Protein 8AYD (pdb70)

Sequence (414 aa):
VLFEEIRSLLPQKYPFIFIDRAIEFEESKRIVCVKNISGNEPVFVGHFPDFAIMPGVLIIEAMAQASIILFRKSLVFLLASVNNARFTKPVVPGDQLTIEVIVEKIVSRGAIVQSVVKVQEKVVAKAALTFGIVEKSSVLFEEIRSLLPQKYPFIFIDRAIEFEESKRIVCVKNISGNEPVFVGHFPDFAIMPGVLIIEAMAQASIILFRKSLAVFLLASVNNARFTKPVVPGDQLTIEVIVEKIVSRGAIVQSVVKVQEKVVAKAALTFGIVEKSLLLLPPPPQQQQKKKKYYYYPPPPFFFFIIIIFFFFIIIIDDDDRRRRAAAAIIIIEEEEFFFFEEEEEEEESSSSKKKKRRRRIIIIVVVVCCCCVVVVKKKKNNNNIIIISSSSGGGGNNNNEEEEPPPPVVVVFFFFVVVVGGGGHHHHFFFFPPPPDDDDFFFFAAAAIIIIMMMMPPPPGGGGVVVVLLLLIIIIIIIIEEEEAAAAMMMMAAAAQQQQAAAASSSSIIIIIIIILLLLFFFFRRRRKKKKSSSSLLLLAAAAVVVVFFFFLLLLLLLLAAAASSSSVVVVNNNNNNNNAAAARRRRFFFFTTTTKKKKPPPPVVVVVVVVPPPPGGGGDDDDQQQQLLLLTTTTIIIIEEEEVVVVIIIIVVVVEEEEKKKKIIIIVVVVSSSSRRRRGGGGAAAAIIIIVVVVQQQQSSSSVVVVVVVVKKKKVVVVQQQQEEEEKKKKVVVVVVVVAAAAKKKKAAAAAAAALLLLTTTTFFFFGGGGIIIIVVVVEEEEKKKKSSSSSSSSLLLLVVVVLLLLEEEEHHHHHHHHHHHHHHHH

Solvent-accessible surface area: 18454 Å² total; per-residue (Å²): 52,24,7,56,84,0,40,95,34,1,64,36,103,66,84,87,8,7,0,1,29,2,109,81,51,92,123,56,128,72,0,22,1,15,2,0,0,0,2,2,0,37,41,5,86,54,47,96,95,132,92,0,36,10,15,26,108,22,7,22,30,2,0,3,0,0,0,2,0,0,18,94,70,30,220,80,36,105,68,80,36,66,79,101,34,128,98,102,91,73,2,21,0,8,12,57,2,51,0,47,0,51,14,114,94,66,121,70,161,4,3,52,0,55,0,31,0,69,2,132,146,153,70,2,0,45,0,21,0,34,7,20,63,68,134,174,93,125,44,106,1,48,84,0,40,80,32,0,14,2,74,51,23,6,6,4,0,1,42,6,108,90,48,90,123,43,145,68,0,12,0,12,0,0,0,0,4,3,0,17,10,5,72,0,9,8,62,96,11,2,6,4,0,13,0,4,6,0,10,0,0,4,0,0,0,4,0,0,13,122,68,25,220,81,8,28,40,22,35,15,0,45,82,0,94,16,75,55,23,2,5,0,6,3,60,0,39,0,42,0,81,28,118,116,78,84,63,185,13,3,58,0,78,2,45,0,49,15,154,124,135,63,4,0,77,4,15,0,34,10,21,54,50,132,158,140,47,30,11,117,155,28,7,58,9,17,82,176,53,112,88,75,87,118,62,114,63,0,14,0,27,12,67,10,59,50,153,28,44,12,15,104,0,6,4,78,129,86,26,11,3,2,13,0,4,6,0,10,1,0,9,1,0,0,6,33,2,16,99,144,9,203,38,18,25,40,22,17,21,0,51,74,0,92,21,89,96,82,1,64,41,64,44,107,0,47,0,30,0,58,3,100,107,97,84,68,176,4,2,49,0,52,0,34,0,78,22,175,140,121,60,6,1,86,0,16,0,31,8,21,55,48,80,94,66,4,67,79,85,13,98,136,71,79

Radius of gyration: 22.43 Å; Cα contacts (8 Å, |Δi|>4): 1013; chains: 3; bounding box: 51×66×50 Å

Foldseek 3Di:
DAQVVLPVLFPDDPPQDFFGAWDDADQAFKTKTKGAAACPRDVQVVCPVVFGFDDPVSVVVNLVSRNSSSVSSRVPKAWDDKPPKDFADTDHRPWMWTKMKGWDDPDPQWTWIKIFIDTPHHTGIIITIIIHDDDPPD/DAQVVLQVQFPDDPPQDFFGAWDDADAQFKTKTKGAAACPRPCQVVCPVVAGFDDLVSVVVNLVSRVSSRLRVHPADKAWDDKPPKDFADTDGHPWMKTKMKGWDADPPLKTKIWIWIDTPHHTGITIITIIHHDDPD/DVDDPPQDFFDDWDDADQAWKTKTKGAFADPRPVQVVCPVVFGWDDLVSVVVNQVVRVQCRVVSHPHDWAWDDKPPKDFADTDHHVWMKIKMKGWDDPDPQKTWIKIWIDTPHHTGIIIITMTGHDDPVVVVVVVVVD

Nearest PDB structures (foldseek):
  8ayd-assembly1_AA-2  TM=1.007E+00  e=3.684E-26  Candidatus Kuenenia stuttgartensis
  8ayb-assembly1_A  TM=9.816E-01  e=1.733E-18  Candidatus Scalindua brodae
  4h4g-assembly1_A  TM=9.829E-01  e=1.256E-14  Burkholderia thailandensis E264
  5buy-assembly1_C  TM=9.581E-01  e=1.531E-13  Francisella tularensis subsp. tularensis SCHU S4
  1z6b-assembly4_D  TM=9.653E-01  e=2.462E-12  Plasmodium falciparum

Secondary structure (P-SEA, 3-state):
ccaaaaaaaccccccccccccccccccccbbbbbbbbccccccccccccccccccaaaaaaaaaaaaaaaaaaccccccccccccccccccccccccbbbbbbccccccbbbbbbbbbccccccbbbbbbbccccccc/ccaaaaaaaccccccccccccccccccccbbbbbbbbccccccccccccccccccaaaaaaaaaaaaaaaaaccccccccccccccccccccccccccbbbbbbcccccccccbbbbbbccccccccbbbbbbbbccc/ccccccccccccccccccccbbbbbbbbccccccccccccccccccaaaaaaaaaaaaaaaaaacccccccccccccccccccccccccbbbbbbcccccccccbbbbbbccccccccccccccccccaaaaaaaaac

Structure (mmCIF, N/CA/C/O backbone):
data_8AYD
#
_entry.id   8AYD
#
_cell.length_a   75.350
_cell.length_b   75.350
_cell.length_c   179.780
_cell.angle_alpha   90.000
_cell.angle_beta   90.000
_cell.angle_gamma   90.000
#
_symmetry.space_group_name_H-M   'P 43 2 2'
#
loop_
_entity.id
_entity.type
_entity.pdbx_description
1 polymer '3-hydroxyacyl-[acyl-carrier-protein] dehydratase FabZ'
2 water water
#
loop_
_atom_site.group_PDB
_atom_site.id
_atom_site.type_symbol
_atom_site.label_atom_id
_atom_site.label_alt_id
_atom_site.label_comp_id
_atom_site.label_asym_id
_atom_site.label_entity_id
_atom_site.label_seq_id
_atom_site.pdbx_PDB_ins_code
_atom_site.Cartn_x
_atom_site.Cartn_y
_atom_site.Cartn_z
_atom_site.occupancy
_atom_site.B_iso_or_equiv
_atom_site.auth_seq_id
_atom_site.auth_comp_id
_atom_site.auth_asym_id
_atom_site.auth_atom_id
_atom_site.pdbx_PDB_model_num
ATOM 1 N N . VAL A 1 1 ? 19.49574 29.13032 15.60373 1.000 78.37229 1 VAL AA N 1
ATOM 2 C CA . VAL A 1 1 ? 18.25415 28.46003 15.96530 1.000 75.44785 1 VAL AA CA 1
ATOM 3 C C . VAL A 1 1 ? 17.91983 27.40356 14.91932 1.000 85.55024 1 VAL AA C 1
ATOM 4 O O . VAL A 1 1 ? 17.53160 27.72685 13.79670 1.000 96.83267 1 VAL AA O 1
ATOM 8 N N . LEU A 1 2 ? 18.07046 26.13770 15.29694 1.000 79.35706 2 LEU AA N 1
ATOM 9 C CA . LEU A 1 2 ? 17.90018 25.04159 14.35901 1.000 75.27502 2 LEU AA CA 1
ATOM 10 C C . LEU A 1 2 ? 16.41622 24.77975 14.10157 1.000 68.73259 2 LEU AA C 1
ATOM 11 O O . LEU A 1 2 ? 15.53344 25.36327 14.73639 1.000 72.63310 2 LEU AA O 1
ATOM 16 N N . PHE A 1 3 ? 16.15000 23.87736 13.15045 1.000 68.78286 3 PHE AA N 1
ATOM 17 C CA . PHE A 1 3 ? 14.79586 23.72036 12.62323 1.000 69.60623 3 PHE AA CA 1
ATOM 18 C C . PHE A 1 3 ? 13.78883 23.30411 13.68346 1.000 73.49255 3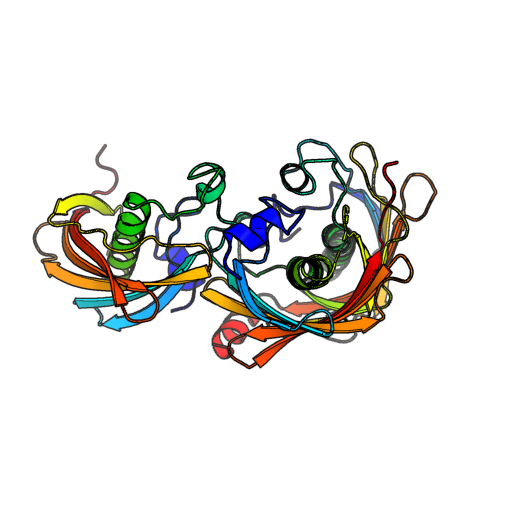 PHE AA C 1
ATOM 19 O O . PHE A 1 3 ? 12.60146 23.62638 13.56594 1.000 87.29281 3 PHE AA O 1
ATOM 27 N N . GLU A 1 4 ? 14.21559 22.58262 14.70847 1.000 68.33232 4 GLU AA N 1
ATOM 28 C CA . GLU A 1 4 ? 13.24532 21.99716 15.61553 1.000 83.91895 4 GLU AA CA 1
ATOM 29 C C . GLU A 1 4 ? 13.07588 22.80320 16.89568 1.000 90.59457 4 GLU AA C 1
ATOM 30 O O . GLU A 1 4 ? 12.21724 22.47145 17.71917 1.000 86.27286 4 GLU AA O 1
ATOM 36 N N . GLU A 1 5 ? 13.85458 23.87028 17.07049 1.000 68.62901 5 GLU AA N 1
ATOM 37 C CA . GLU A 1 5 ? 13.39025 24.95445 17.92274 1.000 65.74160 5 GLU AA CA 1
ATOM 38 C C . GLU A 1 5 ? 12.28074 25.72231 17.22153 1.000 70.96344 5 GLU AA C 1
ATOM 39 O O . GLU A 1 5 ? 11.35580 26.21986 17.87211 1.000 80.79386 5 GLU AA O 1
ATOM 45 N N . ILE A 1 6 ? 12.35728 25.79873 15.88945 1.000 66.82126 6 ILE AA N 1
ATOM 46 C CA . ILE A 1 6 ? 11.37638 26.51287 15.07979 1.000 73.70898 6 ILE AA CA 1
ATOM 47 C C . ILE A 1 6 ? 10.01986 25.81852 15.11270 1.000 79.06673 6 ILE AA C 1
ATOM 48 O O . ILE A 1 6 ? 8.97564 26.48080 15.05914 1.000 94.33849 6 ILE AA O 1
ATOM 53 N N . ARG A 1 7 ? 10.00672 24.48560 15.20741 1.000 64.06876 7 ARG AA N 1
ATOM 54 C CA . ARG A 1 7 ? 8.76448 23.73411 15.04007 1.000 64.67287 7 ARG AA CA 1
ATOM 55 C C . ARG A 1 7 ? 7.73792 24.10553 16.10460 1.000 72.06544 7 ARG AA C 1
ATOM 56 O O . ARG A 1 7 ? 6.60032 24.46641 15.78402 1.000 95.57376 7 ARG AA O 1
ATOM 64 N N . SER A 1 8 ? 8.11904 24.02344 17.38078 1.000 68.68332 8 SER AA N 1
ATOM 65 C CA . SER A 1 8 ? 7.19488 24.40394 18.44302 1.000 73.39781 8 SER AA CA 1
ATOM 66 C C . SER A 1 8 ? 6.98203 25.91147 18.51562 1.000 76.01280 8 SER AA C 1
ATOM 67 O O . SER A 1 8 ? 5.95526 26.35276 19.04312 1.000 83.06386 8 SER AA O 1
ATOM 70 N N . LEU A 1 9 ? 7.92302 26.71078 18.00426 1.000 63.86056 9 LEU AA N 1
ATOM 71 C CA . LEU A 1 9 ? 7.70130 28.15248 17.93895 1.000 69.95232 9 LEU AA CA 1
ATOM 72 C C . LEU A 1 9 ? 6.63246 28.50089 16.91109 1.000 62.89366 9 LEU AA C 1
ATOM 73 O O . LEU A 1 9 ? 5.83520 29.42117 17.12513 1.000 71.22326 9 LEU AA O 1
ATOM 78 N N . LEU A 1 10 ? 6.59820 27.78037 15.79145 1.000 59.01605 10 LEU AA N 1
ATOM 79 C CA . LEU A 1 10 ? 5.57647 28.04697 14.78475 1.000 62.65262 10 LEU AA CA 1
ATOM 80 C C . LEU A 1 10 ? 4.31899 27.24359 15.08439 1.000 64.33613 10 LEU AA C 1
ATOM 81 O O . LEU A 1 10 ? 4.40415 26.02948 15.30230 1.000 61.72181 10 LEU AA O 1
ATOM 86 N N . PRO A 1 11 ? 3.14477 27.87654 15.10604 1.000 73.98242 11 PRO AA N 1
ATOM 87 C CA . PRO A 1 11 ? 1.90291 27.09649 15.18113 1.000 71.58352 11 PRO AA CA 1
ATOM 88 C C . PRO A 1 11 ? 1.62957 26.30416 13.91740 1.000 66.65749 11 PRO AA C 1
ATOM 89 O O . PRO A 1 11 ? 0.85182 25.34231 13.96314 1.000 81.67136 11 PRO AA O 1
ATOM 93 N N . GLN A 1 12 ? 2.24887 26.67164 12.79730 1.000 54.06360 12 GLN AA N 1
ATOM 94 C CA . GLN A 1 12 ? 2.03848 25.96517 11.54352 1.000 64.14438 12 GLN AA CA 1
ATOM 95 C C . GLN A 1 12 ? 2.86302 24.68658 11.49895 1.000 59.55521 12 GLN AA C 1
ATOM 96 O O . GLN A 1 12 ? 4.01861 24.65515 11.93268 1.000 66.59857 12 GLN AA O 1
ATOM 102 N N . LYS A 1 13 ? 2.25838 23.63288 10.96708 1.000 61.63760 13 LYS AA N 1
ATOM 103 C CA . LYS A 1 13 ? 2.92970 22.37960 10.66983 1.000 65.52669 13 LYS AA CA 1
ATOM 104 C C . LYS A 1 13 ? 2.74547 22.09494 9.18427 1.000 78.28518 13 LYS AA C 1
ATOM 105 O O . LYS A 1 13 ? 1.95553 22.75665 8.50620 1.000 82.38239 13 LYS AA O 1
ATOM 111 N N . TYR A 1 14 ? 3.50423 21.13523 8.65503 1.000 81.89064 14 TYR AA N 1
ATOM 112 C CA . TYR A 1 14 ? 3.38465 20.84118 7.23217 1.000 72.87138 14 TYR AA CA 1
ATOM 113 C C . TYR A 1 14 ? 1.95527 20.41818 6.89017 1.000 67.14306 14 TYR AA C 1
ATOM 114 O O . TYR A 1 14 ? 1.28263 19.75744 7.68819 1.000 59.77743 14 TYR AA O 1
ATOM 123 N N . PRO A 1 15 ? 1.45999 20.79789 5.68813 1.000 65.71234 15 PRO AA N 1
ATOM 124 C CA . PRO A 1 15 ? 2.24685 21.35400 4.56545 1.000 54.19868 15 PRO AA CA 1
ATOM 125 C C . PRO A 1 15 ? 2.46705 22.84681 4.49329 1.000 62.79890 15 PRO AA C 1
ATOM 126 O O . PRO A 1 15 ? 2.61055 23.35765 3.38382 1.000 70.24778 15 PRO AA O 1
ATOM 130 N N . PHE A 1 16 ? 2.53495 23.54084 5.61930 1.000 72.55836 16 PHE AA N 1
ATOM 131 C CA . PHE A 1 16 ? 2.52454 24.98983 5.54289 1.000 62.19126 16 PHE AA CA 1
ATOM 132 C C . PHE A 1 16 ? 3.62638 25.58268 6.41250 1.000 59.57900 16 PHE AA C 1
ATOM 133 O O . PHE A 1 16 ? 3.45542 26.62931 7.04252 1.000 83.24862 16 PHE AA O 1
ATOM 141 N N . ILE A 1 17 ? 4.77949 24.91413 6.45383 1.000 47.50151 17 ILE AA N 1
ATOM 142 C CA . ILE A 1 17 ? 5.97114 25.41457 7.13313 1.000 54.39117 17 ILE AA CA 1
ATOM 143 C C . ILE A 1 17 ? 6.89128 26.02016 6.08587 1.000 44.40589 17 ILE AA C 1
ATOM 144 O O . ILE A 1 17 ? 7.17882 25.38694 5.06271 1.000 46.87232 17 ILE AA O 1
ATOM 149 N N . PHE A 1 18 ? 7.36136 27.24325 6.33581 1.000 56.38304 18 PHE AA N 1
ATOM 150 C CA . PHE A 1 18 ? 8.24287 27.91400 5.38821 1.000 55.07365 18 PHE AA CA 1
ATOM 151 C C . PHE A 1 18 ? 9.46031 28.51918 6.07717 1.000 75.05166 18 PHE AA C 1
ATOM 152 O O . PHE A 1 18 ? 10.06831 29.45384 5.54497 1.000 60.69921 18 PHE AA O 1
ATOM 160 N N . ILE A 1 19 ? 9.82406 28.00406 7.24940 1.000 65.91872 19 ILE AA N 1
ATOM 161 C CA . ILE A 1 19 ? 11.03246 28.40212 7.95889 1.000 66.95302 19 ILE AA CA 1
ATOM 162 C C . ILE A 1 19 ? 11.82174 27.14225 8.27982 1.000 49.87312 19 ILE AA 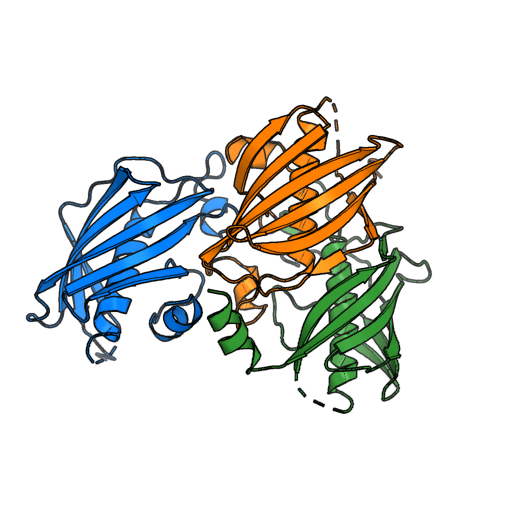C 1
ATOM 163 O O . ILE A 1 19 ? 11.25505 26.15841 8.76867 1.000 63.51314 19 ILE AA O 1
ATOM 168 N N . ASP A 1 20 ? 13.12589 27.16985 8.00285 1.000 49.71164 20 ASP AA N 1
ATOM 169 C CA . ASP A 1 20 ? 13.99344 26.03527 8.27571 1.000 57.52530 20 ASP AA CA 1
ATOM 170 C C . ASP A 1 20 ? 15.07074 26.31275 9.31042 1.000 66.33804 20 ASP AA C 1
ATOM 171 O O . ASP A 1 20 ? 15.54979 25.36196 9.93687 1.000 70.02657 20 ASP AA O 1
ATOM 176 N N . ARG A 1 21 ? 15.45714 27.56953 9.51523 1.000 68.59414 21 ARG AA N 1
ATOM 177 C CA . ARG A 1 21 ? 16.53789 27.89789 10.43412 1.000 58.34783 21 ARG AA CA 1
ATOM 178 C C . ARG A 1 21 ? 16.58772 29.40833 10.60485 1.000 59.73176 21 ARG AA C 1
ATOM 179 O O . ARG A 1 21 ? 16.26583 30.15771 9.67838 1.000 76.02322 21 ARG AA O 1
ATOM 187 N N . ALA A 1 22 ? 16.98764 29.84375 11.79660 1.000 65.17588 22 ALA AA N 1
ATOM 188 C CA . ALA A 1 22 ? 17.14474 31.25879 12.11152 1.000 62.24320 22 ALA AA CA 1
ATOM 189 C C . ALA A 1 22 ? 18.61747 31.54014 12.37909 1.000 66.45913 22 ALA AA C 1
ATOM 190 O O . ALA A 1 22 ? 19.21140 30.94494 13.28497 1.000 82.91686 22 ALA AA O 1
ATOM 192 N N . ILE A 1 23 ? 19.19832 32.44328 11.59408 1.000 68.29024 23 ILE AA N 1
ATOM 193 C CA . ILE A 1 23 ? 20.61957 32.76005 11.70266 1.000 74.19257 23 ILE AA CA 1
ATOM 194 C C . ILE A 1 23 ? 20.88030 33.79065 12.79036 1.000 89.25385 23 ILE AA C 1
ATOM 195 O O . ILE A 1 23 ? 21.72410 33.58655 13.66699 1.000 111.25502 23 ILE AA O 1
ATOM 200 N N . GLU A 1 24 ? 20.16464 34.90954 12.75283 1.000 76.99465 24 GLU AA N 1
ATOM 201 C CA . GLU A 1 24 ? 20.37524 36.00832 13.67943 1.000 85.53927 24 GLU AA CA 1
ATOM 202 C C . GLU A 1 24 ? 19.07940 36.29288 14.42328 1.000 81.50666 24 GLU AA C 1
ATOM 203 O O . GLU A 1 24 ? 17.99244 35.90029 13.99057 1.000 72.30917 24 GLU AA O 1
ATOM 209 N N . PHE A 1 25 ? 19.20224 36.98598 15.55151 1.000 91.10147 25 PHE AA N 1
ATOM 210 C CA . PHE A 1 25 ? 18.02738 37.31478 16.35302 1.000 89.39884 25 PHE AA CA 1
ATOM 211 C C . PHE A 1 25 ? 18.36462 38.44991 17.30205 1.000 86.09374 25 PHE AA C 1
ATOM 212 O O . PHE A 1 25 ? 19.29975 38.33536 18.10102 1.000 100.69601 25 PHE AA O 1
ATOM 220 N N . GLU A 1 26 ? 17.61054 39.53884 17.20928 1.000 88.61211 26 GLU AA N 1
ATOM 221 C CA . GLU A 1 26 ? 17.63699 40.60639 18.19556 1.000 89.41530 26 GLU AA CA 1
ATOM 222 C C . GLU A 1 26 ? 16.29172 40.58893 18.90626 1.000 91.65370 26 GLU AA C 1
ATOM 223 O O . GLU A 1 26 ? 15.24437 40.63896 18.25228 1.000 96.80878 26 GLU AA O 1
ATOM 229 N N . GLU A 1 27 ? 16.33384 40.53814 20.24162 1.000 99.72118 27 GLU AA N 1
ATOM 230 C CA . GLU A 1 27 ? 15.25045 39.94634 21.02752 1.000 101.49576 27 GLU AA CA 1
ATOM 231 C C . GLU A 1 27 ? 13.86448 40.43309 20.61775 1.000 112.02998 27 GLU AA C 1
ATOM 232 O O . GLU A 1 27 ? 12.91643 39.64142 20.57757 1.000 124.06762 27 GLU AA O 1
ATOM 238 N N . SER A 1 28 ? 13.71319 41.72301 20.30616 1.000 96.10731 28 SER AA N 1
ATOM 239 C CA . SER A 1 28 ? 12.37553 42.17951 19.94592 1.000 96.09693 28 SER AA CA 1
ATOM 240 C C . SER A 1 28 ? 12.35211 43.18176 18.79466 1.000 97.54308 28 SER AA C 1
ATOM 241 O O . SER A 1 28 ? 11.36060 43.90587 18.64632 1.000 90.53197 28 SER AA O 1
ATOM 244 N N . LYS A 1 29 ? 13.39816 43.25608 17.97200 1.000 107.00785 29 LYS AA N 1
ATOM 245 C CA . LYS A 1 29 ? 13.33901 44.19820 16.86063 1.000 109.05214 29 LYS AA CA 1
ATOM 246 C C . LYS A 1 29 ? 13.72994 43.57818 15.52355 1.000 98.57441 29 LYS AA C 1
ATOM 247 O O . LYS A 1 29 ? 13.19321 43.96903 14.48215 1.000 99.21515 29 LYS AA O 1
ATOM 253 N N . ARG A 1 30 ? 14.64592 42.61201 15.52684 1.000 93.34321 30 ARG AA N 1
ATOM 254 C CA . ARG A 1 30 ? 15.19056 42.10812 14.27421 1.000 87.99552 30 ARG AA CA 1
ATOM 255 C C . ARG A 1 30 ? 15.41413 40.60483 14.34242 1.000 99.09932 30 ARG AA C 1
ATOM 256 O O . ARG A 1 30 ? 15.80116 40.06838 15.38469 1.000 92.91942 30 ARG AA O 1
ATOM 264 N N . ILE A 1 31 ? 15.16249 39.93548 13.21695 1.000 90.52011 31 ILE AA N 1
ATOM 265 C CA . ILE A 1 31 ? 15.46178 38.51933 13.04856 1.000 77.84345 31 ILE AA CA 1
ATOM 266 C C . ILE A 1 31 ? 15.73393 38.27878 11.57151 1.000 81.99055 31 ILE AA C 1
ATOM 267 O O . ILE A 1 31 ? 15.19927 38.97506 10.70415 1.000 88.12213 31 ILE AA O 1
ATOM 272 N N . VAL A 1 32 ? 16.59320 37.30434 11.28412 1.000 70.18991 32 VAL AA N 1
ATOM 273 C CA . VAL A 1 32 ? 16.75849 36.79314 9.92982 1.000 70.79795 32 VAL AA CA 1
ATOM 274 C C . VAL A 1 32 ? 16.62622 35.27787 9.98103 1.000 67.77137 32 VAL AA C 1
ATOM 275 O O . VAL A 1 32 ? 17.08790 34.63329 10.92988 1.000 77.45660 32 VAL AA O 1
ATOM 279 N N . CYS A 1 33 ? 15.97143 34.71311 8.97027 1.000 73.92279 33 CYS AA N 1
ATOM 280 C CA . CYS A 1 33 ? 15.69308 33.28682 8.93162 1.000 75.50580 33 CYS AA CA 1
ATOM 281 C C . CYS A 1 33 ? 15.99231 32.75970 7.53655 1.000 65.57517 33 CYS AA C 1
ATOM 282 O O . CYS A 1 33 ? 16.10817 33.52219 6.57392 1.000 65.17863 33 CYS AA O 1
ATOM 285 N N . VAL A 1 34 ? 16.11854 31.43874 7.43778 1.000 58.68142 34 VAL AA N 1
ATOM 286 C CA . VAL A 1 34 ? 16.49361 30.77084 6.19810 1.000 65.44376 34 VAL AA CA 1
ATOM 287 C C . VAL A 1 34 ? 15.37934 29.82168 5.78187 1.000 57.45296 34 VAL AA C 1
ATOM 288 O O . VAL A 1 34 ? 14.80900 29.11031 6.61629 1.000 51.74794 34 VAL AA O 1
ATOM 292 N N . LYS A 1 35 ? 15.06885 29.82162 4.48671 1.000 67.11133 35 LYS AA N 1
ATOM 293 C CA . LYS A 1 35 ? 14.15272 28.86086 3.88448 1.000 63.59772 35 LYS AA CA 1
ATOM 294 C C . LYS A 1 35 ? 14.83344 28.22459 2.68421 1.000 62.16624 35 LYS AA C 1
ATOM 295 O O . LYS A 1 35 ? 15.19807 28.92317 1.73269 1.000 76.51135 35 LYS AA O 1
ATOM 301 N N . ASN A 1 36 ? 15.00861 26.90663 2.73059 1.000 59.54109 36 ASN AA N 1
ATOM 302 C CA . ASN A 1 36 ? 15.55038 26.17673 1.59354 1.000 66.20157 36 ASN AA CA 1
ATOM 303 C C . ASN A 1 36 ? 14.43565 25.84574 0.61321 1.000 72.84917 36 ASN AA C 1
ATOM 304 O O . ASN A 1 36 ? 13.39754 25.29957 0.99951 1.000 80.92994 36 ASN AA O 1
ATOM 309 N N . ILE A 1 37 ? 14.65224 26.17858 -0.65323 1.000 68.42388 37 ILE AA N 1
ATOM 310 C CA . ILE A 1 37 ? 13.69848 25.89464 -1.71645 1.000 53.53087 37 ILE AA CA 1
ATOM 311 C C . ILE A 1 37 ? 14.16760 24.62641 -2.41406 1.000 53.43387 37 ILE AA C 1
ATOM 312 O O . ILE A 1 37 ? 15.20043 24.62518 -3.09233 1.000 61.37566 37 ILE AA O 1
ATOM 317 N N . SER A 1 38 ? 13.41860 23.54196 -2.24392 1.000 55.44741 38 SER AA N 1
ATOM 318 C CA . SER A 1 38 ? 13.75501 22.25581 -2.83401 1.000 71.97951 38 SER AA CA 1
ATOM 319 C C . SER A 1 38 ? 12.62889 21.80434 -3.75104 1.000 69.93990 38 SER AA C 1
ATOM 320 O O . SER A 1 38 ? 11.44872 22.00063 -3.44458 1.000 63.32353 38 SER AA O 1
ATOM 323 N N . GLY A 1 39 ? 13.00099 21.19598 -4.87742 1.000 54.92444 39 GLY AA N 1
ATOM 324 C CA . GLY A 1 39 ? 12.02123 20.72073 -5.83914 1.000 49.92708 39 GLY AA CA 1
ATOM 325 C C . GLY A 1 39 ? 11.11296 19.62402 -5.32142 1.000 54.23173 39 GLY AA C 1
ATOM 326 O O . GLY A 1 39 ? 10.13383 19.28558 -5.99686 1.000 61.33781 39 GLY AA O 1
ATOM 327 N N . ASN A 1 40 ? 11.40787 19.06294 -4.15136 1.000 62.03985 40 ASN AA N 1
ATOM 328 C CA . ASN A 1 40 ? 10.61091 17.99071 -3.57490 1.000 63.55104 40 ASN AA CA 1
ATOM 329 C C . ASN A 1 40 ? 9.48430 18.51643 -2.68612 1.000 62.00185 40 ASN AA C 1
ATOM 330 O O . ASN A 1 40 ? 8.84192 17.72879 -1.98485 1.000 71.63535 40 ASN AA O 1
ATOM 335 N N . GLU A 1 41 ? 9.23123 19.83042 -2.69727 1.000 61.79307 41 GLU AA N 1
ATOM 336 C CA . GLU A 1 41 ? 8.15192 20.39126 -1.89882 1.000 52.46157 41 GLU AA CA 1
ATOM 337 C C . GLU A 1 41 ? 6.81047 20.23102 -2.61796 1.000 60.52756 41 GLU AA C 1
ATOM 338 O O . GLU A 1 41 ? 6.76556 20.14746 -3.84869 1.000 59.87148 41 GLU AA O 1
ATOM 344 N N . PRO A 1 42 ? 5.70046 20.18970 -1.86868 1.000 63.05852 42 PRO AA N 1
ATOM 345 C CA . PRO A 1 42 ? 4.41415 19.83219 -2.49314 1.000 52.89151 42 PRO AA CA 1
ATOM 346 C C . PRO A 1 42 ? 3.85817 20.87439 -3.44552 1.000 57.92437 42 PRO AA C 1
ATOM 347 O O . PRO A 1 42 ? 3.13243 20.50709 -4.37775 1.000 74.02933 42 PRO AA O 1
ATOM 351 N N . VAL A 1 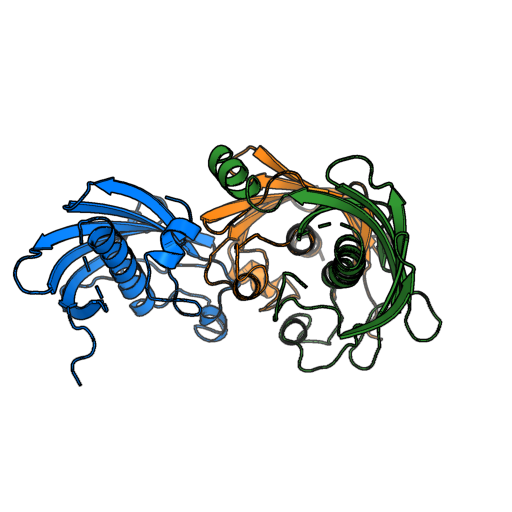43 ? 4.17403 22.15645 -3.25628 1.000 49.89602 43 VAL AA N 1
ATOM 352 C CA . VAL A 1 43 ? 3.56047 23.18697 -4.08464 1.000 45.57686 43 VAL AA CA 1
ATOM 353 C C . VAL A 1 43 ? 4.08800 23.16169 -5.51605 1.000 59.30281 43 VAL AA C 1
ATOM 354 O O . VAL A 1 43 ? 3.38818 23.59568 -6.43864 1.000 75.64693 43 VAL AA O 1
ATOM 358 N N . PHE A 1 44 ? 5.29661 22.63998 -5.73285 1.000 67.81785 44 PHE AA N 1
ATOM 359 C CA . PHE A 1 44 ? 5.91501 22.65415 -7.05439 1.000 52.18956 44 PHE AA CA 1
ATOM 360 C C . PHE A 1 44 ? 5.28362 21.66788 -8.02802 1.000 53.63920 44 PHE AA C 1
ATOM 361 O O . PHE A 1 44 ? 5.59205 21.72718 -9.22318 1.000 73.92953 44 PHE AA O 1
ATOM 369 N N . VAL A 1 45 ? 4.41386 20.77196 -7.55805 1.000 61.67063 45 VAL AA N 1
ATOM 370 C CA . VAL A 1 45 ? 3.77548 19.82189 -8.46352 1.000 62.95561 45 VAL AA CA 1
ATOM 371 C C . VAL A 1 45 ? 2.75068 20.52918 -9.33743 1.000 65.68324 45 VAL AA C 1
ATOM 372 O O . VAL A 1 45 ? 2.57688 20.19192 -10.51495 1.000 80.39594 45 VAL AA O 1
ATOM 376 N N . GLY A 1 46 ? 2.05985 21.51900 -8.78042 1.000 50.58798 46 GLY AA N 1
ATOM 377 C CA . GLY A 1 46 ? 1.01059 22.20221 -9.50557 1.000 59.74625 46 GLY AA CA 1
ATOM 378 C C . GLY A 1 46 ? 1.29877 23.66305 -9.77493 1.000 63.82266 46 GLY AA C 1
ATOM 379 O O . GLY A 1 46 ? 0.49673 24.34590 -10.41799 1.000 64.78756 46 GLY AA O 1
ATOM 380 N N . HIS A 1 47 ? 2.43442 24.16350 -9.28559 1.000 51.54082 47 HIS AA N 1
ATOM 381 C CA . HIS A 1 47 ? 2.82113 25.55994 -9.50887 1.000 52.69469 47 HIS AA CA 1
ATOM 382 C C . HIS A 1 47 ? 4.31567 25.60718 -9.82562 1.000 63.11262 47 HIS AA C 1
ATOM 383 O O . HIS A 1 47 ? 5.14098 25.79040 -8.92665 1.000 77.75715 47 HIS AA O 1
ATOM 390 N N . PHE A 1 48 ? 4.66197 25.44907 -11.10138 1.000 69.78647 48 PHE AA N 1
ATOM 391 C CA . PHE A 1 48 ? 3.73204 25.03253 -12.14649 1.000 72.55780 48 PHE AA CA 1
ATOM 392 C C . PHE A 1 48 ? 4.19883 23.67883 -12.67422 1.000 77.25878 48 PHE AA C 1
ATOM 39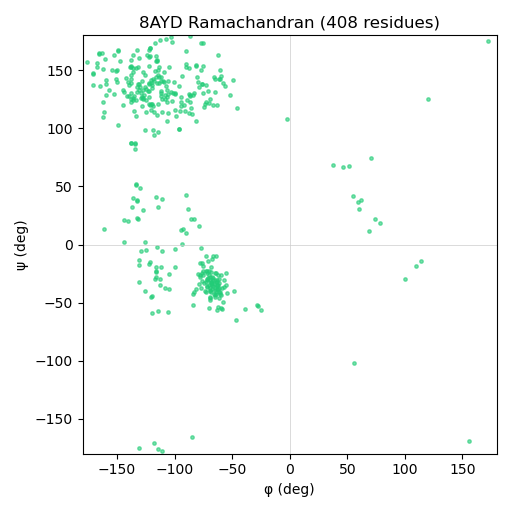3 O O . PHE A 1 48 ? 5.34860 23.29752 -12.45095 1.000 74.95377 48 PHE AA O 1
ATOM 401 N N . PRO A 1 49 ? 3.31686 22.94229 -13.35845 1.000 59.14914 49 PRO AA N 1
ATOM 402 C CA . PRO A 1 49 ? 3.77143 21.69152 -13.99092 1.000 68.88680 49 PRO AA CA 1
ATOM 403 C C . PRO A 1 49 ? 4.88605 21.90510 -14.99987 1.000 81.16358 49 PRO AA C 1
ATOM 404 O O . PRO A 1 49 ? 5.80432 21.08050 -15.08957 1.000 93.81680 49 PRO AA O 1
ATOM 408 N N . ASP A 1 50 ? 4.83522 23.00092 -15.75978 1.000 81.43516 50 ASP AA N 1
ATOM 409 C CA . ASP A 1 50 ? 5.85008 23.25233 -16.77712 1.000 76.70731 50 ASP AA CA 1
ATOM 410 C C . ASP A 1 50 ? 7.09866 23.89873 -16.18755 1.000 87.19373 50 ASP AA C 1
ATOM 411 O O . ASP A 1 50 ? 8.22023 23.54341 -16.56674 1.000 88.38776 50 ASP AA O 1
ATOM 416 N N . PHE A 1 51 ? 6.92924 24.84662 -15.26768 1.000 82.97761 51 PHE AA N 1
ATOM 417 C CA . PHE A 1 51 ? 8.05481 25.56775 -14.68847 1.000 76.04045 51 PHE AA CA 1
ATOM 418 C C . PHE A 1 51 ? 7.83531 25.71408 -13.19068 1.000 77.35820 51 PHE AA C 1
ATOM 419 O O . PHE A 1 51 ? 6.80038 26.23010 -12.75946 1.000 82.53733 51 PHE AA O 1
ATOM 427 N N . ALA A 1 52 ? 8.80830 25.26000 -12.40351 1.000 72.67875 52 ALA AA N 1
ATOM 428 C CA . ALA A 1 52 ? 8.69653 25.24890 -10.94834 1.000 60.79199 52 ALA AA CA 1
ATOM 429 C C . ALA A 1 52 ? 9.17503 26.58927 -10.40250 1.000 62.67604 52 ALA AA C 1
ATOM 430 O O . ALA A 1 52 ? 10.36184 26.92009 -10.49572 1.000 66.38491 52 ALA AA O 1
ATOM 432 N N . ILE A 1 53 ? 8.25007 27.35778 -9.83364 1.000 67.35159 53 ILE AA N 1
ATOM 433 C CA . ILE A 1 53 ? 8.55033 28.65359 -9.23630 1.000 69.39721 53 ILE AA CA 1
ATOM 434 C C . ILE A 1 53 ? 7.78906 28.77224 -7.92274 1.000 60.83519 53 ILE AA C 1
ATOM 435 O O . ILE A 1 53 ? 6.63131 28.35194 -7.82185 1.000 61.82223 53 ILE AA O 1
ATOM 440 N N . MET A 1 54 ? 8.44750 29.32563 -6.91191 1.000 61.93209 54 MET AA N 1
ATOM 441 C CA . MET A 1 54 ? 7.78938 29.55009 -5.63028 1.000 67.48028 54 MET AA CA 1
ATOM 442 C C . MET A 1 54 ? 6.73508 30.64155 -5.77408 1.000 63.34621 54 MET AA C 1
ATOM 443 O O . MET A 1 54 ? 7.04908 31.74053 -6.24818 1.000 60.51201 54 MET AA O 1
ATOM 448 N N . PRO A 1 55 ? 5.48289 30.37904 -5.39881 1.000 58.32944 55 PRO AA N 1
ATOM 449 C CA . PRO A 1 55 ? 4.45663 31.42419 -5.47565 1.000 58.80055 55 PRO AA CA 1
ATOM 450 C C . PRO A 1 55 ? 4.80725 32.61325 -4.59418 1.000 54.13418 55 PRO AA C 1
ATOM 451 O O . PRO A 1 55 ? 5.47249 32.47989 -3.56444 1.000 58.83613 55 PRO AA O 1
ATOM 455 N N . GLY A 1 56 ? 4.34786 33.79252 -5.01641 1.000 53.67710 56 GLY AA N 1
ATOM 456 C CA . GLY A 1 56 ? 4.62288 34.99835 -4.25601 1.000 58.71411 56 GLY AA CA 1
ATOM 457 C C . GLY A 1 56 ? 3.90606 35.04165 -2.92278 1.000 69.91292 56 GLY AA C 1
ATOM 458 O O . GLY A 1 56 ? 4.43972 35.57601 -1.94591 1.000 67.40988 56 GLY AA O 1
ATOM 459 N N . VAL A 1 57 ? 2.69542 34.48198 -2.85837 1.000 62.39896 57 VAL AA N 1
ATOM 460 C CA . VAL A 1 57 ? 1.94349 34.49219 -1.60833 1.000 64.92760 57 VAL AA CA 1
ATOM 461 C C . VAL A 1 57 ? 2.62559 33.62836 -0.55566 1.000 67.99951 57 VAL AA C 1
ATOM 462 O O . VAL A 1 57 ? 2.52847 33.91062 0.64466 1.000 75.11990 57 VAL AA O 1
ATOM 466 N N . LEU A 1 58 ? 3.32760 32.57249 -0.97333 1.000 58.98017 58 LEU AA N 1
ATOM 467 C CA . LEU A 1 58 ? 4.04482 31.74690 -0.01077 1.000 48.32756 58 LEU AA CA 1
ATOM 468 C C . LEU A 1 58 ? 5.31198 32.42636 0.48854 1.000 48.08012 58 LEU AA C 1
ATOM 469 O O . LEU A 1 58 ? 5.79755 32.08718 1.57325 1.000 56.07492 58 LEU AA O 1
ATOM 474 N N . ILE A 1 59 ? 5.85482 33.37697 -0.27405 1.000 49.60029 59 ILE AA N 1
ATOM 475 C CA . ILE A 1 59 ? 6.97926 34.16443 0.21867 1.000 57.39458 59 ILE AA CA 1
ATOM 476 C C . ILE A 1 59 ? 6.50979 35.13551 1.29522 1.000 66.14586 59 ILE AA C 1
ATOM 477 O O . ILE A 1 59 ? 7.21695 35.38312 2.27978 1.000 66.62821 59 ILE AA O 1
ATOM 482 N N . ILE A 1 60 ? 5.30705 35.69409 1.13052 1.000 73.13903 60 ILE AA N 1
ATOM 483 C CA . ILE A 1 60 ? 4.72195 36.52952 2.17642 1.000 66.87633 60 ILE AA CA 1
ATOM 484 C C . ILE A 1 60 ? 4.51466 35.71719 3.44755 1.000 59.35817 60 ILE AA C 1
ATOM 485 O O . ILE A 1 60 ? 4.76468 36.19875 4.55955 1.000 69.22003 60 ILE AA O 1
ATOM 490 N N . GLU A 1 61 ? 4.05519 34.47173 3.30458 1.000 52.67242 61 GLU AA N 1
ATOM 491 C CA . GLU A 1 61 ? 3.90851 33.60401 4.46777 1.000 51.03109 61 GLU AA CA 1
ATOM 492 C C . GLU A 1 61 ? 5.26147 33.30248 5.09807 1.000 57.30616 61 GLU AA C 1
ATOM 493 O O . GLU A 1 61 ? 5.37844 33.21501 6.32622 1.000 72.18082 61 GLU AA O 1
ATOM 499 N N . ALA A 1 62 ? 6.29629 33.13776 4.27086 1.000 54.58223 62 ALA AA N 1
ATOM 500 C CA . ALA A 1 62 ? 7.64468 32.96947 4.80006 1.000 49.39921 62 ALA AA CA 1
ATOM 501 C C . ALA A 1 62 ? 8.08847 34.21094 5.56237 1.000 66.96651 62 ALA AA C 1
ATOM 502 O O . ALA A 1 62 ? 8.80617 34.11173 6.56503 1.000 67.69541 62 ALA AA O 1
ATOM 504 N N . MET A 1 63 ? 7.67010 35.39150 5.09964 1.000 74.65256 63 MET AA N 1
ATOM 505 C CA . MET A 1 63 ? 7.89602 36.60996 5.86890 1.000 79.40746 63 MET AA CA 1
ATOM 506 C C . MET A 1 63 ? 7.10821 36.58423 7.17189 1.000 72.12551 63 MET AA C 1
ATOM 507 O O . MET A 1 63 ? 7.62668 36.96462 8.22832 1.000 74.19174 63 MET AA O 1
ATOM 512 N N . ALA A 1 64 ? 5.85170 36.13534 7.11180 1.000 58.01284 64 ALA AA N 1
ATOM 513 C CA . ALA A 1 64 ? 4.98956 36.15514 8.28837 1.000 55.95895 64 ALA AA CA 1
ATOM 514 C C . ALA A 1 64 ? 5.45148 35.15286 9.33802 1.000 55.74877 64 ALA AA C 1
ATOM 515 O O . ALA A 1 64 ? 5.41306 35.44374 10.53919 1.000 57.32534 64 ALA AA O 1
ATOM 517 N N . GLN A 1 65 ? 5.88611 33.96561 8.90823 1.000 53.34332 65 GLN AA N 1
ATOM 518 C CA . GLN A 1 65 ? 6.33986 32.96465 9.86723 1.000 56.40554 65 GLN AA CA 1
ATOM 519 C C . GLN A 1 65 ? 7.64108 33.38132 10.53992 1.000 54.74825 65 GLN AA C 1
ATOM 520 O O . GLN A 1 65 ? 7.86920 33.04044 11.70596 1.000 65.57164 65 GLN AA O 1
ATOM 526 N N . ALA A 1 66 ? 8.50446 34.11065 9.82844 1.000 54.96639 66 ALA AA N 1
ATOM 527 C CA . ALA A 1 66 ? 9.69547 34.66087 10.46548 1.000 56.95969 66 ALA AA CA 1
ATOM 528 C C . ALA A 1 66 ? 9.33354 35.73633 11.48066 1.000 61.84543 66 ALA AA C 1
ATOM 529 O O . ALA A 1 66 ? 10.06713 35.94210 12.45449 1.000 64.88318 66 ALA AA O 1
ATOM 531 N N . SER A 1 67 ? 8.21109 36.42804 11.27119 1.000 61.61028 67 SER AA N 1
ATOM 532 C CA . SER A 1 67 ? 7.76151 37.42377 12.23770 1.000 67.78535 67 SER AA CA 1
ATOM 533 C C . SER A 1 67 ? 7.19766 36.76149 13.48861 1.000 71.40768 67 SER AA C 1
ATOM 534 O O . SER A 1 67 ? 7.44111 37.22782 14.60764 1.000 87.66420 67 SER AA O 1
ATOM 537 N N . ILE A 1 68 ? 6.44130 35.67398 13.31715 1.000 61.78267 68 ILE AA N 1
ATOM 538 C CA . ILE A 1 68 ? 5.85649 34.97599 14.45958 1.000 62.87674 68 ILE AA CA 1
ATOM 539 C C . ILE A 1 68 ? 6.95048 34.41501 15.35993 1.000 79.99102 68 ILE AA C 1
ATOM 540 O O . ILE A 1 68 ? 6.83244 34.43238 16.59197 1.000 84.09677 68 ILE AA O 1
ATOM 545 N N . ILE A 1 69 ? 8.03520 33.91671 14.76146 1.000 66.53760 69 ILE AA N 1
ATOM 546 C CA . ILE A 1 69 ? 9.14548 33.38783 15.54965 1.000 73.26857 69 ILE AA CA 1
ATOM 547 C C . ILE A 1 69 ? 9.79149 34.49422 16.37248 1.000 66.71863 69 ILE AA C 1
ATOM 548 O O . ILE A 1 69 ? 10.13053 34.29720 17.54597 1.000 69.23381 69 ILE AA O 1
ATOM 553 N N . LEU A 1 70 ? 9.97643 35.67325 15.77254 1.000 77.33234 70 LEU AA N 1
ATOM 554 C CA . LEU A 1 70 ? 10.47125 36.81507 16.53503 1.000 79.60949 70 LEU AA CA 1
ATOM 555 C C . LEU A 1 70 ? 9.52094 37.16149 17.67183 1.000 80.86727 70 LEU AA C 1
ATOM 556 O O . LEU A 1 70 ? 9.95723 37.44059 18.79348 1.000 89.92479 70 LEU AA O 1
ATOM 561 N N . PHE A 1 71 ? 8.21603 37.14224 17.39876 1.000 75.05132 71 PHE AA N 1
ATOM 562 C CA . PHE A 1 71 ? 7.23820 37.60069 18.37912 1.000 75.39208 71 PHE AA CA 1
ATOM 563 C C . PHE A 1 71 ? 7.15369 36.65501 19.57002 1.000 81.51253 71 PHE AA C 1
ATOM 564 O O . PHE A 1 71 ? 7.01097 37.10039 20.71440 1.000 101.30870 71 PHE AA O 1
ATOM 572 N N . ARG A 1 72 ? 7.23144 35.35099 19.32334 1.000 83.02624 72 ARG AA N 1
ATOM 573 C CA . ARG A 1 72 ? 7.10447 34.35430 20.37720 1.000 93.52085 72 ARG AA CA 1
ATOM 574 C C . ARG A 1 72 ? 8.44410 33.91626 20.95428 1.000 105.90713 72 ARG AA C 1
ATOM 575 O O . ARG A 1 72 ? 8.46837 33.07029 21.85402 1.000 120.04140 72 ARG AA O 1
ATOM 583 N N . LYS A 1 73 ? 9.54989 34.46529 20.45997 1.000 92.39089 73 LYS AA N 1
ATOM 584 C CA . LYS A 1 73 ? 10.79836 34.51174 21.20647 1.000 98.33659 73 LYS AA CA 1
ATOM 585 C C . LYS A 1 73 ? 10.95361 35.83126 21.95273 1.000 102.23595 73 LYS AA C 1
ATOM 586 O O . LYS A 1 73 ? 12.04660 36.13521 22.44204 1.000 103.59432 73 LYS AA O 1
ATOM 592 N N . SER A 1 74 ? 9.87860 36.61246 22.04602 1.000 101.85331 74 SER AA N 1
ATOM 593 C CA . SER A 1 74 ? 9.86914 37.97339 22.57502 1.000 104.31468 74 SER AA CA 1
ATOM 594 C C . SER A 1 74 ? 8.70767 38.15861 23.54151 1.000 113.04767 74 SER AA C 1
ATOM 595 O O . SER A 1 74 ? 7.88264 39.06249 23.38731 1.000 125.92835 74 SER AA O 1
ATOM 598 N N . LEU A 1 75 ? 8.60393 37.25148 24.51376 1.000 115.90747 75 LEU AA N 1
ATOM 599 C CA . LEU A 1 75 ? 7.56810 37.26706 25.55357 1.000 123.14295 75 LEU AA CA 1
ATOM 600 C C . LEU A 1 75 ? 6.23340 36.82777 24.96280 1.000 137.30216 75 LEU AA C 1
ATOM 601 O O . LEU A 1 75 ? 5.48906 36.06849 25.58487 1.000 150.60449 75 LEU AA O 1
ATOM 606 N N . VAL A 1 84 ? -1.85855 32.09194 18.15985 1.000 121.63471 84 VAL AA N 1
ATOM 607 C CA . VAL A 1 84 ? -2.56429 32.49461 16.95123 1.000 113.44496 84 VAL AA CA 1
ATOM 608 C C . VAL A 1 84 ? -2.15139 33.89204 16.52324 1.000 106.65309 84 VAL AA C 1
ATOM 609 O O . VAL A 1 84 ? -2.49967 34.87305 17.18346 1.000 110.14783 84 VAL AA O 1
ATOM 613 N N . PHE A 1 85 ? -1.38857 33.99944 15.43647 1.000 99.34864 85 PHE AA N 1
ATOM 614 C CA . PHE A 1 85 ? -1.11765 35.29307 14.82051 1.000 97.11280 85 PHE AA CA 1
ATOM 615 C C . PHE A 1 85 ? -1.67550 35.23596 13.40710 1.000 83.37595 85 PHE AA C 1
ATOM 616 O O . PHE A 1 85 ? -1.24994 34.39872 12.60360 1.000 64.37017 85 PHE AA O 1
ATOM 624 N N . LEU A 1 86 ? -2.62535 36.11448 13.10736 1.000 74.46596 86 LEU AA N 1
ATOM 625 C CA . LEU A 1 86 ? -3.29231 36.13662 11.81406 1.000 68.65491 86 LEU AA CA 1
ATOM 626 C C . LEU A 1 86 ? -2.82817 37.35127 11.02502 1.000 91.21417 86 LEU AA C 1
ATOM 627 O O . LEU A 1 86 ? -2.93092 38.48479 11.50500 1.000 114.59717 86 LEU AA O 1
ATOM 632 N N . LEU A 1 87 ? -2.32409 37.11134 9.81829 1.000 95.66109 87 LEU AA N 1
ATOM 633 C CA . LEU A 1 87 ? -1.90885 38.19888 8.94252 1.000 87.53852 87 LEU AA CA 1
ATOM 634 C C . LEU A 1 87 ? -3.13791 38.95304 8.44636 1.000 83.53265 87 LEU AA C 1
ATOM 635 O O . LEU A 1 87 ? -4.02598 38.36586 7.81862 1.000 83.80765 87 LEU AA O 1
ATOM 640 N N . ALA A 1 88 ? -3.18814 40.25752 8.72899 1.000 69.20109 88 ALA AA N 1
ATOM 641 C CA . ALA A 1 88 ? -4.36837 41.06484 8.46065 1.000 81.00912 88 ALA AA CA 1
ATOM 642 C C . ALA A 1 88 ? -4.15884 42.17263 7.43965 1.000 86.07318 88 ALA AA C 1
ATOM 643 O O . ALA A 1 88 ? -5.14931 42.66772 6.89043 1.000 84.54683 88 ALA AA O 1
ATOM 645 N N . SER A 1 89 ? -2.91997 42.57941 7.16973 1.000 80.75996 89 SER AA N 1
ATOM 646 C CA . SER A 1 89 ? -2.66347 43.65345 6.22010 1.000 74.22962 89 SER AA CA 1
ATOM 647 C C . SER A 1 89 ? -1.37511 43.37889 5.46250 1.000 81.13798 89 SER AA C 1
ATOM 648 O O . SER A 1 89 ? -0.35548 43.03717 6.06838 1.000 72.68611 89 SER AA O 1
ATOM 651 N N . VAL A 1 90 ? -1.42814 43.52597 4.14092 1.000 78.55225 90 VAL AA N 1
ATOM 652 C CA . VAL A 1 90 ? -0.25315 43.44399 3.28119 1.000 70.44897 90 VAL AA CA 1
ATOM 653 C C . VAL A 1 90 ? -0.15098 44.76597 2.53633 1.000 73.81182 90 VAL AA C 1
ATOM 654 O O . VAL A 1 90 ? -1.07465 45.14297 1.80366 1.000 87.97873 90 VAL AA O 1
ATOM 658 N N . ASN A 1 91 ? 0.96248 45.46881 2.72071 1.000 75.11275 91 ASN AA N 1
ATOM 659 C CA . ASN A 1 91 ? 1.16888 46.76782 2.09772 1.000 90.11060 91 ASN AA CA 1
ATOM 660 C C . ASN A 1 91 ? 2.53196 46.83352 1.43061 1.000 87.88963 91 ASN AA C 1
ATOM 661 O O . ASN A 1 91 ? 3.53145 46.35971 1.98037 1.000 91.76647 91 ASN AA O 1
ATOM 666 N N . ASN A 1 92 ? 2.55056 47.42212 0.23403 1.000 86.19992 92 ASN AA N 1
ATOM 667 C CA . ASN A 1 92 ? 3.77752 47.72474 -0.49862 1.000 88.98939 92 ASN AA CA 1
ATOM 668 C C . ASN A 1 92 ? 4.58283 46.46518 -0.79878 1.000 89.83216 92 ASN AA C 1
ATOM 669 O O . ASN A 1 92 ? 5.81408 46.50322 -0.87086 1.000 88.53113 92 ASN AA O 1
ATOM 674 N N . ALA A 1 93 ? 3.89642 45.33982 -0.97130 1.000 83.63678 93 ALA AA N 1
ATOM 675 C CA . ALA A 1 93 ? 4.57652 44.09166 -1.28357 1.000 83.21392 93 ALA AA CA 1
ATOM 676 C C . ALA A 1 93 ? 5.06076 44.11979 -2.72762 1.000 88.89194 93 ALA AA C 1
ATOM 677 O O . ALA A 1 93 ? 4.26329 44.28573 -3.65480 1.000 90.41350 93 ALA AA O 1
ATOM 679 N N . ARG A 1 94 ? 6.36880 43.97174 -2.91325 1.000 94.96620 94 ARG AA N 1
ATOM 680 C CA . ARG A 1 94 ? 7.00094 43.94692 -4.22564 1.000 89.76331 94 ARG AA CA 1
ATOM 681 C C . ARG A 1 94 ? 7.71523 42.61792 -4.42269 1.000 80.00365 94 ARG AA C 1
ATOM 682 O O . ARG A 1 94 ? 8.40767 42.14037 -3.51872 1.000 76.45666 94 ARG AA O 1
ATOM 690 N N . PHE A 1 95 ? 7.53126 42.01938 -5.59796 1.000 78.06060 95 PHE AA N 1
ATOM 691 C CA . PHE A 1 95 ? 8.16937 40.76024 -5.96572 1.000 78.28065 95 PHE AA CA 1
ATOM 692 C C . PHE A 1 95 ? 9.02643 41.01063 -7.19749 1.000 91.52947 95 PHE AA C 1
ATOM 693 O O . PHE A 1 95 ? 8.51074 41.43490 -8.23700 1.000 103.99234 95 PHE AA O 1
ATOM 701 N N . THR A 1 96 ? 10.32849 40.74683 -7.08447 1.000 91.21108 96 THR AA N 1
ATOM 702 C CA . THR A 1 96 ? 11.28917 41.16457 -8.09755 1.000 84.50394 96 THR AA CA 1
ATOM 703 C C . THR A 1 96 ? 11.77999 40.01508 -8.96954 1.000 88.29675 96 THR AA C 1
ATOM 704 O O . THR A 1 96 ? 11.62851 40.06279 -10.19358 1.000 99.43876 96 THR AA O 1
ATOM 708 N N . LYS A 1 97 ? 12.36204 38.97459 -8.37526 1.000 91.12883 97 LYS AA N 1
ATOM 709 C CA . LYS A 1 97 ? 12.98919 37.93001 -9.16580 1.000 92.99822 97 LYS AA CA 1
ATOM 710 C C . LYS A 1 97 ? 12.30735 36.58994 -8.91851 1.000 83.95867 97 LYS AA C 1
ATOM 711 O O . LYS A 1 97 ? 11.89361 36.30755 -7.78819 1.000 65.87763 97 LYS AA O 1
ATOM 717 N N . PRO A 1 98 ? 12.16209 35.75536 -9.94861 1.000 75.52462 98 PRO AA N 1
ATOM 718 C CA . PRO A 1 98 ? 11.63361 34.40375 -9.73098 1.000 67.18030 98 PRO AA CA 1
ATOM 719 C C . PRO A 1 98 ? 12.47792 33.61951 -8.73575 1.000 63.68197 98 PRO AA C 1
ATOM 720 O O . PRO A 1 98 ? 13.70943 33.67642 -8.75271 1.000 65.33713 98 PRO AA O 1
ATOM 724 N N . VAL A 1 99 ? 11.79676 32.88424 -7.86085 1.000 60.30743 99 VAL AA N 1
ATOM 725 C CA . VAL A 1 99 ? 12.43941 32.03102 -6.86716 1.000 58.25634 99 VAL AA CA 1
ATOM 726 C C . VAL A 1 99 ? 12.35541 30.59190 -7.35734 1.000 57.18176 99 VAL AA C 1
ATOM 727 O O . VAL A 1 99 ? 11.26024 30.07339 -7.60641 1.000 57.66374 99 VAL AA O 1
ATOM 731 N N . VAL A 1 100 ? 13.51041 29.94629 -7.48228 1.000 76.63778 100 VAL AA N 1
ATOM 732 C CA . VAL A 1 100 ? 13.63968 28.65728 -8.15831 1.000 70.97144 100 VAL AA CA 1
ATOM 733 C C . VAL A 1 100 ? 14.05003 27.59700 -7.14144 1.000 64.29234 100 VAL AA C 1
ATOM 734 O O . VAL A 1 100 ? 14.76490 27.91566 -6.17943 1.000 64.67997 100 VAL AA O 1
ATOM 738 N N . PRO A 1 101 ? 13.59943 26.34945 -7.28231 1.000 58.48987 101 PRO AA N 1
ATOM 739 C CA . PRO A 1 101 ? 14.16609 25.26542 -6.47004 1.000 58.05446 101 PRO AA CA 1
ATOM 740 C C . PRO A 1 101 ? 15.68396 25.24132 -6.56855 1.000 68.74456 101 PRO AA C 1
ATOM 741 O O . PRO A 1 101 ? 16.25631 25.24586 -7.66064 1.000 90.89257 101 PRO AA O 1
ATOM 745 N N . GLY A 1 102 ? 16.33737 25.22149 -5.41120 1.000 55.56659 102 GLY AA N 1
ATOM 746 C CA . GLY A 1 102 ? 17.77589 25.36341 -5.32219 1.000 57.93298 102 GLY AA CA 1
ATOM 747 C C . GLY A 1 102 ? 18.22712 26.63471 -4.63812 1.000 68.50482 102 GLY AA C 1
ATOM 748 O O . GLY A 1 102 ? 19.40182 26.73253 -4.26027 1.000 78.08540 102 GLY AA O 1
ATOM 749 N N . ASP A 1 103 ? 17.33521 27.60345 -4.45967 1.000 57.45326 103 ASP AA N 1
ATOM 750 C CA . ASP A 1 103 ? 17.66137 28.87671 -3.83816 1.000 67.13914 103 ASP AA CA 1
ATOM 751 C C . ASP A 1 103 ? 17.45941 28.80943 -2.32730 1.000 65.85325 103 ASP AA C 1
ATOM 752 O O . ASP A 1 103 ? 16.68725 27.99697 -1.81280 1.000 70.35036 103 ASP AA O 1
ATOM 757 N N . GLN A 1 104 ? 18.17033 29.68206 -1.61683 1.000 69.10395 104 GLN AA N 1
ATOM 758 C CA . GLN A 1 104 ? 17.95762 29.90045 -0.19082 1.000 59.29014 104 GLN AA CA 1
ATOM 759 C C . GLN A 1 104 ? 17.35556 31.28159 0.01935 1.000 60.72684 104 GLN AA C 1
ATOM 760 O O . GLN A 1 104 ? 17.91971 32.28482 -0.43080 1.000 79.41765 104 GLN AA O 1
ATOM 766 N N . LEU A 1 105 ? 16.21810 31.32854 0.70530 1.000 55.14563 105 LEU AA N 1
ATOM 767 C CA . LEU A 1 105 ? 15.60862 32.59324 1.09374 1.000 55.85538 105 LEU AA CA 1
ATOM 768 C C . LEU A 1 105 ? 16.20992 33.07473 2.40706 1.000 61.63672 105 LEU AA C 1
ATOM 769 O O . LEU A 1 105 ? 16.08183 32.40753 3.43926 1.000 67.01863 105 LEU AA O 1
ATOM 774 N N . THR A 1 106 ? 16.86984 34.22786 2.36388 1.000 71.09265 106 THR AA N 1
ATOM 775 C CA . THR A 1 106 ? 17.33809 34.92088 3.56086 1.000 77.34982 106 THR AA CA 1
ATOM 776 C C . THR A 1 106 ? 16.28005 35.96193 3.90934 1.000 72.24079 106 THR AA C 1
ATOM 777 O O . THR A 1 106 ? 16.23774 37.04635 3.32229 1.000 76.86323 106 THR AA O 1
ATOM 781 N N . ILE A 1 107 ? 15.42334 35.62083 4.86591 1.000 78.16868 107 ILE AA N 1
ATOM 782 C CA . ILE A 1 107 ? 14.22774 36.39180 5.18386 1.000 72.50719 107 ILE AA CA 1
ATOM 783 C C . ILE A 1 107 ? 14.56277 37.34658 6.31980 1.000 81.87997 107 ILE AA C 1
ATOM 784 O O . ILE A 1 107 ? 14.98487 36.91355 7.39719 1.000 74.67539 107 ILE AA O 1
ATOM 789 N N . GLU A 1 108 ? 14.36890 38.64131 6.09119 1.000 92.85680 108 GLU AA N 1
ATOM 790 C CA . GLU A 1 108 ? 14.67010 39.66456 7.08107 1.000 73.91322 108 GLU AA CA 1
ATOM 791 C C . GLU A 1 108 ? 13.35695 40.23412 7.60029 1.000 72.89044 108 GLU AA C 1
ATOM 792 O O . GLU A 1 108 ? 12.41103 40.42292 6.82962 1.000 105.21197 108 GLU AA O 1
ATOM 798 N N . VAL A 1 109 ? 13.28645 40.49344 8.90450 1.000 72.11280 109 VAL AA N 1
ATOM 799 C CA . VAL A 1 109 ? 12.09670 41.08710 9.50819 1.000 69.71672 109 VAL AA CA 1
ATOM 800 C C . VAL A 1 109 ? 12.52885 42.18063 10.47401 1.000 73.16199 109 VAL AA C 1
ATOM 801 O O . VAL A 1 109 ? 13.34273 41.93870 11.37152 1.000 77.88280 109 VAL AA O 1
ATOM 805 N N . ILE A 1 110 ? 11.98666 43.38227 10.28624 1.000 80.09903 110 ILE AA N 1
ATOM 806 C CA . ILE A 1 110 ? 12.19589 44.50670 11.18902 1.000 79.83602 110 ILE AA CA 1
ATOM 807 C C . ILE A 1 110 ? 10.85432 44.86006 11.81201 1.000 88.62160 110 ILE AA C 1
ATOM 808 O O . ILE A 1 110 ? 9.82590 44.86608 11.12683 1.000 102.18718 110 ILE AA O 1
ATOM 813 N N . VAL A 1 111 ? 10.86327 45.15534 13.10569 1.000 99.95441 111 VAL AA N 1
ATOM 814 C CA . VAL A 1 111 ? 9.63678 45.40006 13.85352 1.000 102.54760 111 VAL AA CA 1
ATOM 815 C C . VAL A 1 111 ? 9.37981 46.89841 13.92828 1.000 104.37668 111 VAL AA C 1
ATOM 816 O O . VAL A 1 111 ? 10.29140 47.69396 14.19131 1.000 110.45334 111 VAL AA O 1
ATOM 820 N N . GLU A 1 112 ? 8.12520 47.27561 13.70376 1.000 89.37044 112 GLU AA N 1
ATOM 821 C CA . GLU A 1 112 ? 7.67803 48.65197 13.55435 1.000 92.21848 112 GLU AA CA 1
ATOM 822 C C . GLU A 1 112 ? 6.71008 49.09257 14.64335 1.000 102.75676 112 GLU AA C 1
ATOM 823 O O . GLU A 1 112 ? 6.66953 50.28266 14.96427 1.000 115.14957 112 GLU AA O 1
ATOM 829 N N . LYS A 1 113 ? 5.94714 48.16550 15.22569 1.000 98.27893 113 LYS AA N 1
ATOM 830 C CA . LYS A 1 113 ? 5.03795 48.42380 16.33596 1.000 100.44644 113 LYS AA CA 1
ATOM 831 C C . LYS A 1 113 ? 4.52588 47.08840 16.86172 1.000 115.03078 113 LYS AA C 1
ATOM 832 O O . LYS A 1 113 ? 4.21686 46.19459 16.07311 1.000 128.07981 113 LYS AA O 1
ATOM 838 N N . ILE A 1 114 ? 4.45969 46.94983 18.18829 1.000 120.90408 114 ILE AA N 1
ATOM 839 C CA . ILE A 1 114 ? 3.86049 45.77471 18.82108 1.000 119.24058 114 ILE AA CA 1
ATOM 840 C C . ILE A 1 114 ? 2.82006 46.29201 19.81005 1.000 133.78911 114 ILE AA C 1
ATOM 841 O O . ILE A 1 114 ? 2.54284 45.66688 20.84032 1.000 133.83759 114 ILE AA O 1
ATOM 846 N N . VAL A 1 115 ? 2.23540 47.44670 19.49794 1.000 148.02281 115 VAL AA N 1
ATOM 847 C CA . VAL A 1 115 ? 1.49562 48.24520 20.46737 1.000 160.01563 115 VAL AA CA 1
ATOM 848 C C . VAL A 1 115 ? -0.00327 48.26838 20.18145 1.000 163.15371 115 VAL AA C 1
ATOM 849 O O . VAL A 1 115 ? -0.77753 48.77089 21.01040 1.000 167.42046 115 VAL AA O 1
ATOM 853 N N . SER A 1 116 ? -0.44775 47.68851 19.06520 1.000 152.05871 116 SER AA N 1
ATOM 854 C CA . SER A 1 116 ? -1.83618 47.80056 18.62885 1.000 155.64859 116 SER AA CA 1
ATOM 855 C C . SER A 1 116 ? -2.56637 46.45941 18.65990 1.000 151.63625 116 SER AA C 1
ATOM 856 O O . SER A 1 116 ? -3.47020 46.22458 17.85479 1.000 151.74871 116 SER AA O 1
ATOM 859 N N . ARG A 1 117 ? -2.20813 45.58874 19.60278 1.000 144.17131 117 ARG AA N 1
ATOM 860 C CA . ARG A 1 117 ? -2.68322 44.20335 19.64727 1.000 122.64121 117 ARG AA CA 1
ATOM 861 C C . ARG A 1 117 ? -2.58040 43.56087 18.26368 1.000 98.24262 117 ARG AA C 1
ATOM 862 O O . ARG A 1 117 ? -3.55563 43.22386 17.59236 1.000 102.79750 117 ARG AA O 1
ATOM 870 N N . GLY A 1 118 ? -1.32328 43.41285 17.88535 1.000 90.23905 118 GLY AA N 1
ATOM 871 C CA . GLY A 1 118 ? -0.92815 43.11456 16.52899 1.000 98.22135 118 GLY AA CA 1
ATOM 872 C C . GLY A 1 118 ? 0.49235 43.61280 16.36531 1.000 101.60770 118 GLY AA C 1
ATOM 873 O O . GLY A 1 118 ? 1.15231 43.97835 17.33812 1.000 99.74410 118 GLY AA O 1
ATOM 874 N N . ALA A 1 119 ? 0.94672 43.63679 15.11914 1.000 100.66236 119 ALA AA N 1
ATOM 875 C CA . ALA A 1 119 ? 2.30496 44.10448 14.89111 1.000 87.26087 119 ALA AA CA 1
ATOM 876 C C . ALA A 1 119 ? 2.47198 44.53453 13.44698 1.000 88.74890 119 ALA AA C 1
ATOM 877 O O . ALA A 1 119 ? 2.15716 43.77329 12.52902 1.000 94.87650 119 ALA AA O 1
ATOM 879 N N . ILE A 1 120 ? 2.98018 45.74445 13.25549 1.000 83.56550 120 ILE AA N 1
ATOM 880 C CA . ILE A 1 120 ? 3.41318 46.20621 11.94501 1.000 82.70167 120 ILE AA CA 1
ATOM 881 C C . ILE A 1 120 ? 4.87585 45.81437 11.79278 1.000 85.26379 120 ILE AA C 1
ATOM 882 O O . ILE A 1 120 ? 5.70569 46.13679 12.64972 1.000 83.14272 120 ILE AA O 1
ATOM 887 N N . VAL A 1 121 ? 5.18461 45.07238 10.73161 1.000 97.25822 121 VAL AA N 1
ATOM 888 C CA . VAL A 1 121 ? 6.55121 44.67928 10.42624 1.000 91.34463 121 VAL AA CA 1
ATOM 889 C C . VAL A 1 121 ? 6.82776 44.99590 8.96505 1.000 78.51774 121 VAL AA C 1
ATOM 890 O O . VAL A 1 121 ? 5.91368 45.17585 8.15837 1.000 75.38403 121 VAL AA O 1
ATOM 894 N N . GLN A 1 122 ? 8.11362 45.07112 8.63362 1.000 75.96599 122 GLN AA N 1
ATOM 895 C CA . GLN A 1 122 ? 8.54512 45.39683 7.28082 1.000 86.22806 122 GLN AA CA 1
ATOM 896 C C . GLN A 1 122 ? 9.66593 44.43261 6.92452 1.000 89.72080 122 GLN AA C 1
ATOM 897 O O . GLN A 1 122 ? 10.73009 44.45959 7.55039 1.000 80.38152 122 GLN AA O 1
ATOM 903 N N . SER A 1 123 ? 9.42478 43.57691 5.93371 1.000 84.12038 123 SER AA N 1
ATOM 904 C CA . SER A 1 123 ? 10.26693 42.41829 5.67879 1.000 78.68440 123 SER AA CA 1
ATOM 905 C C . SER A 1 123 ? 10.93455 42.51351 4.31346 1.000 73.44876 123 SER AA C 1
ATOM 906 O O . SER A 1 123 ? 10.38534 43.09330 3.37279 1.000 83.42193 123 SER AA O 1
ATOM 909 N N . VAL A 1 124 ? 12.13312 41.93549 4.22012 1.000 68.49090 124 VAL AA N 1
ATOM 910 C CA . VAL A 1 124 ? 12.91292 41.89795 2.98562 1.000 74.79736 124 VAL AA CA 1
ATOM 911 C C . VAL A 1 124 ? 13.47696 40.49181 2.82261 1.000 78.48737 124 VAL AA C 1
ATOM 912 O O . VAL A 1 124 ? 14.16265 39.98891 3.71931 1.000 74.74376 124 VAL AA O 1
ATOM 916 N N . VAL A 1 125 ? 13.19599 39.85980 1.68426 1.000 77.68240 125 VAL AA N 1
ATOM 917 C CA . VAL A 1 125 ? 13.68046 38.51880 1.37290 1.000 71.90295 125 VAL AA CA 1
ATOM 918 C C . VAL A 1 125 ? 14.71893 38.62384 0.26492 1.000 69.36465 125 VAL AA C 1
ATOM 919 O O . VAL A 1 125 ? 14.56393 39.41892 -0.66979 1.000 72.70011 125 VAL AA O 1
ATOM 923 N N . LYS A 1 126 ? 15.78165 37.82541 0.37084 1.000 73.21334 126 LYS AA N 1
ATOM 924 C CA . LYS A 1 126 ? 16.89500 37.91372 -0.56090 1.000 77.63299 126 LYS AA CA 1
ATOM 925 C C . LYS A 1 126 ? 17.37321 36.52098 -0.95231 1.000 86.80366 126 LYS AA C 1
ATOM 926 O O . LYS A 1 126 ? 17.35565 35.58689 -0.14631 1.000 71.98375 126 LYS AA O 1
ATOM 932 N N . VAL A 1 127 ? 17.80937 36.40243 -2.20669 1.000 92.01406 127 VAL AA N 1
ATOM 933 C CA . VAL A 1 127 ? 18.53729 35.23917 -2.70480 1.000 81.31926 127 VAL AA CA 1
ATOM 934 C C . VAL A 1 127 ? 19.95959 35.76943 -2.84392 1.000 92.41492 127 VAL AA C 1
ATOM 935 O O . VAL A 1 127 ? 20.16852 36.97842 -2.69196 1.000 98.57981 127 VAL AA O 1
ATOM 939 N N . GLN A 1 128 ? 20.92509 34.92710 -3.22860 1.000 99.59219 128 GLN AA N 1
ATOM 940 C CA . GLN A 1 128 ? 22.17002 34.80110 -2.47338 1.000 112.24066 128 GLN AA CA 1
ATOM 941 C C . GLN A 1 128 ? 22.49155 36.05934 -1.68027 1.000 112.37870 128 GLN AA C 1
ATOM 942 O O . GLN A 1 128 ? 22.61783 35.99981 -0.45301 1.000 117.66569 128 GLN AA O 1
ATOM 948 N N . GLU A 1 129 ? 22.58497 37.20882 -2.35745 1.000 93.94254 129 GLU AA N 1
ATOM 949 C CA . GLU A 1 129 ? 22.81137 38.47340 -1.66575 1.000 96.90085 129 GLU AA CA 1
ATOM 950 C C . GLU A 1 129 ? 22.05375 39.62286 -2.33028 1.000 82.82805 129 GLU AA C 1
ATOM 951 O O . GLU A 1 129 ? 22.41511 40.78956 -2.13268 1.000 88.02460 129 GLU AA O 1
ATOM 957 N N . LYS A 1 130 ? 21.00985 39.32071 -3.10530 1.000 80.57531 130 LYS AA N 1
ATOM 958 C CA . LYS A 1 130 ? 20.22943 40.31600 -3.82874 1.000 94.35157 130 LYS AA CA 1
ATOM 959 C C . LYS A 1 130 ? 18.75592 40.17003 -3.47427 1.000 101.78863 130 LYS AA C 1
ATOM 960 O O . LYS A 1 130 ? 18.26700 39.05633 -3.26270 1.000 100.45691 130 LYS AA O 1
ATOM 966 N N . VAL A 1 131 ? 18.05047 41.30226 -3.42719 1.000 102.54871 131 VAL AA N 1
ATOM 967 C CA . VAL A 1 131 ? 16.66651 41.32139 -2.96739 1.000 97.83672 131 VAL AA CA 1
ATOM 968 C C . VAL A 1 131 ? 15.75198 40.69320 -4.01046 1.000 92.44360 131 VAL AA C 1
ATOM 969 O O . VAL A 1 131 ? 15.87838 40.95031 -5.21600 1.000 92.53279 131 VAL AA O 1
ATOM 973 N N . VAL A 1 132 ? 14.81678 39.86616 -3.54721 1.000 84.99037 132 VAL AA N 1
ATOM 974 C CA . VAL A 1 132 ? 13.80484 39.28570 -4.41844 1.000 81.52583 132 VAL AA CA 1
ATOM 975 C C . VAL A 1 132 ? 12.38326 39.61898 -3.98790 1.000 78.87574 132 VAL AA C 1
ATOM 976 O O . VAL A 1 132 ? 11.45310 39.43549 -4.79082 1.000 67.29373 132 VAL AA O 1
ATOM 980 N N . ALA A 1 133 ? 12.16741 40.10206 -2.76580 1.000 77.06104 133 ALA AA N 1
ATOM 981 C CA . ALA A 1 133 ? 10.82323 40.41580 -2.30500 1.000 66.23461 133 ALA AA CA 1
ATOM 982 C C . ALA A 1 133 ? 10.90165 41.33450 -1.09520 1.000 72.56650 133 ALA AA C 1
ATOM 983 O O . ALA A 1 133 ? 11.86751 41.29627 -0.32835 1.000 74.17156 133 ALA AA O 1
ATOM 985 N N . LYS A 1 134 ? 9.87146 42.16347 -0.94226 1.000 78.01351 134 LYS AA N 1
ATOM 986 C CA . LYS A 1 134 ? 9.70735 42.99546 0.23973 1.000 76.85127 134 LYS AA CA 1
ATOM 987 C C . LYS A 1 134 ? 8.21985 43.15878 0.50885 1.000 85.01798 134 LYS AA C 1
ATOM 988 O O . LYS A 1 134 ? 7.39056 43.00523 -0.39102 1.000 92.46560 134 LYS AA O 1
ATOM 994 N N . ALA A 1 135 ? 7.88908 43.48152 1.75747 1.000 83.27664 135 ALA AA N 1
ATOM 995 C CA . ALA A 1 135 ? 6.49825 43.68828 2.14225 1.000 71.70818 135 ALA AA CA 1
ATOM 996 C C . ALA A 1 135 ? 6.44760 44.34044 3.51556 1.000 78.00719 135 ALA AA C 1
ATOM 997 O O . ALA A 1 135 ? 7.38174 44.22555 4.31436 1.000 75.84495 135 ALA AA O 1
ATOM 999 N N . ALA A 1 136 ? 5.33777 45.02962 3.77380 1.000 79.17220 136 ALA AA N 1
ATOM 1000 C CA . ALA A 1 136 ? 5.02975 45.60525 5.07884 1.000 79.15822 136 ALA AA CA 1
ATOM 1001 C C . ALA A 1 136 ? 3.79211 44.89313 5.61117 1.000 81.43853 136 ALA AA C 1
ATOM 1002 O O . ALA A 1 136 ? 2.69193 45.06639 5.07606 1.000 98.77754 136 ALA AA O 1
ATOM 1004 N N . LEU A 1 137 ? 3.97115 44.09671 6.66038 1.000 76.08493 137 LEU AA N 1
ATOM 1005 C CA . LEU A 1 137 ? 2.93721 43.19797 7.14780 1.000 69.82834 137 LEU AA CA 1
ATOM 1006 C C . LEU A 1 137 ? 2.38678 43.68787 8.48302 1.000 81.28155 137 LEU AA C 1
ATOM 1007 O O . LEU A 1 137 ? 3.10121 44.30319 9.27958 1.000 74.41606 137 LEU AA O 1
ATOM 1012 N N . THR A 1 138 ? 1.10549 43.40420 8.72163 1.000 75.77617 138 THR AA N 1
ATOM 1013 C CA . THR A 1 138 ? 0.43224 43.77649 9.96116 1.000 78.03167 138 THR AA CA 1
ATOM 1014 C C . THR A 1 138 ? -0.46521 42.62888 10.39476 1.000 73.62227 138 THR AA C 1
ATOM 1015 O O . THR A 1 138 ? -1.26964 42.14111 9.59572 1.000 85.76002 138 THR AA O 1
ATOM 1019 N N . PHE A 1 139 ? -0.32784 42.18723 11.64660 1.000 85.86388 139 PHE AA N 1
ATOM 1020 C CA . PHE A 1 139 ? -1.05809 41.01049 12.09990 1.000 85.45380 139 PHE AA CA 1
ATOM 1021 C C . PHE A 1 139 ? -2.09199 41.41217 13.15025 1.000 91.61854 139 PHE AA C 1
ATOM 1022 O O . PHE A 1 139 ? -2.17851 42.57029 13.56979 1.000 103.62067 139 PHE AA O 1
ATOM 1030 N N . GLY A 1 140 ? -2.87610 40.43011 13.57376 1.000 86.62948 140 GLY AA N 1
ATOM 1031 C CA . GLY A 1 140 ? -3.79835 40.60960 14.68276 1.000 95.98019 140 GLY AA CA 1
ATOM 1032 C C . GLY A 1 140 ? -3.73445 39.41758 15.60420 1.000 96.91997 140 GLY AA C 1
ATOM 1033 O O . GLY A 1 140 ? -3.49323 38.28438 15.17774 1.000 90.98516 140 GLY AA O 1
ATOM 1034 N N . ILE A 1 141 ? -3.95598 39.67167 16.89464 1.000 107.08174 141 ILE AA N 1
ATOM 1035 C CA . ILE A 1 141 ? -3.74008 38.67782 17.93966 1.000 104.94053 141 ILE AA CA 1
ATOM 1036 C C . ILE A 1 141 ? -5.09363 38.27622 18.51435 1.000 106.49349 141 ILE AA C 1
ATOM 1037 O O . ILE A 1 141 ? -5.78153 39.09891 19.13275 1.000 105.18838 141 ILE AA O 1
ATOM 1042 N N . VAL A 1 142 ? -5.47353 37.01256 18.30883 1.000 109.66724 142 VAL AA N 1
ATOM 1043 C CA . VAL A 1 142 ? -6.72921 36.46016 18.80616 1.000 118.73181 142 VAL AA CA 1
ATOM 1044 C C . VAL A 1 142 ? -6.43449 35.06919 19.35667 1.000 120.37498 142 VAL AA C 1
ATOM 1045 O O . VAL A 1 142 ? -5.49072 34.40824 18.92648 1.000 123.02642 142 VAL AA O 1
ATOM 1049 N N . GLU A 1 143 ? -7.24207 34.62866 20.32230 1.000 122.35256 143 GLU AA N 1
ATOM 1050 C CA . GLU A 1 143 ? -7.12410 33.27993 20.88021 1.000 135.69777 143 GLU AA CA 1
ATOM 1051 C C . GLU A 1 143 ? -8.50417 32.80356 21.32262 1.000 143.02262 143 GLU AA C 1
ATOM 1052 O O . GLU A 1 143 ? -8.98459 33.20784 22.38819 1.000 151.27583 143 GLU AA O 1
ATOM 1058 N N . LYS A 1 144 ? -9.12258 31.93188 20.52253 1.000 130.75499 144 LYS AA N 1
ATOM 1059 C CA . LYS A 1 144 ? -10.43886 31.35799 20.81919 1.000 130.45369 144 LYS AA CA 1
ATOM 1060 C C . LYS A 1 144 ? -11.45344 32.45899 21.14364 1.000 130.45496 144 LYS AA C 1
ATOM 1061 O O . LYS A 1 144 ? -11.90445 32.63973 22.27457 1.000 108.61500 144 LYS AA O 1
ATOM 1067 N N . SER A 1 145 ? -11.75192 33.23649 20.09986 1.000 140.91023 145 SER AA N 1
ATOM 1068 C CA . SER A 1 145 ? -12.77169 34.27465 20.20464 1.000 148.65845 145 SER AA CA 1
ATOM 1069 C C . SER A 1 145 ? -14.11970 33.69535 20.62021 1.000 157.74053 145 SER AA C 1
ATOM 1070 O O . SER A 1 145 ? -14.76502 34.19701 21.54775 1.000 166.09004 145 SER AA O 1
ATOM 1073 N N . SER A 1 146 ? -14.55798 32.63918 19.93555 1.000 153.32309 146 SER AA N 1
ATOM 1074 C CA . SER A 1 146 ? -15.89229 32.06343 20.11540 1.000 154.34170 146 SER AA CA 1
ATOM 1075 C C . SER A 1 146 ? -16.97304 33.10522 19.84806 1.000 161.39826 146 SER AA C 1
ATOM 1076 O O . SER A 1 146 ? -16.74837 34.07140 19.11837 1.000 159.49283 146 SER AA O 1
ATOM 1079 N N . VAL B 1 1 ? 23.64325 23.59412 -14.26178 1.000 77.79150 1 VAL BA N 1
ATOM 1080 C CA . VAL B 1 1 ? 22.42519 22.87241 -14.60517 1.000 83.71987 1 VAL BA CA 1
ATOM 1081 C C . VAL B 1 1 ? 21.33762 23.19446 -13.58650 1.000 81.37503 1 VAL BA C 1
ATOM 1082 O O . VAL B 1 1 ? 21.41114 22.76440 -12.43578 1.000 72.37336 1 VAL BA O 1
ATOM 1086 N N . LEU B 1 2 ? 20.32852 23.95245 -14.00851 1.000 87.07074 2 LEU BA N 1
ATOM 1087 C CA . LEU B 1 2 ? 19.25235 24.34477 -13.11382 1.000 74.56757 2 LEU BA CA 1
ATOM 1088 C C . LEU B 1 2 ? 18.16414 23.27240 -13.07691 1.000 63.58176 2 LEU BA C 1
ATOM 1089 O O . LEU B 1 2 ? 18.23598 22.24562 -13.75702 1.000 69.02997 2 LEU BA O 1
ATOM 1094 N N . PHE B 1 3 ? 17.12914 23.52928 -12.27227 1.000 63.56814 3 PHE BA N 1
ATOM 1095 C CA . PHE B 1 3 ? 16.20588 22.47087 -11.87558 1.000 55.66454 3 PHE BA CA 1
ATOM 1096 C C . PHE B 1 3 ? 15.35067 21.97508 -13.03452 1.000 57.35537 3 PHE BA C 1
ATOM 1097 O O . PHE B 1 3 ? 14.96104 20.80195 -13.05120 1.000 56.79074 3 PHE BA O 1
ATOM 1105 N N . GLU B 1 4 ? 15.04235 22.83701 -14.00513 1.000 69.65820 4 GLU BA N 1
ATOM 1106 C CA . GLU B 1 4 ? 14.16679 22.40916 -15.09078 1.000 73.97451 4 GLU BA CA 1
ATOM 1107 C C . GLU B 1 4 ? 14.86046 21.41462 -16.01191 1.000 80.26796 4 GLU BA C 1
ATOM 1108 O O . GLU B 1 4 ? 14.19443 20.56824 -16.61940 1.000 77.00328 4 GLU BA O 1
ATOM 1114 N N . GLU B 1 5 ? 16.18785 21.49528 -16.13047 1.000 73.70172 5 GLU BA N 1
ATOM 1115 C CA . GLU B 1 5 ? 16.91958 20.41717 -16.78513 1.000 80.71230 5 GLU BA CA 1
ATOM 1116 C C . GLU B 1 5 ? 16.97621 19.18636 -15.89044 1.000 71.59006 5 GLU BA C 1
ATOM 1117 O O . GLU B 1 5 ? 16.81826 18.05744 -16.36840 1.000 79.25411 5 GLU BA O 1
ATOM 1123 N N . ILE B 1 6 ? 17.19482 19.39116 -14.58681 1.000 59.95738 6 ILE BA N 1
ATOM 1124 C CA . ILE B 1 6 ? 17.22561 18.28398 -13.63219 1.000 64.99853 6 ILE BA CA 1
ATOM 1125 C C . ILE B 1 6 ? 15.94624 17.46370 -13.71760 1.000 68.40005 6 ILE BA C 1
ATOM 1126 O O . ILE B 1 6 ? 15.97695 16.22763 -13.67820 1.000 75.56008 6 ILE BA O 1
ATOM 1131 N N . ARG B 1 7 ? 14.80147 18.13662 -13.84700 1.000 65.50872 7 ARG BA N 1
ATOM 1132 C CA . ARG B 1 7 ? 13.52395 17.43498 -13.83587 1.000 61.94488 7 ARG BA CA 1
ATOM 1133 C C . ARG B 1 7 ? 13.24640 16.72919 -15.15749 1.000 63.37277 7 ARG BA C 1
ATOM 1134 O O . ARG B 1 7 ? 12.59359 15.67947 -15.16633 1.000 80.45432 7 ARG BA O 1
ATOM 1142 N N . SER B 1 8 ? 13.72606 17.27820 -16.27382 1.000 64.69969 8 SER BA N 1
ATOM 1143 C CA . SER B 1 8 ? 13.59868 16.58422 -17.55066 1.000 75.41843 8 SER BA CA 1
ATOM 1144 C C . SER B 1 8 ? 14.62485 15.46395 -17.69404 1.000 70.27122 8 SER BA C 1
ATOM 1145 O O . SER B 1 8 ? 14.36868 14.47800 -18.39596 1.000 78.02837 8 SER BA O 1
ATOM 1148 N N . LEU B 1 9 ? 15.78428 15.59420 -17.04296 1.000 63.91212 9 LEU BA N 1
ATOM 1149 C CA . LEU B 1 9 ? 16.81458 14.56425 -17.13133 1.000 68.40519 9 LEU BA CA 1
ATOM 1150 C C . LEU B 1 9 ? 16.53954 13.40341 -16.18234 1.000 78.63966 9 LEU BA C 1
ATOM 1151 O O . LEU B 1 9 ? 16.79382 12.24519 -16.52998 1.000 77.05178 9 LEU BA O 1
ATOM 1156 N N . LEU B 1 10 ? 16.02830 13.68909 -14.97948 1.000 73.43367 10 LEU BA N 1
ATOM 1157 C CA . LEU B 1 10 ? 15.76102 12.60959 -14.03693 1.000 63.53796 10 LEU BA CA 1
ATOM 1158 C C . LEU B 1 10 ? 14.48995 11.85784 -14.42279 1.000 61.14244 10 LEU BA C 1
ATOM 1159 O O . LEU B 1 10 ? 13.48965 12.47575 -14.79722 1.000 65.55786 10 LEU BA O 1
ATOM 1164 N N . PRO B 1 11 ? 14.50593 10.52403 -14.33945 1.000 75.95991 11 PRO BA N 1
ATOM 1165 C CA . PRO B 1 11 ? 13.25363 9.76846 -14.47083 1.000 78.93188 11 PRO BA CA 1
ATOM 1166 C C . PRO B 1 11 ? 12.38609 9.82833 -13.22735 1.000 76.93640 11 PRO BA C 1
ATOM 1167 O O . PRO B 1 11 ? 11.19476 9.50003 -13.31063 1.000 75.68304 11 PRO BA O 1
ATOM 1171 N N . GLN B 1 12 ? 12.93969 10.23289 -12.08523 1.000 68.58363 12 GLN BA N 1
ATOM 1172 C CA . GLN B 1 12 ? 12.18215 10.33364 -10.84601 1.000 64.57571 12 GLN BA CA 1
ATOM 1173 C C . GLN B 1 12 ? 11.51291 11.69875 -10.75907 1.000 82.63294 12 GLN BA C 1
ATOM 1174 O O . GLN B 1 12 ? 12.16843 12.73194 -10.92803 1.000 100.59751 12 GLN BA O 1
ATOM 1180 N N . LYS B 1 13 ? 10.21112 11.69648 -10.49688 1.000 94.16245 13 LYS BA N 1
ATOM 1181 C CA . LYS B 1 13 ? 9.44084 12.90695 -10.26240 1.000 96.43248 13 LYS BA CA 1
ATOM 1182 C C . LYS B 1 13 ? 8.90844 12.85375 -8.83434 1.000 90.39353 13 LYS BA C 1
ATOM 1183 O O . LYS B 1 13 ? 9.06747 11.84905 -8.13658 1.000 84.65157 13 LYS BA O 1
ATOM 1189 N N . TYR B 1 14 ? 8.29036 13.94159 -8.37625 1.000 88.97062 14 TYR BA N 1
ATOM 1190 C CA . TYR B 1 14 ? 7.85457 13.97006 -6.98379 1.000 78.66523 14 TYR BA CA 1
ATOM 1191 C C . TYR B 1 14 ? 6.76544 12.92686 -6.73754 1.000 82.04437 14 TYR BA C 1
ATOM 1192 O O . TYR B 1 14 ? 5.90883 12.69925 -7.59862 1.000 81.31456 14 TYR BA O 1
ATOM 1201 N N . PRO B 1 15 ? 6.78041 12.26382 -5.55776 1.000 84.56131 15 PRO BA N 1
ATOM 1202 C CA . PRO B 1 15 ? 7.62349 12.64588 -4.40410 1.000 74.16460 15 PRO BA CA 1
ATOM 1203 C C . PRO B 1 15 ? 8.99972 12.04336 -4.28511 1.000 75.98803 15 PRO BA C 1
ATOM 1204 O O . PRO B 1 15 ? 9.38874 11.69614 -3.17290 1.000 77.02851 15 PRO BA O 1
ATOM 1208 N N . PHE B 1 16 ? 9.75210 11.94977 -5.37319 1.000 77.73222 16 PHE BA N 1
ATOM 1209 C CA . PHE B 1 16 ? 10.99926 11.22067 -5.24069 1.000 77.55709 16 PHE BA CA 1
ATOM 1210 C C . PHE B 1 16 ? 12.13640 11.95334 -5.94564 1.000 78.91616 16 PHE BA C 1
ATOM 1211 O O . PHE B 1 16 ? 13.06096 11.32114 -6.46759 1.000 89.95473 16 PHE BA O 1
ATOM 1219 N N . ILE B 1 17 ? 12.08124 13.28449 -5.96342 1.000 68.71410 17 ILE BA N 1
ATOM 1220 C CA . ILE B 1 17 ? 13.14443 14.11360 -6.52172 1.000 63.87484 17 ILE BA CA 1
ATOM 1221 C C . ILE B 1 17 ? 14.07690 14.51578 -5.38939 1.000 57.85395 17 ILE BA C 1
ATOM 1222 O O . ILE B 1 17 ? 13.63163 15.05501 -4.36940 1.000 79.55469 17 ILE BA O 1
ATOM 1227 N N . PHE B 1 18 ? 15.37476 14.26178 -5.56408 1.000 48.90259 18 PHE BA N 1
ATOM 1228 C CA . PHE B 1 18 ? 16.34766 14.57335 -4.52395 1.000 46.85379 18 PHE BA CA 1
ATOM 1229 C C . PHE B 1 18 ? 17.55020 15.33142 -5.07481 1.000 46.73448 18 PHE BA C 1
ATOM 1230 O O . PHE B 1 18 ? 18.62179 15.31693 -4.46028 1.000 46.49397 18 PHE BA O 1
ATOM 1238 N N . ILE B 1 19 ? 17.38949 15.99240 -6.21893 1.000 61.69270 19 ILE BA N 1
ATOM 1239 C CA . ILE B 1 19 ? 18.39700 16.87779 -6.78910 1.000 52.92999 19 ILE BA CA 1
ATOM 1240 C C . ILE B 1 19 ? 17.70648 18.18523 -7.14821 1.000 48.00390 19 ILE BA C 1
ATOM 1241 O O . ILE B 1 19 ? 16.63294 18.17430 -7.76093 1.000 62.63091 19 ILE BA O 1
ATOM 1246 N N . ASP B 1 20 ? 18.31078 19.30589 -6.76205 1.000 53.44174 20 ASP BA N 1
ATOM 1247 C CA . ASP B 1 20 ? 17.76126 20.62430 -7.05820 1.000 55.14577 20 ASP BA CA 1
ATOM 1248 C C . ASP B 1 20 ? 18.49635 21.35038 -8.17299 1.000 58.25429 20 ASP BA C 1
ATOM 1249 O O . ASP B 1 20 ? 17.85828 22.02578 -8.98337 1.000 69.09471 20 ASP BA O 1
ATOM 1254 N N . ARG B 1 21 ? 19.81943 21.22707 -8.24076 1.000 50.52578 21 ARG BA N 1
ATOM 1255 C CA . ARG B 1 21 ? 20.59562 21.80327 -9.33166 1.000 56.52031 21 ARG BA CA 1
ATOM 1256 C C . ARG B 1 21 ? 21.99172 21.20157 -9.30564 1.000 58.76133 21 ARG BA C 1
ATOM 1257 O O . ARG B 1 21 ? 22.41259 20.60597 -8.30993 1.000 63.86297 21 ARG BA O 1
ATOM 1265 N N . ALA B 1 22 ? 22.69958 21.36194 -10.41906 1.000 68.06990 22 ALA BA N 1
ATOM 1266 C CA . ALA B 1 22 ? 24.10092 20.98850 -10.53065 1.000 73.82336 22 ALA BA CA 1
ATOM 1267 C C . ALA B 1 22 ? 24.93887 22.24385 -10.72556 1.000 85.78450 22 ALA BA C 1
ATOM 1268 O O . ALA B 1 22 ? 24.55154 23.15132 -11.46996 1.000 93.18190 22 ALA BA O 1
ATOM 1270 N N . ILE B 1 23 ? 26.08597 22.29321 -10.05322 1.000 85.97406 23 ILE BA N 1
ATOM 1271 C CA . ILE B 1 23 ? 26.93728 23.47139 -10.04454 1.000 84.14798 23 ILE BA CA 1
ATOM 1272 C C . ILE B 1 23 ? 28.20898 23.26379 -10.86162 1.000 84.81381 23 ILE BA C 1
ATOM 1273 O O . ILE B 1 23 ? 28.67267 24.19175 -11.53068 1.000 100.09954 23 ILE BA O 1
ATOM 1278 N N . GLU B 1 24 ? 28.78835 22.06086 -10.82292 1.000 69.48820 24 GLU BA N 1
ATOM 1279 C CA . GLU B 1 24 ? 29.90450 21.72415 -11.69759 1.000 63.31620 24 GLU BA CA 1
ATOM 1280 C C . GLU B 1 24 ? 29.73724 20.31329 -12.23977 1.000 78.42332 24 GLU BA C 1
ATOM 1281 O O . GLU B 1 24 ? 29.47998 19.37214 -11.48508 1.000 84.50016 24 GLU BA O 1
ATOM 1287 N N . PHE B 1 25 ? 29.88203 20.19024 -13.55740 1.000 80.26901 25 PHE BA N 1
ATOM 1288 C CA . PHE B 1 25 ? 29.67631 18.96333 -14.31888 1.000 81.52547 25 PHE BA CA 1
ATOM 1289 C C . PHE B 1 25 ? 30.72266 18.86785 -15.41514 1.000 93.60259 25 PHE BA C 1
ATOM 1290 O O . PHE B 1 25 ? 30.90027 19.81993 -16.17942 1.000 111.05361 25 PHE BA O 1
ATOM 1298 N N . GLU B 1 26 ? 31.43170 17.72848 -15.48980 1.000 89.21539 26 GLU BA N 1
ATOM 1299 C CA . GLU B 1 26 ? 32.39595 17.52151 -16.57915 1.000 108.64163 26 GLU BA CA 1
ATOM 1300 C C . GLU B 1 26 ? 32.25846 16.11721 -17.19856 1.000 106.62273 26 GLU BA C 1
ATOM 1301 O O . GLU B 1 26 ? 32.98591 15.18681 -16.85503 1.000 104.78334 26 GLU BA O 1
ATOM 1307 N N . GLU B 1 27 ? 31.29341 15.98415 -18.11799 1.000 103.46508 27 GLU BA N 1
ATOM 1308 C CA . GLU B 1 27 ? 31.30031 15.00038 -19.20454 1.000 98.60074 27 GLU BA CA 1
ATOM 1309 C C . GLU B 1 27 ? 31.86451 13.61720 -18.88176 1.000 86.37243 27 GLU BA C 1
ATOM 1310 O O . GLU B 1 27 ? 32.95671 13.27450 -19.34891 1.000 87.00292 27 GLU BA O 1
ATOM 1316 N N . SER B 1 28 ? 31.16199 12.84437 -18.04645 1.000 84.33144 28 SER BA N 1
ATOM 1317 C CA . SER B 1 28 ? 31.41960 11.41805 -17.80973 1.000 91.37892 28 SER BA CA 1
ATOM 1318 C C . SER B 1 28 ? 32.58575 11.15774 -16.87074 1.000 96.87482 28 SER BA C 1
ATOM 1319 O O . SER B 1 28 ? 33.13401 10.05059 -16.87147 1.000 99.22241 28 SER BA O 1
ATOM 1322 N N . LYS B 1 29 ? 33.00933 12.14205 -16.08774 1.000 98.10476 29 LYS BA N 1
ATOM 1323 C CA . LYS B 1 29 ? 34.11441 11.93606 -15.16118 1.000 97.96062 29 LYS BA CA 1
ATOM 1324 C C . LYS B 1 29 ? 33.72144 12.18785 -13.71546 1.000 93.33192 29 LYS BA C 1
ATOM 1325 O O . LYS B 1 29 ? 34.06171 11.38661 -12.83278 1.000 94.33889 29 LYS BA O 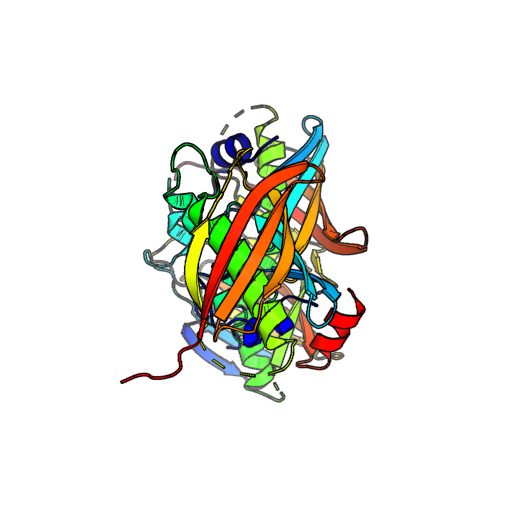1
ATOM 1331 N N . ARG B 1 30 ? 33.00384 13.28195 -13.45919 1.000 86.57845 30 ARG BA N 1
ATOM 1332 C CA . ARG B 1 30 ? 32.72443 13.85859 -12.14619 1.000 84.75607 30 ARG BA CA 1
ATOM 1333 C C . ARG B 1 30 ? 31.59348 14.86542 -12.25516 1.000 90.69022 30 ARG BA C 1
ATOM 1334 O O . ARG B 1 30 ? 31.63215 15.74831 -13.11612 1.000 102.81844 30 ARG BA O 1
ATOM 1342 N N . ILE B 1 31 ? 30.66500 14.81765 -11.29247 1.000 89.05495 31 ILE BA N 1
ATOM 1343 C CA . ILE B 1 31 ? 29.60597 15.81953 -11.19255 1.000 77.90720 31 ILE BA CA 1
ATOM 1344 C C . ILE B 1 31 ? 29.40230 16.22565 -9.73391 1.000 64.05609 31 ILE BA C 1
ATOM 1345 O O . ILE B 1 31 ? 29.67940 15.45771 -8.80750 1.000 78.13453 31 ILE BA O 1
ATOM 1350 N N . VAL B 1 32 ? 28.90038 17.44699 -9.53239 1.000 62.19820 32 VAL BA N 1
ATOM 1351 C CA . VAL B 1 32 ? 28.56078 17.94809 -8.20019 1.000 55.32012 32 VAL BA CA 1
ATOM 1352 C C . VAL B 1 32 ? 27.18046 18.59797 -8.23707 1.000 54.02842 32 VAL BA C 1
ATOM 1353 O O . VAL B 1 32 ? 26.95049 19.54299 -9.00307 1.000 71.72135 32 VAL BA O 1
ATOM 1357 N N . CYS B 1 33 ? 26.28248 18.12236 -7.37635 1.000 52.24656 33 CYS BA N 1
ATOM 1358 C CA . CYS B 1 33 ? 24.90325 18.57918 -7.31781 1.000 60.99956 33 CYS BA CA 1
ATOM 1359 C C . CYS B 1 33 ? 24.57379 19.07478 -5.91528 1.000 66.41112 33 CYS BA C 1
ATOM 1360 O O . CYS B 1 33 ? 25.28125 18.78218 -4.94701 1.000 60.98160 33 CYS BA O 1
ATOM 1363 N N . VAL B 1 34 ? 23.47871 19.82548 -5.81466 1.000 68.92244 34 VAL BA N 1
ATOM 1364 C CA . VAL B 1 34 ? 23.05310 20.44813 -4.56660 1.000 55.66118 34 VAL BA CA 1
ATOM 1365 C C . VAL B 1 34 ? 21.63682 19.99106 -4.24771 1.000 58.77785 34 VAL BA C 1
ATOM 1366 O O . VAL B 1 34 ? 20.75834 20.01750 -5.11778 1.000 63.82874 34 VAL BA O 1
ATOM 1370 N N . LYS B 1 35 ? 21.42179 19.57081 -3.00299 1.000 61.77352 35 LYS BA N 1
ATOM 1371 C CA . LYS B 1 35 ? 20.10299 19.22314 -2.48835 1.000 62.70009 35 LYS BA CA 1
ATOM 1372 C C . LYS B 1 35 ? 19.80601 20.09441 -1.27789 1.000 63.79519 35 LYS BA C 1
ATOM 1373 O O . LYS B 1 35 ? 20.55287 20.06822 -0.29376 1.000 75.37146 35 LYS BA O 1
ATOM 1379 N N . ASN B 1 36 ? 18.72470 20.86566 -1.35217 1.000 50.51777 36 ASN BA N 1
ATOM 1380 C CA . ASN B 1 36 ? 18.26441 21.65054 -0.21609 1.000 48.94253 36 ASN BA CA 1
ATOM 1381 C C . ASN B 1 36 ? 17.35360 20.79839 0.65523 1.000 66.89329 36 ASN BA C 1
ATOM 1382 O O . ASN B 1 36 ? 16.39510 20.19623 0.16118 1.000 69.97815 36 ASN BA O 1
ATOM 1387 N N . ILE B 1 37 ? 17.65894 20.74610 1.94589 1.000 59.33906 37 ILE BA N 1
ATOM 1388 C CA . ILE B 1 37 ? 16.84850 20.00720 2.90442 1.000 48.57846 37 ILE BA CA 1
ATOM 1389 C C . ILE B 1 37 ? 15.87951 20.98863 3.55021 1.000 54.56518 37 ILE BA C 1
ATOM 1390 O O . ILE B 1 37 ? 16.29720 21.91629 4.25192 1.000 50.90508 37 ILE BA O 1
ATOM 1395 N N . SER B 1 38 ? 14.58712 20.79311 3.30639 1.000 59.47788 38 SER BA N 1
ATOM 1396 C CA . SER B 1 38 ? 13.54925 21.68464 3.80173 1.000 72.42931 38 SER BA CA 1
ATOM 1397 C C . SER B 1 38 ? 12.61997 20.92744 4.73788 1.000 66.24325 38 SER BA C 1
ATOM 1398 O O . SER B 1 38 ? 12.28535 19.76483 4.49043 1.000 76.64232 38 SER BA O 1
ATOM 1401 N N . GLY B 1 39 ? 12.20320 21.59463 5.81356 1.000 66.80091 39 GLY BA N 1
ATOM 1402 C CA . GLY B 1 39 ? 11.26741 20.99570 6.74711 1.000 61.68337 39 GLY BA CA 1
ATOM 1403 C C . GLY B 1 39 ? 9.88015 20.77181 6.18698 1.000 55.95506 39 GLY BA C 1
ATOM 1404 O O . GLY B 1 39 ? 9.08592 20.06185 6.81370 1.000 55.96958 39 GLY BA O 1
ATOM 1405 N N . ASN B 1 40 ? 9.57234 21.35467 5.03123 1.000 54.01373 40 ASN BA N 1
ATOM 1406 C CA . ASN B 1 40 ? 8.26484 21.22220 4.40782 1.000 54.43018 40 ASN BA CA 1
ATOM 1407 C C . ASN B 1 40 ? 8.21446 20.06921 3.40622 1.000 53.12353 40 ASN BA C 1
ATOM 1408 O O . ASN B 1 40 ? 7.26253 19.98137 2.62422 1.000 56.51170 40 ASN BA O 1
ATOM 1413 N N . GLU B 1 41 ? 9.22192 19.18296 3.41136 1.000 51.96609 41 GLU BA N 1
ATOM 1414 C CA . GLU B 1 41 ? 9.24738 18.04492 2.50397 1.000 61.24524 41 GLU BA CA 1
ATOM 1415 C C . GLU B 1 41 ? 8.38600 16.90207 3.04384 1.000 56.11088 41 GLU BA C 1
ATOM 1416 O O . GLU B 1 41 ? 8.20143 16.77685 4.25756 1.000 65.24946 41 GLU BA O 1
ATOM 1422 N N . PRO B 1 42 ? 7.86318 16.04133 2.15983 1.000 56.16699 42 PRO BA N 1
ATOM 1423 C CA . PRO B 1 42 ? 6.87700 15.04081 2.60545 1.000 54.18441 42 PRO BA CA 1
ATOM 1424 C C . PRO B 1 42 ? 7.43390 13.95812 3.50969 1.000 73.74738 42 PRO BA C 1
ATOM 1425 O O . PRO B 1 42 ? 6.66173 13.37192 4.27726 1.000 83.34586 42 PRO BA O 1
ATOM 1429 N N . VAL B 1 43 ? 8.73706 13.68212 3.46956 1.000 79.61077 43 VAL BA N 1
ATOM 1430 C CA . VAL B 1 43 ? 9.27216 12.58005 4.26128 1.000 74.93634 43 VAL BA CA 1
ATOM 1431 C C . VAL B 1 43 ? 9.39200 12.93342 5.74158 1.000 73.89180 43 VAL BA C 1
ATOM 1432 O O . VAL B 1 43 ? 9.36082 12.03364 6.59167 1.000 88.74676 43 VAL BA O 1
ATOM 1436 N N . PHE B 1 44 ? 9.50068 14.21908 6.07920 1.000 56.09594 44 PHE BA N 1
ATOM 1437 C CA . PHE B 1 44 ? 9.79963 14.62207 7.44906 1.000 56.43085 44 PHE BA CA 1
ATOM 1438 C C . PHE B 1 44 ? 8.59842 14.55267 8.38263 1.000 58.94387 44 PHE BA C 1
ATOM 1439 O O . PHE B 1 44 ? 8.78532 14.57373 9.60405 1.000 79.29797 44 PHE BA O 1
ATOM 1447 N N . VAL B 1 45 ? 7.37629 14.47141 7.85171 1.000 74.29125 45 VAL BA N 1
ATOM 1448 C CA . VAL B 1 45 ? 6.22651 14.26483 8.72228 1.000 74.57367 45 VAL BA CA 1
ATOM 1449 C C . VAL B 1 45 ? 6.23373 12.85614 9.30513 1.000 68.18128 45 VAL BA C 1
ATOM 1450 O O . VAL B 1 45 ? 5.64756 12.62153 10.36898 1.000 66.86664 45 VAL BA O 1
ATOM 1454 N N . GLY B 1 46 ? 6.91134 11.91524 8.65176 1.000 69.16883 46 GLY BA N 1
ATOM 1455 C CA . GLY B 1 46 ? 6.95287 10.54903 9.13137 1.000 64.90817 46 GLY BA CA 1
ATOM 1456 C C . GLY B 1 46 ? 8.30874 10.09945 9.63736 1.000 68.52293 46 GLY BA C 1
ATOM 1457 O O . GLY B 1 46 ? 8.39516 9.11706 10.37778 1.000 76.97316 46 GLY BA O 1
ATOM 1458 N N . HIS B 1 47 ? 9.37794 10.79683 9.25075 1.000 69.58693 47 HIS BA N 1
ATOM 1459 C CA . HIS B 1 47 ? 10.74136 10.42620 9.63961 1.000 62.13959 47 HIS BA CA 1
ATOM 1460 C C . HIS B 1 47 ? 11.49612 11.67269 10.10024 1.000 72.51349 47 HIS BA C 1
ATOM 1461 O O . HIS B 1 47 ? 12.18988 12.30998 9.30364 1.000 62.79685 47 HIS BA O 1
ATOM 1468 N N . PHE B 1 48 ? 11.36792 12.02436 11.37803 1.000 85.21205 48 PHE BA N 1
ATOM 1469 C CA . PHE B 1 48 ? 10.41146 11.40699 12.28803 1.000 84.01119 48 PHE BA CA 1
ATOM 1470 C C . PHE B 1 48 ? 9.42108 12.49317 12.69083 1.000 75.94187 48 PHE BA C 1
ATOM 1471 O O . PHE B 1 48 ? 9.73183 13.67940 12.57718 1.000 83.04435 48 PHE BA O 1
ATOM 1479 N N . PRO B 1 49 ? 8.22891 12.10902 13.15228 1.000 72.86936 49 PRO BA N 1
ATOM 1480 C CA . PRO B 1 49 ? 7.36015 13.10960 13.79028 1.000 71.74628 49 PRO BA CA 1
ATOM 1481 C C . PRO B 1 49 ? 7.99770 13.71064 15.02590 1.000 80.74930 49 PRO BA C 1
ATOM 1482 O O . PRO B 1 49 ? 7.78576 14.89372 15.32178 1.000 87.42434 49 PRO BA O 1
ATOM 1486 N N . ASP B 1 50 ? 8.79249 12.91880 15.74867 1.000 102.62490 50 ASP BA N 1
ATOM 1487 C CA . ASP B 1 50 ? 9.45765 13.38698 16.95660 1.000 96.28116 50 ASP BA CA 1
ATOM 1488 C C . ASP B 1 50 ? 10.69058 14.22609 16.64697 1.000 94.05069 50 ASP BA C 1
ATOM 1489 O O . ASP B 1 50 ? 10.99776 15.15874 17.39444 1.000 97.56738 50 ASP BA O 1
ATOM 1494 N N . PHE B 1 51 ? 11.40838 13.90995 15.56981 1.000 93.28134 51 PHE BA N 1
ATOM 1495 C CA . PHE B 1 51 ? 12.69371 14.55244 15.29387 1.000 83.59441 51 PHE BA CA 1
ATOM 1496 C C . PHE B 1 51 ? 13.02648 14.35435 13.82036 1.000 72.56098 51 PHE BA C 1
ATOM 1497 O O . PHE B 1 51 ? 13.25211 13.22358 13.38090 1.000 79.74034 51 PHE BA O 1
ATOM 1505 N N . ALA B 1 52 ? 13.05428 15.45388 13.06741 1.000 68.57759 52 ALA BA N 1
ATOM 1506 C CA . ALA B 1 52 ? 13.12371 15.40961 11.60951 1.000 61.44917 52 ALA BA CA 1
ATOM 1507 C C . ALA B 1 52 ? 14.56305 15.18287 11.16209 1.000 60.08267 52 ALA BA C 1
ATOM 1508 O O . ALA B 1 52 ? 15.39333 16.09595 11.22414 1.000 59.86950 52 ALA BA O 1
ATOM 1510 N N . ILE B 1 53 ? 14.85633 13.97080 10.69945 1.000 59.48476 53 ILE BA N 1
ATOM 1511 C CA . ILE B 1 53 ? 16.16594 13.61408 10.17042 1.000 58.37110 53 ILE BA CA 1
ATOM 1512 C C . ILE B 1 53 ? 15.98293 13.16590 8.72892 1.000 56.03388 53 ILE BA C 1
ATOM 1513 O O . ILE B 1 53 ? 15.02820 12.44820 8.41197 1.000 64.52752 53 ILE BA O 1
ATOM 1518 N N . MET B 1 54 ? 16.89260 13.58199 7.86338 1.000 56.29697 54 MET BA N 1
ATOM 1519 C CA . MET B 1 54 ? 16.91304 13.06712 6.50083 1.000 60.33607 54 MET BA CA 1
ATOM 1520 C C . MET B 1 54 ? 17.26766 11.58647 6.54022 1.000 55.21318 54 MET BA C 1
ATOM 1521 O O . MET B 1 54 ? 18.33924 11.23236 7.05065 1.000 65.97030 54 MET BA O 1
ATOM 1526 N N . PRO B 1 55 ? 16.40837 10.69449 6.04621 1.000 53.75801 55 PRO BA N 1
ATOM 1527 C CA . PRO B 1 55 ? 16.72579 9.26226 6.09590 1.000 55.16397 55 PRO BA CA 1
ATOM 1528 C C . PRO B 1 55 ? 17.99909 8.95176 5.32561 1.000 54.45901 55 PRO BA C 1
ATOM 1529 O O . PRO B 1 55 ? 18.27214 9.53797 4.27628 1.000 72.34748 55 PRO BA O 1
ATOM 1533 N N . GLY B 1 56 ? 18.78695 8.02301 5.86774 1.000 68.43188 56 GLY BA N 1
ATOM 1534 C CA . GLY B 1 56 ? 20.03849 7.66849 5.22246 1.000 63.68745 56 GLY BA CA 1
ATOM 1535 C C . GLY B 1 56 ? 19.83854 7.07525 3.84158 1.000 68.22070 56 GLY BA C 1
ATOM 1536 O O . GLY B 1 56 ? 20.60172 7.36194 2.91591 1.000 75.53338 56 GLY BA O 1
ATOM 1537 N N . VAL B 1 57 ? 18.79825 6.25450 3.67840 1.000 68.08996 57 VAL BA N 1
ATOM 1538 C CA . VAL B 1 57 ? 18.55271 5.61923 2.38747 1.000 69.74568 57 VAL BA CA 1
ATOM 1539 C C . VAL B 1 57 ? 18.27482 6.65899 1.31117 1.000 68.90526 57 VAL BA C 1
ATOM 1540 O O . VAL B 1 57 ? 18.66304 6.48014 0.15032 1.000 70.09442 57 VAL BA O 1
ATOM 1544 N N . LEU B 1 58 ? 17.61343 7.76104 1.66848 1.000 66.61400 58 LEU BA N 1
ATOM 1545 C CA . LEU B 1 58 ? 17.31785 8.79102 0.68387 1.000 64.78412 58 LEU BA CA 1
ATOM 1546 C C . LEU B 1 58 ? 18.54524 9.61875 0.33184 1.000 62.96341 58 LEU BA C 1
ATOM 1547 O O . LEU B 1 58 ? 18.54980 10.28661 -0.70815 1.000 56.27755 58 LEU BA O 1
ATOM 1552 N N . ILE B 1 59 ? 19.58062 9.59137 1.17325 1.000 61.05042 59 ILE BA N 1
ATOM 1553 C CA . ILE B 1 59 ? 20.85954 10.17531 0.78536 1.000 68.04983 59 ILE BA CA 1
ATOM 1554 C C . ILE B 1 59 ? 21.51572 9.32280 -0.29335 1.000 57.54189 59 ILE BA C 1
ATOM 1555 O O . ILE B 1 59 ? 22.17097 9.84352 -1.20453 1.000 56.90645 59 ILE BA O 1
ATOM 1560 N N . ILE B 1 60 ? 21.33888 8.00023 -0.21581 1.000 58.75536 60 ILE BA N 1
ATOM 1561 C CA . ILE B 1 60 ? 21.83953 7.11533 -1.26528 1.000 61.55849 60 ILE BA CA 1
ATOM 1562 C C . ILE B 1 60 ? 21.11888 7.39038 -2.57826 1.000 63.76602 60 ILE BA C 1
ATOM 1563 O O . ILE B 1 60 ? 21.73911 7.43813 -3.64786 1.000 76.86492 60 ILE BA O 1
ATOM 1568 N N . GLU B 1 61 ? 19.79679 7.56944 -2.52010 1.000 63.25283 61 GLU BA N 1
ATOM 1569 C CA . GLU B 1 61 ? 19.04415 7.90110 -3.72530 1.000 62.19388 61 GLU BA CA 1
ATOM 1570 C C . GLU B 1 61 ? 19.48406 9.24499 -4.28990 1.000 64.30894 61 GLU BA C 1
ATOM 1571 O O . GLU B 1 61 ? 19.52444 9.43222 -5.51186 1.000 72.29728 61 GLU BA O 1
ATOM 1577 N N . ALA B 1 62 ? 19.82000 10.19342 -3.41222 1.000 68.87292 62 ALA BA N 1
ATOM 1578 C CA . ALA B 1 62 ? 20.36205 11.46653 -3.87268 1.000 65.51717 62 ALA BA CA 1
ATOM 1579 C C . ALA B 1 62 ? 21.70932 11.26990 -4.55547 1.000 67.41371 62 ALA BA C 1
ATOM 1580 O O . ALA B 1 62 ? 22.00823 11.92902 -5.55842 1.000 66.79528 62 ALA BA O 1
ATOM 1582 N N . MET B 1 63 ? 22.53871 10.36808 -4.02230 1.000 73.36254 63 MET BA N 1
ATOM 1583 C CA . MET B 1 63 ? 23.75686 9.97855 -4.72484 1.000 72.36635 63 MET BA CA 1
ATOM 1584 C C . MET B 1 63 ? 23.42652 9.35660 -6.07428 1.000 66.98576 63 MET BA C 1
ATOM 1585 O O . MET B 1 63 ? 24.10787 9.61539 -7.07347 1.000 80.91430 63 MET BA O 1
ATOM 1590 N N . ALA B 1 64 ? 22.37984 8.52955 -6.11781 1.000 70.27041 64 ALA BA N 1
ATOM 1591 C CA . ALA B 1 64 ? 22.02845 7.82580 -7.34562 1.000 63.37451 64 ALA BA CA 1
ATOM 1592 C C . ALA B 1 64 ? 21.48835 8.78422 -8.39879 1.000 58.93934 64 ALA BA C 1
ATOM 1593 O O . ALA B 1 64 ? 21.87908 8.71907 -9.57018 1.000 66.67711 64 ALA BA O 1
ATOM 1595 N N . GLN B 1 65 ? 20.58494 9.68298 -8.00003 1.000 76.38126 65 GLN BA N 1
ATOM 1596 C CA . GLN B 1 65 ? 19.99845 10.61320 -8.95881 1.000 78.14382 65 GLN BA CA 1
ATOM 1597 C C . GLN B 1 65 ? 21.02812 11.60129 -9.49109 1.000 83.55200 65 GLN BA C 1
ATOM 1598 O O . GLN B 1 65 ? 20.89720 12.07854 -10.62374 1.000 95.75781 65 GLN BA O 1
ATOM 1604 N N . ALA B 1 66 ? 22.05401 11.91781 -8.69790 1.000 81.67827 66 ALA BA N 1
ATOM 1605 C CA . ALA B 1 66 ? 23.07245 12.85936 -9.15087 1.000 75.23793 66 ALA BA CA 1
ATOM 1606 C C . ALA B 1 66 ? 23.89821 12.27639 -10.29008 1.000 74.27889 66 ALA BA C 1
ATOM 1607 O O . ALA B 1 66 ? 24.25926 12.99233 -11.23174 1.000 78.25666 66 ALA BA O 1
ATOM 1609 N N . SER B 1 67 ? 24.20634 10.98022 -10.22368 1.000 69.26733 67 SER BA N 1
ATOM 1610 C CA . SER B 1 67 ? 24.96512 10.33602 -11.28683 1.000 83.66592 67 SER BA CA 1
ATOM 1611 C C . SER B 1 67 ? 24.10218 9.98161 -12.49052 1.000 89.47595 67 SER BA C 1
ATOM 1612 O O . SER B 1 67 ? 24.62911 9.88601 -13.60372 1.000 93.77332 67 SER BA O 1
ATOM 1615 N N . ILE B 1 68 ? 22.79571 9.78239 -12.29727 1.000 81.45698 68 ILE BA N 1
ATOM 1616 C CA . ILE B 1 68 ? 21.89651 9.63609 -13.43902 1.000 81.25256 68 ILE BA CA 1
ATOM 1617 C C . ILE B 1 68 ? 21.91160 10.90497 -14.28271 1.000 87.26013 68 ILE BA C 1
ATOM 1618 O O . ILE B 1 68 ? 21.86098 10.84900 -15.51725 1.000 103.92851 68 ILE BA O 1
ATOM 1623 N N . ILE B 1 69 ? 21.99031 12.06849 -13.63093 1.000 67.45745 69 ILE BA N 1
ATOM 1624 C CA . ILE B 1 69 ? 22.22150 13.31675 -14.35468 1.000 78.11816 69 ILE BA CA 1
ATOM 1625 C C . ILE B 1 69 ? 23.54069 13.24960 -15.11386 1.000 83.14704 69 ILE BA C 1
ATOM 1626 O O . ILE B 1 69 ? 23.63022 13.65901 -16.27773 1.000 78.24154 69 ILE BA O 1
ATOM 1631 N N . LEU B 1 70 ? 24.58205 12.72554 -14.46539 1.000 87.45308 70 LEU BA N 1
ATOM 1632 C CA . LEU B 1 70 ? 25.89212 12.60708 -15.09895 1.000 92.26178 70 LEU BA CA 1
ATOM 1633 C C . LEU B 1 70 ? 25.88714 11.55681 -16.20249 1.000 101.82280 70 LEU BA C 1
ATOM 1634 O O . LEU B 1 70 ? 26.42290 11.78814 -17.29351 1.000 98.35421 70 LEU BA O 1
ATOM 1639 N N . PHE B 1 71 ? 25.29674 10.38937 -15.93121 1.000 89.46660 71 PHE BA N 1
ATOM 1640 C CA . PHE B 1 71 ? 25.22574 9.33612 -16.93912 1.000 70.65960 71 PHE BA CA 1
ATOM 1641 C C . PHE B 1 71 ? 24.53523 9.82552 -18.20449 1.000 70.90653 71 PHE BA C 1
ATOM 1642 O O . PHE B 1 71 ? 24.92471 9.45813 -19.31826 1.000 74.32548 71 PHE BA O 1
ATOM 1650 N N . ARG B 1 72 ? 23.51158 10.66648 -18.05181 1.000 69.29943 72 ARG BA N 1
ATOM 1651 C CA . ARG B 1 72 ? 22.58432 10.95095 -19.13776 1.000 86.20146 72 ARG BA CA 1
ATOM 1652 C C . ARG B 1 72 ? 22.86340 12.26319 -19.86113 1.000 78.51733 72 ARG BA C 1
ATOM 1653 O O . ARG B 1 72 ? 22.40233 12.43135 -20.99507 1.000 81.65192 72 ARG BA O 1
ATOM 1661 N N . LYS B 1 73 ? 23.60688 13.18790 -19.25541 1.000 82.44573 73 LYS BA N 1
ATOM 1662 C CA . LYS B 1 73 ? 24.15812 14.30995 -20.00616 1.000 75.18259 73 LYS BA CA 1
ATOM 1663 C C . LYS B 1 73 ? 25.39614 13.91298 -20.78894 1.000 81.46998 73 LYS BA C 1
ATOM 1664 O O . LYS B 1 73 ? 26.15392 14.78039 -21.24211 1.000 77.49439 73 LYS BA O 1
ATOM 1670 N N . SER B 1 74 ? 25.59711 12.60992 -20.95330 1.000 82.19346 74 SER BA N 1
ATOM 1671 C CA . SER B 1 74 ? 26.81276 12.00504 -21.47600 1.000 100.36778 74 SER BA CA 1
ATOM 1672 C C . SER B 1 74 ? 26.46953 10.95455 -22.52164 1.000 112.53961 74 SER BA C 1
ATOM 1673 O O . SER B 1 74 ? 26.89316 9.79933 -22.43668 1.000 111.99652 74 SER BA O 1
ATOM 1676 N N . LEU B 1 75 ? 25.64001 11.34446 -23.49080 1.000 111.08636 75 LEU BA N 1
ATOM 1677 C CA . LEU B 1 75 ? 25.21189 10.48074 -24.59398 1.000 119.43034 75 LEU BA CA 1
ATOM 1678 C C . LEU B 1 75 ? 24.25906 9.39345 -24.11019 1.000 141.47488 75 LEU BA C 1
ATOM 1679 O O . LEU B 1 75 ? 23.21858 9.15130 -24.72331 1.000 157.45651 75 LEU BA O 1
ATOM 1684 N N . ALA B 1 83 ? 14.69689 4.89152 -20.49092 1.000 113.42998 83 ALA BA N 1
ATOM 1685 C CA . ALA B 1 83 ? 15.73513 4.31070 -19.64797 1.000 118.60530 83 ALA BA CA 1
ATOM 1686 C C . ALA B 1 83 ? 15.49472 4.65122 -18.18194 1.000 118.00320 83 ALA BA C 1
ATOM 1687 O O . ALA B 1 83 ? 15.35884 5.81959 -17.81984 1.000 115.00011 83 ALA BA O 1
ATOM 1689 N N . VAL B 1 84 ? 15.43864 3.62334 -17.34181 1.000 119.17872 84 VAL BA N 1
ATOM 1690 C CA . VAL B 1 84 ? 15.24085 3.78090 -15.90459 1.000 131.14589 84 VAL BA CA 1
ATOM 1691 C C . VAL B 1 84 ? 16.47107 3.19883 -15.21608 1.000 130.15000 84 VAL BA C 1
ATOM 1692 O O . VAL B 1 84 ? 16.58534 1.98171 -15.04180 1.000 136.88770 84 VAL BA O 1
ATOM 1696 N N . PHE B 1 85 ? 17.41337 4.05233 -14.82547 1.000 114.17601 85 PHE BA N 1
ATOM 1697 C CA . PHE B 1 85 ? 18.62579 3.53555 -14.20253 1.000 108.72803 85 PHE BA CA 1
ATOM 1698 C C . PHE B 1 85 ? 18.29303 3.10150 -12.78247 1.000 100.12252 85 PHE BA C 1
ATOM 1699 O O . PHE B 1 85 ? 17.87709 3.92042 -11.95512 1.000 101.50039 85 PHE BA O 1
ATOM 1707 N N . LEU B 1 86 ? 18.47269 1.81488 -12.50502 1.000 88.25402 86 LEU BA N 1
ATOM 1708 C CA . LEU B 1 86 ? 18.04727 1.21522 -11.25202 1.000 75.28461 86 LEU BA CA 1
ATOM 1709 C C . LEU B 1 86 ? 19.26677 0.76801 -10.46172 1.000 80.78312 86 LEU BA C 1
ATOM 1710 O O . LEU B 1 86 ? 20.26076 0.31556 -11.03818 1.000 85.62100 86 LEU BA O 1
ATOM 1715 N N . LEU B 1 87 ? 19.18176 0.89564 -9.14160 1.000 81.95924 87 LEU BA N 1
ATOM 1716 C CA . LEU B 1 87 ? 20.30425 0.58612 -8.26934 1.000 86.09065 87 LEU BA CA 1
ATOM 1717 C C . LEU B 1 87 ? 20.46898 -0.92498 -8.15392 1.000 97.12631 87 LEU BA C 1
ATOM 1718 O O . LEU B 1 87 ? 19.50177 -1.64427 -7.88457 1.000 111.52208 87 LEU BA O 1
ATOM 1723 N N . ALA B 1 88 ? 21.69505 -1.40555 -8.36317 1.000 94.94702 88 ALA BA N 1
ATOM 1724 C CA . ALA B 1 88 ? 21.98220 -2.83373 -8.33710 1.000 93.19798 88 ALA BA CA 1
ATOM 1725 C C . ALA B 1 88 ? 22.86479 -3.26359 -7.17715 1.000 92.37697 88 ALA BA C 1
ATOM 1726 O O . ALA B 1 88 ? 22.74319 -4.40112 -6.71836 1.000 100.00192 88 ALA BA O 1
ATOM 1728 N N . SER B 1 89 ? 23.74838 -2.39268 -6.69335 1.000 86.96394 89 SER BA N 1
ATOM 1729 C CA . SER B 1 89 ? 24.61866 -2.73918 -5.57956 1.000 84.44256 89 SER BA CA 1
ATOM 1730 C C . SER B 1 89 ? 25.03175 -1.48197 -4.82977 1.000 81.78472 89 SER BA C 1
ATOM 1731 O O . SER B 1 89 ? 25.12351 -0.39501 -5.40869 1.000 82.29007 89 SER BA O 1
ATOM 1734 N N . VAL B 1 90 ? 25.26743 -1.64709 -3.52677 1.000 71.31633 90 VAL BA N 1
ATOM 1735 C CA . VAL B 1 90 ? 25.78655 -0.59098 -2.66316 1.000 68.95212 90 VAL BA CA 1
ATOM 1736 C C . VAL B 1 90 ? 26.83252 -1.21328 -1.74774 1.000 71.18768 90 VAL BA C 1
ATOM 1737 O O . VAL B 1 90 ? 26.53057 -2.16012 -1.01164 1.000 78.04932 90 VAL BA O 1
ATOM 1741 N N . ASN B 1 91 ? 28.05688 -0.68921 -1.79043 1.000 76.35137 91 ASN BA N 1
ATOM 1742 C CA . ASN B 1 91 ? 29.13580 -1.11621 -0.91044 1.000 81.98004 91 ASN BA CA 1
ATOM 1743 C C . ASN B 1 91 ? 29.82730 0.08955 -0.29642 1.000 85.79872 91 ASN BA C 1
ATOM 1744 O O . ASN B 1 91 ? 29.84803 1.17787 -0.87760 1.000 97.48307 91 ASN BA O 1
ATOM 1749 N N . ASN B 1 92 ? 30.39774 -0.12928 0.89048 1.000 89.51495 92 ASN BA N 1
ATOM 1750 C CA . ASN B 1 92 ? 31.13718 0.89645 1.62581 1.000 100.07090 92 ASN BA CA 1
ATOM 1751 C C . ASN B 1 92 ? 30.28452 2.14541 1.84158 1.000 98.30494 92 ASN BA C 1
ATOM 1752 O O . ASN B 1 92 ? 30.75846 3.27534 1.70712 1.000 103.51198 92 ASN BA O 1
ATOM 1757 N N . ALA B 1 93 ? 29.01515 1.94170 2.18377 1.000 86.58436 93 ALA BA N 1
ATOM 1758 C CA . ALA B 1 93 ? 28.11330 3.04131 2.50759 1.000 90.37319 93 ALA BA CA 1
ATOM 1759 C C . ALA B 1 93 ? 28.30244 3.39534 3.97790 1.000 100.89262 93 ALA BA C 1
ATOM 1760 O O . ALA B 1 93 ? 27.97020 2.60050 4.86158 1.000 106.31691 93 ALA BA O 1
ATOM 1762 N N . ARG B 1 94 ? 28.84421 4.58341 4.23595 1.000 96.30847 94 ARG BA N 1
ATOM 1763 C CA . ARG B 1 94 ? 29.13517 5.05878 5.58148 1.000 85.78333 94 ARG BA CA 1
ATOM 1764 C C . ARG B 1 94 ? 28.39589 6.36648 5.81453 1.000 76.15965 94 ARG BA C 1
ATOM 1765 O O . ARG B 1 94 ? 28.52033 7.29719 5.01325 1.000 81.64457 94 ARG BA O 1
ATOM 1773 N N . PHE B 1 95 ? 27.61798 6.44208 6.89652 1.000 77.43163 95 PHE BA N 1
ATOM 1774 C CA . PHE B 1 95 ? 26.90474 7.67364 7.21703 1.000 85.74238 95 PHE BA CA 1
ATOM 1775 C C . PHE B 1 95 ? 27.30415 8.05711 8.63383 1.000 87.55476 95 PHE BA C 1
ATOM 1776 O O . PHE B 1 95 ? 27.31137 7.20366 9.52541 1.000 106.77020 95 PHE BA O 1
ATOM 1784 N N . THR B 1 96 ? 27.62998 9.33022 8.84762 1.000 79.75739 96 THR BA N 1
ATOM 1785 C CA . THR B 1 96 ? 28.16573 9.77753 10.13218 1.000 92.65034 96 THR BA CA 1
ATOM 1786 C C . THR B 1 96 ? 27.24063 10.72356 10.86697 1.000 96.68889 96 THR BA C 1
ATOM 1787 O O . THR B 1 96 ? 26.84671 10.44598 12.00793 1.000 122.29466 96 THR BA O 1
ATOM 1791 N N . LYS B 1 97 ? 26.86225 11.85496 10.25373 1.000 81.57945 97 LYS BA N 1
ATOM 1792 C CA . LYS B 1 97 ? 26.16171 12.89291 10.99335 1.000 78.20473 97 LYS BA CA 1
ATOM 1793 C C . LYS B 1 97 ? 24.71924 13.03083 10.52472 1.000 81.71063 97 LYS BA C 1
ATOM 1794 O O . LYS B 1 97 ? 24.44755 12.94208 9.32218 1.000 94.17706 97 LYS BA O 1
ATOM 1800 N N . PRO B 1 98 ? 23.77845 13.25167 11.44324 1.000 77.82696 98 PRO BA N 1
ATOM 1801 C CA . PRO B 1 98 ? 22.39546 13.52332 11.02978 1.000 83.40793 98 PRO BA CA 1
ATOM 1802 C C . PRO B 1 98 ? 22.31176 14.83577 10.26450 1.000 92.13821 98 PRO BA C 1
ATOM 1803 O O . PRO B 1 98 ? 22.83657 15.86178 10.70336 1.000 89.00125 98 PRO BA O 1
ATOM 1807 N N . VAL B 1 99 ? 21.65204 14.79441 9.11119 1.000 89.01143 99 VAL BA N 1
ATOM 1808 C CA . VAL B 1 99 ? 21.39861 15.97781 8.29894 1.000 74.91719 99 VAL BA CA 1
ATOM 1809 C C . VAL B 1 99 ? 19.92885 16.34933 8.44626 1.000 66.75666 99 VAL BA C 1
ATOM 1810 O O . VAL B 1 99 ? 19.04412 15.49751 8.29572 1.000 67.39834 99 VAL BA O 1
ATOM 1814 N N . VAL B 1 100 ? 19.67472 17.61626 8.75938 1.000 55.62134 100 VAL BA N 1
ATOM 1815 C CA . VAL B 1 100 ? 18.35611 18.08105 9.18499 1.000 56.47073 100 VAL BA CA 1
ATOM 1816 C C . VAL B 1 100 ? 17.86567 19.17697 8.24362 1.000 55.64433 100 VAL BA C 1
ATOM 1817 O O . VAL B 1 100 ? 18.64598 19.66433 7.41244 1.000 53.79141 100 VAL BA O 1
ATOM 1821 N N . PRO B 1 101 ? 16.59333 19.58151 8.31577 1.000 61.06769 101 PRO BA N 1
ATOM 1822 C CA . PRO B 1 101 ? 16.14907 20.74215 7.53333 1.000 70.32267 101 PRO BA CA 1
ATOM 1823 C C . PRO B 1 101 ? 16.98231 21.97603 7.84457 1.000 68.71909 101 PRO BA C 1
ATOM 1824 O O . PRO B 1 101 ? 17.28646 22.27060 9.00224 1.000 63.13054 101 PRO BA O 1
ATOM 1828 N N . GLY B 1 102 ? 17.34678 22.70098 6.78993 1.000 70.44853 102 GLY BA N 1
ATOM 1829 C CA . GLY B 1 102 ? 18.24168 23.83321 6.87867 1.000 55.98885 102 GLY BA CA 1
ATOM 1830 C C . GLY B 1 102 ? 19.60125 23.58946 6.26083 1.000 55.32802 102 GLY BA C 1
ATOM 1831 O O . GLY B 1 102 ? 20.31034 24.55660 5.95183 1.000 56.29156 102 GLY BA O 1
ATOM 1832 N N . ASP B 1 103 ? 19.97831 22.33033 6.06217 1.000 54.04757 103 ASP BA N 1
ATOM 1833 C CA . ASP B 1 103 ? 21.27850 21.98071 5.51204 1.000 68.41624 103 ASP BA CA 1
ATOM 1834 C C . ASP B 1 103 ? 21.21989 21.88772 3.99193 1.000 75.72731 103 ASP BA C 1
ATOM 1835 O O . ASP B 1 103 ? 20.17214 21.60214 3.40549 1.000 73.80134 103 ASP BA O 1
ATOM 1840 N N . GLN B 1 104 ? 22.36269 22.13678 3.35759 1.000 81.41940 104 GLN BA N 1
ATOM 1841 C CA . GLN B 1 104 ? 22.55846 21.86275 1.94014 1.000 73.68937 104 GLN BA CA 1
ATOM 1842 C C . GLN B 1 104 ? 23.46131 20.65027 1.77901 1.000 71.52060 104 GLN BA C 1
ATOM 1843 O O . GLN B 1 104 ? 24.51108 20.56148 2.42475 1.000 92.33252 104 GLN BA O 1
ATOM 1849 N N . LEU B 1 105 ? 23.05281 19.72551 0.91745 1.000 75.13244 105 LEU BA N 1
ATOM 1850 C CA . LEU B 1 105 ? 23.85381 18.55801 0.58051 1.000 69.66759 105 LEU BA CA 1
ATOM 1851 C C . LEU B 1 105 ? 24.56094 18.81864 -0.74335 1.000 68.41748 105 LEU BA C 1
ATOM 1852 O O . LEU B 1 105 ? 23.90636 18.98287 -1.77836 1.000 77.84785 105 LEU BA O 1
ATOM 1857 N N . THR B 1 106 ? 25.88983 18.86475 -0.70709 1.000 65.39766 106 THR BA N 1
ATOM 1858 C CA . THR B 1 106 ? 26.70769 19.02011 -1.90804 1.000 75.38472 106 THR BA CA 1
ATOM 1859 C C . THR B 1 106 ? 27.13839 17.62260 -2.33782 1.000 72.21220 106 THR BA C 1
ATOM 1860 O O . THR B 1 106 ? 28.08274 17.05305 -1.78521 1.000 72.84598 106 THR BA O 1
ATOM 1864 N N . ILE B 1 107 ? 26.43991 17.07248 -3.32439 1.000 63.93548 107 ILE BA N 1
ATOM 1865 C CA . ILE B 1 107 ? 26.59805 15.67528 -3.70918 1.000 66.90046 107 ILE BA CA 1
ATOM 1866 C C . ILE B 1 107 ? 27.66781 15.57619 -4.78758 1.000 73.42284 107 ILE BA C 1
ATOM 1867 O O . ILE B 1 107 ? 27.48565 16.07300 -5.90410 1.000 71.57163 107 ILE BA O 1
ATOM 1872 N N . GLU B 1 108 ? 28.77717 14.92373 -4.45700 1.000 68.53665 108 GLU BA N 1
ATOM 1873 C CA . GLU B 1 108 ? 29.87226 14.69558 -5.38936 1.000 66.17191 108 GLU BA CA 1
ATOM 1874 C C . GLU B 1 108 ? 29.83163 13.25174 -5.86838 1.000 72.22449 108 GLU BA C 1
ATOM 1875 O O . GLU B 1 108 ? 29.71457 12.32982 -5.05570 1.000 86.92370 108 GLU BA O 1
ATOM 1881 N N . VAL B 1 109 ? 29.92436 13.05749 -7.18195 1.000 57.45562 109 VAL BA N 1
ATOM 1882 C CA . VAL B 1 109 ? 29.93494 11.72885 -7.78197 1.000 57.30934 109 VAL BA CA 1
ATOM 1883 C C . VAL B 1 109 ? 31.11548 11.64269 -8.73937 1.000 66.01786 109 VAL BA C 1
ATOM 1884 O O . VAL B 1 109 ? 31.35736 12.56730 -9.52247 1.000 70.45532 109 VAL BA O 1
ATOM 1888 N N . ILE B 1 110 ? 31.85071 10.53361 -8.67668 1.000 61.41188 110 ILE BA N 1
ATOM 1889 C CA . ILE B 1 110 ? 33.01803 10.30865 -9.52125 1.000 65.02329 110 ILE BA CA 1
ATOM 1890 C C . ILE B 1 110 ? 32.85508 8.96862 -10.22383 1.000 69.40662 110 ILE BA C 1
ATOM 1891 O O . ILE B 1 110 ? 32.63450 7.94355 -9.56937 1.000 76.79549 110 ILE BA O 1
ATOM 1896 N N . VAL B 1 111 ? 32.96661 8.97586 -11.55055 1.000 73.93777 111 VAL BA N 1
ATOM 1897 C CA . VAL B 1 111 ? 32.79258 7.76156 -12.33935 1.000 81.33478 111 VAL BA CA 1
ATOM 1898 C C . VAL B 1 111 ? 34.06286 6.92592 -12.27700 1.000 96.65885 111 VAL BA C 1
ATOM 1899 O O . VAL B 1 111 ? 35.17928 7.44449 -12.40212 1.000 112.03431 111 VAL BA O 1
ATOM 1903 N N . GLU B 1 112 ? 33.89022 5.61973 -12.08160 1.000 89.70369 112 GLU BA N 1
ATOM 1904 C CA . GLU B 1 112 ? 34.98214 4.65645 -12.11714 1.000 103.20429 112 GLU BA CA 1
ATOM 1905 C C . GLU B 1 112 ? 34.90283 3.69945 -13.29502 1.000 106.00019 112 GLU BA C 1
ATOM 1906 O O . GLU B 1 112 ? 35.94172 3.31883 -13.83937 1.000 103.48415 112 GLU BA O 1
ATOM 1912 N N . LYS B 1 113 ? 33.69640 3.32023 -13.70885 1.000 96.99725 113 LYS BA N 1
ATOM 1913 C CA . LYS B 1 113 ? 33.50749 2.45260 -14.86293 1.000 110.93925 113 LYS BA CA 1
ATOM 1914 C C . LYS B 1 113 ? 32.10324 2.69185 -15.38903 1.000 123.22633 113 LYS BA C 1
ATOM 1915 O O . LYS B 1 113 ? 31.14706 2.71401 -14.60843 1.000 127.02096 113 LYS BA O 1
ATOM 1921 N N . ILE B 1 114 ? 31.97819 2.86314 -16.70212 1.000 127.07431 114 ILE BA N 1
ATOM 1922 C CA . ILE B 1 114 ? 30.68567 3.19112 -17.28942 1.000 119.97369 114 ILE BA CA 1
ATOM 1923 C C . ILE B 1 114 ? 30.28071 2.00861 -18.16113 1.000 117.85800 114 ILE BA C 1
ATOM 1924 O O . ILE B 1 114 ? 30.99691 1.00216 -18.21969 1.000 108.22475 114 ILE BA O 1
ATOM 1929 N N . VAL B 1 115 ? 29.16034 2.13888 -18.87013 1.000 125.52840 115 VAL BA N 1
ATOM 1930 C CA . VAL B 1 115 ? 28.17711 1.07483 -19.03430 1.000 123.75678 115 VAL BA CA 1
ATOM 1931 C C . VAL B 1 115 ? 28.79964 -0.27194 -19.37458 1.000 136.33396 115 VAL BA C 1
ATOM 1932 O O . VAL B 1 115 ? 29.43265 -0.44329 -20.42081 1.000 133.31723 115 VAL BA O 1
ATOM 1936 N N . SER B 1 116 ? 28.59850 -1.23537 -18.48081 1.000 144.85223 116 SER BA N 1
ATOM 1937 C CA . SER B 1 116 ? 28.81072 -2.65512 -18.72787 1.000 151.01698 116 SER BA CA 1
ATOM 1938 C C . SER B 1 116 ? 27.45812 -3.35344 -18.73128 1.000 142.42839 116 SER BA C 1
ATOM 1939 O O . SER B 1 116 ? 27.31147 -4.46971 -18.22739 1.000 140.69655 116 SER BA O 1
ATOM 1942 N N . ARG B 1 117 ? 26.46437 -2.67564 -19.31429 1.000 130.02509 117 ARG BA N 1
ATOM 1943 C CA . ARG B 1 117 ? 25.04750 -2.76880 -18.97243 1.000 116.60172 117 ARG BA CA 1
ATOM 1944 C C . ARG B 1 117 ? 24.80073 -2.17300 -17.58981 1.000 108.25077 117 ARG BA C 1
ATOM 1945 O O . ARG B 1 117 ? 23.71217 -2.32955 -17.02141 1.000 102.94193 117 ARG BA O 1
ATOM 1953 N N . GLY B 1 118 ? 25.79254 -1.47842 -17.04614 1.000 94.93092 118 GLY BA N 1
ATOM 1954 C CA . GLY B 1 118 ? 25.68340 -0.85601 -15.74158 1.000 86.66134 118 GLY BA CA 1
ATOM 1955 C C . GLY B 1 118 ? 26.94673 -0.06900 -15.46327 1.000 97.40082 118 GLY BA C 1
ATOM 1956 O O . GLY B 1 118 ? 28.00921 -0.33211 -16.03785 1.000 98.26831 118 GLY BA O 1
ATOM 1957 N N . ALA B 1 119 ? 26.81416 0.90561 -14.56826 1.000 97.87797 119 ALA BA N 1
ATOM 1958 C CA . ALA B 1 119 ? 27.89547 1.83253 -14.27016 1.000 88.86126 119 ALA BA CA 1
ATOM 1959 C C . ALA B 1 119 ? 28.24667 1.78540 -12.78951 1.000 80.22102 119 ALA BA C 1
ATOM 1960 O O . ALA B 1 119 ? 27.40741 1.45992 -11.94720 1.000 80.02009 119 ALA BA O 1
ATOM 1962 N N . ILE B 1 120 ? 29.49877 2.12003 -12.48200 1.000 74.17370 120 ILE BA N 1
ATOM 1963 C CA . ILE B 1 120 ? 30.02276 2.11293 -11.12003 1.000 75.35784 120 ILE BA CA 1
ATOM 1964 C C . ILE B 1 120 ? 30.54440 3.50743 -10.80328 1.000 79.92871 120 ILE BA C 1
ATOM 1965 O O . ILE B 1 120 ? 31.28507 4.09190 -11.60252 1.000 85.45791 120 ILE BA O 1
ATOM 1970 N N . VAL B 1 121 ? 30.16394 4.03851 -9.63985 1.000 71.98816 121 VAL BA N 1
ATOM 1971 C CA . VAL B 1 121 ? 30.57041 5.37706 -9.22776 1.000 72.37184 121 VAL BA CA 1
ATOM 1972 C C . VAL B 1 121 ? 30.93419 5.38035 -7.74880 1.000 78.77043 121 VAL BA C 1
ATOM 1973 O O . VAL B 1 121 ? 30.44111 4.56660 -6.96144 1.000 69.50912 121 VAL BA O 1
ATOM 1977 N N . GLN B 1 122 ? 31.81300 6.31023 -7.38157 1.000 80.80969 122 GLN BA N 1
ATOM 1978 C CA . GLN B 1 122 ? 32.12747 6.62514 -5.99454 1.000 66.25364 122 GLN BA CA 1
ATOM 1979 C C . GLN B 1 122 ? 31.52607 7.98810 -5.68087 1.000 65.96055 122 GLN BA C 1
ATOM 1980 O O . GLN B 1 122 ? 31.75067 8.94954 -6.42365 1.000 78.34527 122 GLN BA O 1
ATOM 1986 N N . SER B 1 123 ? 30.76468 8.07724 -4.59262 1.000 70.19191 123 SER BA N 1
ATOM 1987 C CA . SER B 1 123 ? 30.05738 9.30776 -4.26671 1.000 65.85590 123 SER BA CA 1
ATOM 1988 C C . SER B 1 123 ? 30.28903 9.69230 -2.81350 1.000 65.10742 123 SER BA C 1
ATOM 1989 O O . SER B 1 123 ? 30.26416 8.83847 -1.92230 1.000 72.50623 123 SER BA O 1
ATOM 1992 N N . VAL B 1 124 ? 30.51161 10.98618 -2.58543 1.000 65.27326 124 VAL BA N 1
ATOM 1993 C CA . VAL B 1 124 ? 30.68597 11.54895 -1.25146 1.000 60.61637 124 VAL BA CA 1
ATOM 1994 C C . VAL B 1 124 ? 29.74878 12.74039 -1.11116 1.000 55.88961 124 VAL BA C 1
ATOM 1995 O O . VAL B 1 124 ? 29.77327 13.65493 -1.94236 1.000 64.64342 124 VAL BA O 1
ATOM 1999 N N . VAL B 1 125 ? 28.92801 12.73055 -0.06368 1.000 54.02941 125 VAL BA N 1
ATOM 2000 C CA . VAL B 1 125 ? 27.99057 13.80983 0.22472 1.000 61.14397 125 VAL BA CA 1
ATOM 2001 C C . VAL B 1 125 ? 28.52484 14.60470 1.40670 1.000 66.86123 125 VAL BA C 1
ATOM 2002 O O . VAL B 1 125 ? 29.075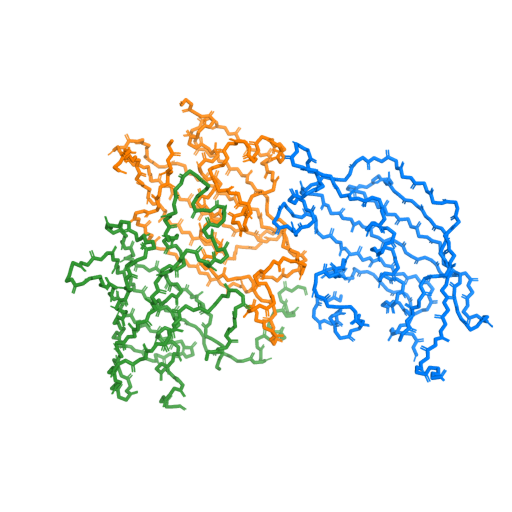66 14.03215 2.35462 1.000 78.00415 125 VAL BA O 1
ATOM 2006 N N . LYS B 1 126 ? 28.36717 15.92471 1.34872 1.000 64.09909 126 LYS BA N 1
ATOM 2007 C CA . LYS B 1 126 ? 28.88682 16.80543 2.38052 1.000 68.80071 126 LYS BA CA 1
ATOM 2008 C C . LYS B 1 126 ? 27.84108 17.83062 2.79286 1.000 75.64749 126 LYS BA C 1
ATOM 2009 O O . LYS B 1 126 ? 26.96650 18.21315 2.01050 1.000 92.39315 126 LYS BA O 1
ATOM 2015 N N . VAL B 1 127 ? 27.95747 18.26679 4.04270 1.000 77.54073 127 VAL BA N 1
ATOM 2016 C CA . VAL B 1 127 ? 27.38043 19.51039 4.53300 1.000 82.01729 127 VAL BA CA 1
ATOM 2017 C C . VAL B 1 127 ? 28.60716 20.40842 4.57820 1.000 97.87403 127 VAL BA C 1
ATOM 2018 O O . VAL B 1 127 ? 29.71472 19.92716 4.32438 1.000 119.12440 127 VAL BA O 1
ATOM 2022 N N . GLN B 1 128 ? 28.44542 21.67521 4.95988 1.000 92.62923 128 GLN BA N 1
ATOM 2023 C CA . GLN B 1 128 ? 29.16373 22.82229 4.41095 1.000 101.24478 128 GLN BA CA 1
ATOM 2024 C C . GLN B 1 128 ? 30.54711 22.46956 3.86354 1.000 105.97498 128 GLN BA C 1
ATOM 2025 O O . GLN B 1 128 ? 30.84646 22.78993 2.70775 1.000 126.43994 128 GLN BA O 1
ATOM 2031 N N . GLU B 1 129 ? 31.40314 21.81367 4.65915 1.000 83.00373 129 GLU BA N 1
ATOM 2032 C CA . GLU B 1 129 ? 32.48246 21.02746 4.07070 1.000 87.88812 129 GLU BA CA 1
ATOM 2033 C C . GLU B 1 129 ? 32.77951 19.75001 4.85449 1.000 92.74817 129 GLU BA C 1
ATOM 2034 O O . GLU B 1 129 ? 33.68853 19.00778 4.46894 1.000 89.82659 129 GLU BA O 1
ATOM 2040 N N . LYS B 1 130 ? 32.03224 19.45464 5.91916 1.000 96.96108 130 LYS BA N 1
ATOM 2041 C CA . LYS B 1 130 ? 32.21980 18.22173 6.67802 1.000 89.41759 130 LYS BA CA 1
ATOM 2042 C C . LYS B 1 130 ? 31.48865 17.06369 6.00866 1.000 83.83038 130 LYS BA C 1
ATOM 2043 O O . LYS B 1 130 ? 30.30638 17.17586 5.66978 1.000 87.86662 130 LYS BA O 1
ATOM 2049 N N . VAL B 1 131 ? 32.19888 15.94932 5.82400 1.000 76.65747 131 VAL BA N 1
ATOM 2050 C CA . VAL B 1 131 ? 31.62809 14.77848 5.16634 1.000 67.48075 131 VAL BA CA 1
ATOM 2051 C C . VAL B 1 131 ? 30.59900 14.12860 6.07914 1.000 73.81043 131 VAL BA C 1
ATOM 2052 O O . VAL B 1 131 ? 30.85511 13.89950 7.26960 1.000 92.90987 131 VAL BA O 1
ATOM 2056 N N . VAL B 1 132 ? 29.42671 13.82005 5.52739 1.000 68.54991 132 VAL BA N 1
ATOM 2057 C CA . VAL B 1 132 ? 28.36477 13.18399 6.29179 1.000 72.17348 132 VAL BA CA 1
ATOM 2058 C C . VAL B 1 132 ? 27.90791 11.85729 5.69960 1.000 70.68226 132 VAL BA C 1
ATOM 2059 O O . VAL B 1 132 ? 27.25394 11.07475 6.40838 1.000 73.70506 132 VAL BA O 1
ATOM 2063 N N . ALA B 1 133 ? 28.21833 11.56456 4.43761 1.000 60.01076 133 ALA BA N 1
ATOM 2064 C CA . ALA B 1 133 ? 27.80706 10.31042 3.82372 1.000 67.42154 133 ALA BA CA 1
ATOM 2065 C C . ALA B 1 133 ? 28.68937 10.03191 2.61613 1.000 58.35837 133 ALA BA C 1
ATOM 2066 O O . ALA B 1 133 ? 29.04375 10.95155 1.87456 1.000 57.62588 133 ALA BA O 1
ATOM 2068 N N . LYS B 1 134 ? 29.04060 8.76134 2.43068 1.000 58.32503 134 LYS BA N 1
ATOM 2069 C CA . LYS B 1 134 ? 29.80238 8.33396 1.26725 1.000 58.87241 134 LYS BA CA 1
ATOM 2070 C C . LYS B 1 134 ? 29.41970 6.89873 0.93947 1.000 68.26511 134 LYS BA C 1
ATOM 2071 O O . LYS B 1 134 ? 29.05306 6.12351 1.82688 1.000 82.45310 134 LYS BA O 1
ATOM 2077 N N . ALA B 1 135 ? 29.50202 6.55303 -0.34373 1.000 68.21942 135 ALA BA N 1
ATOM 2078 C CA . ALA B 1 135 ? 29.11750 5.22048 -0.78708 1.000 74.03712 135 ALA BA CA 1
ATOM 2079 C C . ALA B 1 135 ? 29.69290 4.95817 -2.17073 1.000 83.18241 135 ALA BA C 1
ATOM 2080 O O . ALA B 1 135 ? 30.13084 5.87617 -2.86944 1.000 80.98258 135 ALA BA O 1
ATOM 2082 N N . ALA B 1 136 ? 29.68379 3.68223 -2.55140 1.000 71.27344 136 ALA BA N 1
ATOM 2083 C CA . ALA B 1 136 ? 30.08879 3.23402 -3.87745 1.000 73.39283 136 ALA BA CA 1
ATOM 2084 C C . ALA B 1 136 ? 28.90239 2.53041 -4.51845 1.000 76.71144 136 ALA BA C 1
ATOM 2085 O O . ALA B 1 136 ? 28.46108 1.48404 -4.03127 1.000 85.88087 136 ALA BA O 1
ATOM 2087 N N . LEU B 1 137 ? 28.38971 3.10118 -5.60337 1.000 88.10411 137 LEU BA N 1
ATOM 2088 C CA . LEU B 1 137 ? 27.14104 2.66026 -6.20291 1.000 84.57204 137 LEU BA CA 1
ATOM 2089 C C . LEU B 1 137 ? 27.39615 2.02409 -7.56423 1.000 84.38275 137 LEU BA C 1
ATOM 2090 O O . LEU B 1 137 ? 28.28052 2.45228 -8.31115 1.000 85.83808 137 LEU BA O 1
ATOM 2095 N N . THR B 1 138 ? 26.61330 0.99196 -7.88186 1.000 79.48096 138 THR BA N 1
ATOM 2096 C CA . THR B 1 138 ? 26.62268 0.37558 -9.20400 1.000 91.27491 138 THR BA CA 1
ATOM 2097 C C . THR B 1 138 ? 25.17986 0.22171 -9.65702 1.000 76.47579 138 THR BA C 1
ATOM 2098 O O . THR B 1 138 ? 24.34436 -0.27409 -8.89439 1.000 82.95220 138 THR BA O 1
ATOM 2102 N N . PHE B 1 139 ? 24.87673 0.64454 -10.88313 1.000 76.42668 139 PHE BA N 1
ATOM 2103 C CA . PHE B 1 139 ? 23.49500 0.60977 -11.34230 1.000 87.41271 139 PHE BA CA 1
ATOM 2104 C C . PHE B 1 139 ? 23.34642 -0.44904 -12.43011 1.000 95.84984 139 PHE BA C 1
ATOM 2105 O O . PHE B 1 139 ? 24.29501 -1.15559 -12.78586 1.000 91.32819 139 PHE BA O 1
ATOM 2113 N N . GLY B 1 140 ? 22.13917 -0.54457 -12.96175 1.000 96.66444 140 GLY BA N 1
ATOM 2114 C CA . GLY B 1 140 ? 21.87150 -1.40947 -14.09717 1.000 92.03889 140 GLY BA CA 1
ATOM 2115 C C . GLY B 1 140 ? 20.97071 -0.71766 -15.10912 1.000 91.43796 140 GLY BA C 1
ATOM 2116 O O . GLY B 1 140 ? 20.06479 0.02087 -14.73423 1.000 84.35230 140 GLY BA O 1
ATOM 2117 N N . ILE B 1 141 ? 21.24561 -0.97002 -16.37979 1.000 106.35078 141 ILE BA N 1
ATOM 2118 C CA . ILE B 1 141 ? 20.45147 -0.41628 -17.46925 1.000 113.49292 141 ILE BA CA 1
ATOM 2119 C C . ILE B 1 141 ? 19.57375 -1.53736 -18.02249 1.000 126.79217 141 ILE BA C 1
ATOM 2120 O O . ILE B 1 141 ? 19.90941 -2.72335 -17.94204 1.000 139.46652 141 ILE BA O 1
ATOM 2125 N N . VAL B 1 142 ? 18.43005 -1.14906 -18.58775 1.000 123.72059 142 VAL BA N 1
ATOM 2126 C CA . VAL B 1 142 ? 17.18385 -1.86930 -18.37480 1.000 130.26435 142 VAL BA CA 1
ATOM 2127 C C . VAL B 1 142 ? 16.55665 -2.37640 -19.66815 1.000 149.93184 142 VAL BA C 1
ATOM 2128 O O . VAL B 1 142 ? 16.94966 -2.02621 -20.77995 1.000 166.40805 142 VAL BA O 1
ATOM 2132 N N . GLU B 1 143 ? 15.54585 -3.21987 -19.47123 1.000 146.15086 143 GLU BA N 1
ATOM 2133 C CA . GLU B 1 143 ? 14.65460 -3.74377 -20.49562 1.000 138.08029 143 GLU BA CA 1
ATOM 2134 C C . GLU B 1 143 ? 13.51446 -2.76365 -20.75512 1.000 133.20142 143 GLU BA C 1
ATOM 2135 O O . GLU B 1 143 ? 13.55383 -1.59090 -20.37559 1.000 118.55184 143 GLU BA O 1
ATOM 2141 N N . LYS B 1 144 ? 12.48591 -3.25968 -21.43504 1.000 143.92237 144 LYS BA N 1
ATOM 2142 C CA . LYS B 1 144 ? 11.12009 -2.75553 -21.38158 1.000 143.74564 144 LYS BA CA 1
ATOM 2143 C C . LYS B 1 144 ? 10.16910 -3.91801 -21.12775 1.000 161.29893 144 LYS BA C 1
ATOM 2144 O O . LYS B 1 144 ? 9.16430 -4.11014 -21.81757 1.000 169.23709 144 LYS BA O 1
ATOM 2150 N N . SER B 1 145 ? 10.51326 -4.72966 -20.12897 1.000 157.84296 145 SER BA N 1
ATOM 2151 C CA . SER B 1 145 ? 9.72975 -5.89761 -19.74351 1.000 148.80278 145 SER BA CA 1
ATOM 2152 C C . SER B 1 145 ? 8.29665 -5.51659 -19.39705 1.000 140.01551 145 SER BA C 1
ATOM 2153 O O . SER B 1 145 ? 8.05629 -4.50861 -18.73140 1.000 121.65480 145 SER BA O 1
ATOM 2156 N N . LEU C 1 10 ? 7.06883 1.15269 15.27693 1.000 99.71401 10 LEU CA N 1
ATOM 2157 C CA . LEU C 1 10 ? 8.15403 1.81609 14.56280 1.000 92.90105 10 LEU CA CA 1
ATOM 2158 C C . LEU C 1 10 ? 8.23816 3.29998 14.89457 1.000 96.67809 10 LEU CA C 1
ATOM 2159 O O . LEU C 1 10 ? 7.21444 3.96816 15.04411 1.000 112.00557 10 LEU CA O 1
ATOM 2164 N N . PRO C 1 11 ? 9.46557 3.80847 15.02833 1.000 94.13467 11 PRO CA N 1
ATOM 2165 C CA . PRO C 1 11 ? 9.63554 5.25427 15.23856 1.000 90.71511 11 PRO CA CA 1
ATOM 2166 C C . PRO C 1 11 ? 9.07523 6.09243 14.10512 1.000 88.67565 11 PRO CA C 1
ATOM 2167 O O . PRO C 1 11 ? 8.70639 7.25227 14.32945 1.000 95.82683 11 PRO CA O 1
ATOM 2171 N N . GLN C 1 12 ? 9.00161 5.54543 12.89466 1.000 83.62705 12 GLN CA N 1
ATOM 2172 C CA . GLN C 1 12 ? 8.48715 6.28999 11.75844 1.000 88.77601 12 GLN CA CA 1
ATOM 2173 C C . GLN C 1 12 ? 6.97872 6.09654 11.62578 1.000 89.89875 12 GLN CA C 1
ATOM 2174 O O . GLN C 1 12 ? 6.37586 5.21000 12.23304 1.000 81.41312 12 GLN CA O 1
ATOM 2180 N N . LYS C 1 13 ? 6.37238 6.95092 10.80549 1.000 82.98681 13 LYS CA N 1
ATOM 2181 C CA . LYS C 1 13 ? 4.99741 6.77492 10.35925 1.000 73.59678 13 LYS CA CA 1
ATOM 2182 C C . LYS C 1 13 ? 4.96789 6.94262 8.84675 1.000 78.78223 13 LYS CA C 1
ATOM 2183 O O . LYS C 1 13 ? 6.02611 7.08481 8.22310 1.000 86.27917 13 LYS CA O 1
ATOM 2189 N N . TYR C 1 14 ? 3.78716 6.92110 8.24282 1.000 74.58994 14 TYR CA N 1
ATOM 2190 C CA . TYR C 1 14 ? 3.70056 7.28181 6.83645 1.000 96.17771 14 TYR CA CA 1
ATOM 2191 C C . TYR C 1 14 ? 4.05984 8.75478 6.64778 1.000 88.96248 14 TYR CA C 1
ATOM 2192 O O . TYR C 1 14 ? 3.75242 9.58679 7.50797 1.000 82.50539 14 TYR CA O 1
ATOM 2201 N N . PRO C 1 15 ? 4.73222 9.10737 5.52848 1.000 78.16416 15 PRO CA N 1
ATOM 2202 C CA . PRO C 1 15 ? 4.94396 8.25562 4.34000 1.000 61.43121 15 PRO CA CA 1
ATOM 2203 C C . PRO C 1 15 ? 6.12170 7.32137 4.34768 1.000 64.61539 15 PRO CA C 1
ATOM 2204 O O . PRO C 1 15 ? 6.55101 6.90322 3.27425 1.000 86.38199 15 PRO CA O 1
ATOM 2208 N N . PHE C 1 16 ? 6.62925 6.96697 5.51562 1.000 59.87912 16 PHE CA N 1
ATOM 2209 C CA . PHE C 1 16 ? 7.89978 6.27492 5.53277 1.000 68.48747 16 PHE CA CA 1
ATOM 2210 C C . PHE C 1 16 ? 7.82165 5.05200 6.43510 1.000 69.84237 16 PHE CA C 1
ATOM 2211 O O . PHE C 1 16 ? 8.76434 4.72697 7.16148 1.000 64.95879 16 PHE CA O 1
ATOM 2219 N N . ILE C 1 17 ? 6.68387 4.35732 6.40133 1.000 64.33970 17 ILE CA N 1
ATOM 2220 C CA . ILE C 1 17 ? 6.49246 3.11241 7.13676 1.000 76.32697 17 ILE CA CA 1
ATOM 2221 C C . ILE C 1 17 ? 6.63801 1.96863 6.13868 1.000 79.40537 17 ILE CA C 1
ATOM 2222 O O . ILE C 1 17 ? 6.06561 2.01060 5.04279 1.000 72.22368 17 ILE CA O 1
ATOM 2227 N N . PHE C 1 18 ? 7.45338 0.97428 6.47633 1.000 70.19100 18 PHE CA N 1
ATOM 2228 C CA . PHE C 1 18 ? 7.76176 -0.06765 5.50233 1.000 71.51520 18 PHE CA CA 1
ATOM 2229 C C . PHE C 1 18 ? 7.71157 -1.44517 6.14631 1.000 84.23632 18 PHE CA C 1
ATOM 2230 O O . PHE C 1 18 ? 8.53272 -2.31793 5.84724 1.000 105.10009 18 PHE CA O 1
ATOM 2238 N N . ILE C 1 19 ? 6.72941 -1.65833 7.02154 1.000 84.49598 19 ILE CA N 1
ATOM 2239 C CA . ILE C 1 19 ? 6.43609 -2.96039 7.61875 1.000 84.34221 19 ILE CA CA 1
ATOM 2240 C C . ILE C 1 19 ? 4.95326 -3.01696 7.94812 1.000 80.75287 19 ILE CA C 1
ATOM 2241 O O . ILE C 1 19 ? 4.35657 -2.01822 8.36017 1.000 76.26260 19 ILE CA O 1
ATOM 2246 N N . ASP C 1 20 ? 4.35894 -4.19289 7.75695 1.000 85.93601 20 ASP CA N 1
ATOM 2247 C CA . ASP C 1 20 ? 2.97715 -4.43749 8.14377 1.000 98.19117 20 ASP CA CA 1
ATOM 2248 C C . ASP C 1 20 ? 2.84441 -5.55792 9.16256 1.000 102.88073 20 ASP CA C 1
ATOM 2249 O O . ASP C 1 20 ? 2.10937 -5.40809 10.14585 1.000 102.79925 20 ASP CA O 1
ATOM 2254 N N . ARG C 1 21 ? 3.54284 -6.67630 8.96762 1.000 105.59040 21 ARG CA N 1
ATOM 2255 C CA . ARG C 1 21 ? 3.42660 -7.82042 9.86078 1.000 101.74586 21 ARG CA CA 1
ATOM 2256 C C . ARG C 1 21 ? 4.78418 -8.45934 10.09839 1.000 108.94301 21 ARG CA C 1
ATOM 2257 O O . ARG C 1 21 ? 5.59557 -8.57682 9.17631 1.000 106.77828 21 ARG CA O 1
ATOM 2265 N N . ALA C 1 22 ? 5.01990 -8.86218 11.34789 1.000 111.96191 22 ALA CA N 1
ATOM 2266 C CA . ALA C 1 22 ? 6.15433 -9.70233 11.72022 1.000 105.81807 22 ALA CA CA 1
ATOM 2267 C C . ALA C 1 22 ? 5.61427 -11.10388 11.98235 1.000 104.89189 22 ALA CA C 1
ATOM 2268 O O . ALA C 1 22 ? 4.85999 -11.31543 12.93901 1.000 100.08606 22 ALA CA O 1
ATOM 2270 N N . ILE C 1 23 ? 5.99325 -12.05371 11.12953 1.000 111.74049 23 ILE CA N 1
ATOM 2271 C CA . ILE C 1 23 ? 5.41711 -13.39462 11.17502 1.000 110.27391 23 ILE CA CA 1
ATOM 2272 C C . ILE C 1 23 ? 6.11827 -14.27122 12.20454 1.000 117.01805 23 ILE CA C 1
ATOM 2273 O O . ILE C 1 23 ? 5.46745 -15.00759 12.94947 1.000 128.07386 23 ILE CA O 1
ATOM 2278 N N . GLU C 1 24 ? 7.44476 -14.20113 12.25758 1.000 107.14540 24 GLU CA N 1
ATOM 2279 C CA . GLU C 1 24 ? 8.26233 -15.01488 13.14712 1.000 110.48009 24 GLU CA CA 1
ATOM 2280 C C . GLU C 1 24 ? 9.20663 -14.11091 13.91869 1.000 109.57089 24 GLU CA C 1
ATOM 2281 O O . GLU C 1 24 ? 9.93209 -13.31524 13.31699 1.000 110.78407 24 GLU CA O 1
ATOM 2287 N N . PHE C 1 25 ? 9.20031 -14.23459 15.24331 1.000 117.02286 25 PHE CA N 1
ATOM 2288 C CA . PHE C 1 25 ? 10.05952 -13.42980 16.09936 1.000 120.23012 25 PHE CA CA 1
ATOM 2289 C C . PHE C 1 25 ? 10.85793 -14.33885 17.01719 1.000 127.42600 25 PHE CA C 1
ATOM 2290 O O . PHE C 1 25 ? 10.28988 -15.19570 17.70349 1.000 139.52112 25 PHE CA O 1
ATOM 2298 N N . GLU C 1 26 ? 12.17293 -14.13934 17.02913 1.000 120.93855 26 GLU CA N 1
ATOM 2299 C CA . GLU C 1 26 ? 13.08456 -14.89232 17.87823 1.000 127.12995 26 GLU CA CA 1
ATOM 2300 C C . GLU C 1 26 ? 13.86960 -13.87875 18.69027 1.000 127.26077 26 GLU CA C 1
ATOM 2301 O O . GLU C 1 26 ? 14.52640 -13.00233 18.11467 1.000 128.30034 26 GLU CA O 1
ATOM 2307 N N . GLU C 1 27 ? 13.81937 -14.02780 20.01915 1.000 137.47030 27 GLU CA N 1
ATOM 2308 C CA . GLU C 1 27 ? 13.97425 -12.92257 20.96077 1.000 148.12400 27 GLU CA CA 1
ATOM 2309 C C . GLU C 1 27 ? 15.02153 -11.89478 20.54555 1.000 155.37539 27 GLU CA C 1
ATOM 2310 O O . GLU C 1 27 ? 14.71707 -10.70359 20.42394 1.000 164.99729 27 GLU CA O 1
ATOM 2316 N N . SER C 1 28 ? 16.25292 -12.32983 20.29602 1.000 143.92620 28 SER CA N 1
ATOM 2317 C CA . SER C 1 28 ? 17.34252 -11.37391 20.16796 1.000 131.52753 28 SER CA CA 1
ATOM 2318 C C . SER C 1 28 ? 18.15428 -11.44019 18.88020 1.000 123.23662 28 SER CA C 1
ATOM 2319 O O . SER C 1 28 ? 19.04254 -10.59551 18.70317 1.000 133.21503 28 SER CA O 1
ATOM 2322 N N . LYS C 1 29 ? 17.90680 -12.39611 17.98155 1.000 117.75299 29 LYS CA N 1
ATOM 2323 C CA . LYS C 1 29 ? 18.72230 -12.46523 16.77674 1.000 117.16717 29 LYS CA CA 1
ATOM 2324 C C . LYS C 1 29 ? 17.97638 -12.57897 15.45030 1.000 115.37834 29 LYS CA C 1
ATOM 2325 O O . LYS C 1 29 ? 18.60361 -12.35118 14.41035 1.000 119.46191 29 LYS CA O 1
ATOM 2331 N N . ARG C 1 30 ? 16.68002 -12.88043 15.42991 1.000 113.92281 30 ARG CA N 1
ATOM 2332 C CA . ARG C 1 30 ? 16.06509 -13.12401 14.13098 1.000 114.11526 30 ARG CA CA 1
ATOM 2333 C C . ARG C 1 30 ? 14.59175 -12.74548 14.13282 1.000 117.75022 30 ARG CA C 1
ATOM 2334 O O . ARG C 1 30 ? 13.87802 -12.99201 15.10712 1.000 129.81000 30 ARG CA O 1
ATOM 2342 N N . ILE C 1 31 ? 14.15646 -12.13904 13.02587 1.000 120.14436 31 ILE CA N 1
ATOM 2343 C CA . ILE C 1 31 ? 12.75067 -11.95009 12.69887 1.000 109.43753 31 ILE CA CA 1
ATOM 2344 C C . ILE C 1 31 ? 12.56413 -12.38206 11.24843 1.000 105.33740 31 ILE CA C 1
ATOM 2345 O O . ILE C 1 31 ? 13.52722 -12.58830 10.50904 1.000 112.78449 31 ILE CA O 1
ATOM 2350 N N . VAL C 1 32 ? 11.30414 -12.53356 10.85159 1.000 103.62987 32 VAL CA N 1
ATOM 2351 C CA . VAL C 1 32 ? 10.89576 -12.35732 9.46630 1.000 101.72839 32 VAL CA CA 1
ATOM 2352 C C . VAL C 1 32 ? 9.71023 -11.40028 9.46618 1.000 98.79827 32 VAL CA C 1
ATOM 2353 O O . VAL C 1 32 ? 8.77783 -11.55374 10.26376 1.000 101.65426 32 VAL CA O 1
ATOM 2357 N N . CYS C 1 33 ? 9.77997 -10.37678 8.62328 1.000 106.80593 33 CYS CA N 1
ATOM 2358 C CA . CYS C 1 33 ? 8.72727 -9.38223 8.51170 1.000 101.98868 33 CYS CA CA 1
ATOM 2359 C C . CYS C 1 33 ? 8.20983 -9.34714 7.08279 1.000 98.94775 33 CYS CA C 1
ATOM 2360 O O . CYS C 1 33 ? 8.86076 -9.82582 6.14986 1.000 92.40656 33 CYS CA O 1
ATOM 2363 N N . VAL C 1 34 ? 7.02245 -8.77275 6.92135 1.000 105.57429 34 VAL CA N 1
ATOM 2364 C CA . VAL C 1 34 ? 6.38528 -8.64041 5.61947 1.000 104.05616 34 VAL CA CA 1
ATOM 2365 C C . VAL C 1 34 ? 5.87405 -7.21493 5.48621 1.000 98.84356 34 VAL CA C 1
ATOM 2366 O O . VAL C 1 34 ? 4.93319 -6.81991 6.18578 1.000 105.02361 34 VAL CA O 1
ATOM 2370 N N . LYS C 1 35 ? 6.49657 -6.44006 4.60730 1.000 104.04544 35 LYS CA N 1
ATOM 2371 C CA . LYS C 1 35 ? 5.84158 -5.28461 4.02068 1.000 106.42643 35 LYS CA CA 1
ATOM 2372 C C . LYS C 1 35 ? 5.36539 -5.69836 2.63785 1.000 92.21116 35 LYS CA C 1
ATOM 2373 O O . LYS C 1 35 ? 6.06947 -6.41270 1.91843 1.000 88.49208 35 LYS CA O 1
ATOM 2379 N N . ASN C 1 36 ? 4.16995 -5.25963 2.27117 1.000 94.49647 36 ASN CA N 1
ATOM 2380 C CA . ASN C 1 36 ? 3.55157 -5.67504 1.02363 1.000 103.62236 36 ASN CA CA 1
ATOM 2381 C C . ASN C 1 36 ? 3.22961 -4.45405 0.17156 1.000 100.65971 36 ASN CA C 1
ATOM 2382 O O . ASN C 1 36 ? 2.79343 -3.41699 0.68107 1.000 89.14146 36 ASN CA O 1
ATOM 2387 N N . ILE C 1 37 ? 3.48508 -4.57759 -1.11827 1.000 94.15342 37 ILE CA N 1
ATOM 2388 C CA . ILE C 1 37 ? 3.54035 -3.44321 -2.03079 1.000 90.42181 37 ILE CA CA 1
ATOM 2389 C C . ILE C 1 37 ? 2.17748 -3.24663 -2.67954 1.000 91.52072 37 ILE CA C 1
ATOM 2390 O O . ILE C 1 37 ? 1.45830 -4.20952 -2.96603 1.000 97.03166 37 ILE CA O 1
ATOM 2395 N N . SER C 1 38 ? 1.81459 -1.98562 -2.91853 1.000 86.64567 38 SER CA N 1
ATOM 2396 C CA . SER C 1 38 ? 0.54095 -1.66346 -3.54731 1.000 79.68347 38 SER CA CA 1
ATOM 2397 C C . SER C 1 38 ? 0.67945 -0.37922 -4.35467 1.000 72.94656 38 SER CA C 1
ATOM 2398 O O . SER C 1 38 ? 1.65955 0.35906 -4.23115 1.000 68.49366 38 SER CA O 1
ATOM 2401 N N . GLY C 1 39 ? -0.33679 -0.11620 -5.18188 1.000 78.60397 39 GLY CA N 1
ATOM 2402 C CA . GLY C 1 39 ? -0.28669 1.01629 -6.09020 1.000 68.24254 39 GLY CA CA 1
ATOM 2403 C C . GLY C 1 39 ? -0.56137 2.35892 -5.44881 1.000 78.99504 39 GLY CA C 1
ATOM 2404 O O . GLY C 1 39 ? -0.09330 3.38634 -5.94889 1.000 90.65359 39 GLY CA O 1
ATOM 2405 N N . ASN C 1 40 ? -1.31559 2.38396 -4.34606 1.000 74.86441 40 ASN CA N 1
ATOM 2406 C CA . ASN C 1 40 ? -1.58569 3.63071 -3.63590 1.000 68.56556 40 ASN CA CA 1
ATOM 2407 C C . ASN C 1 40 ? -0.47777 4.03025 -2.67692 1.000 74.28743 40 ASN CA C 1
ATOM 2408 O O . ASN C 1 40 ? -0.74368 4.79034 -1.73850 1.000 90.69646 40 ASN CA O 1
ATOM 2413 N N . GLU C 1 41 ? 0.72643 3.54365 -2.86381 1.000 68.28309 41 G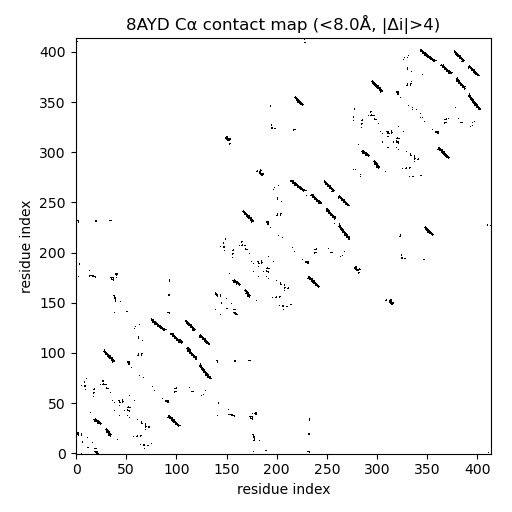LU CA N 1
ATOM 2414 C CA . GLU C 1 41 ? 1.69621 4.16204 -1.97610 1.000 64.92453 41 GLU CA CA 1
ATOM 2415 C C . GLU C 1 41 ? 2.25098 5.43147 -2.61453 1.000 74.39996 41 GLU CA C 1
ATOM 2416 O O . GLU C 1 41 ? 2.29998 5.54240 -3.84425 1.000 85.53289 41 GLU CA O 1
ATOM 2422 N N . PRO C 1 42 ? 2.66874 6.41312 -1.80643 1.000 83.00541 42 PRO CA N 1
ATOM 2423 C CA . PRO C 1 42 ? 3.04406 7.71897 -2.37703 1.000 76.57398 42 PRO CA CA 1
ATOM 2424 C C . PRO C 1 42 ? 4.25583 7.68286 -3.28451 1.000 64.59364 42 PRO CA C 1
ATOM 2425 O O . PRO C 1 42 ? 4.36056 8.53907 -4.17009 1.000 69.23059 42 PRO CA O 1
ATOM 2429 N N . VAL C 1 43 ? 5.14899 6.70641 -3.12942 1.000 57.56048 43 VAL CA N 1
ATOM 2430 C CA . VAL C 1 43 ? 6.40022 6.73813 -3.87744 1.000 70.96647 43 VAL CA CA 1
ATOM 2431 C C . VAL C 1 43 ? 6.17582 6.44026 -5.35734 1.000 83.07901 43 VAL CA C 1
ATOM 2432 O O . VAL C 1 43 ? 6.90876 6.94723 -6.21573 1.000 82.54176 43 VAL CA O 1
ATOM 2436 N N . PHE C 1 44 ? 5.16189 5.64312 -5.68816 1.000 80.17161 44 PHE CA N 1
ATOM 2437 C CA . PHE C 1 44 ? 4.94649 5.20246 -7.06169 1.000 72.06784 44 PHE CA CA 1
ATOM 2438 C C . PHE C 1 44 ? 4.32342 6.27053 -7.94864 1.000 81.21512 44 PHE CA C 1
ATOM 2439 O O . PHE C 1 44 ? 4.15154 6.03062 -9.14867 1.000 88.16008 44 PHE CA O 1
ATOM 2447 N N . VAL C 1 45 ? 3.98390 7.43618 -7.39668 1.000 79.35112 45 VAL CA N 1
ATOM 2448 C CA . VAL C 1 45 ? 3.45551 8.51168 -8.22600 1.000 78.91947 45 VAL CA CA 1
ATOM 2449 C C . VAL C 1 45 ? 4.56344 9.11108 -9.08194 1.000 82.27348 45 VAL CA C 1
ATOM 2450 O O . VAL C 1 45 ? 4.31367 9.57594 -10.20137 1.000 97.79272 45 VAL CA O 1
ATOM 2454 N N . GLY C 1 46 ? 5.79909 9.09592 -8.58739 1.000 60.27973 46 GLY CA N 1
ATOM 2455 C CA . GLY C 1 46 ? 6.91229 9.66328 -9.31924 1.000 59.33367 46 GLY CA CA 1
ATOM 2456 C C . GLY C 1 46 ? 8.07179 8.71099 -9.52984 1.000 73.74191 46 GLY CA C 1
ATOM 2457 O O . GLY C 1 46 ? 9.09639 9.09787 -10.10041 1.000 78.94814 46 GLY CA O 1
ATOM 2458 N N . HIS C 1 47 ? 7.93460 7.46394 -9.07214 1.000 73.56128 47 HIS CA N 1
ATOM 2459 C CA . HIS C 1 47 ? 8.97410 6.44719 -9.26932 1.000 74.08578 47 HIS CA CA 1
ATOM 2460 C C . HIS C 1 47 ? 8.30022 5.12550 -9.63945 1.000 83.40723 47 HIS CA C 1
ATOM 2461 O O . HIS C 1 47 ? 8.01752 4.29982 -8.76707 1.000 96.48269 47 HIS CA O 1
ATOM 2468 N N . PHE C 1 48 ? 8.04879 4.92484 -10.93141 1.000 79.20927 48 PHE CA N 1
ATOM 2469 C CA . PHE C 1 48 ? 8.18197 5.96690 -11.94369 1.000 76.61584 48 PHE CA CA 1
ATOM 2470 C C . PHE C 1 48 ? 6.80208 6.23495 -12.53468 1.000 88.48784 48 PHE CA C 1
ATOM 2471 O O . PHE C 1 48 ? 5.91701 5.38385 -12.44470 1.000 84.04259 48 PHE CA O 1
ATOM 2479 N N . PRO C 1 49 ? 6.60537 7.41408 -13.12940 1.000 90.41482 49 PRO CA N 1
ATOM 2480 C CA . PRO C 1 49 ? 5.35971 7.63762 -13.87998 1.000 80.94343 49 PRO CA CA 1
ATOM 2481 C C . PRO C 1 49 ? 5.21331 6.70742 -15.07021 1.000 95.44178 49 PRO CA C 1
ATOM 2482 O O . PRO C 1 49 ? 4.08575 6.33889 -15.42280 1.000 98.31608 49 PRO CA O 1
ATOM 2486 N N . ASP C 1 50 ? 6.32274 6.31635 -15.70257 1.000 104.71036 50 ASP CA N 1
ATOM 2487 C CA . ASP C 1 50 ? 6.25259 5.35120 -16.79511 1.000 119.09967 50 ASP CA CA 1
ATOM 2488 C C . ASP C 1 50 ? 5.77115 3.99419 -16.29519 1.000 117.41019 50 ASP CA C 1
ATOM 2489 O O . ASP C 1 50 ? 4.90228 3.36740 -16.91083 1.000 114.83384 50 ASP CA O 1
ATOM 2494 N N . PHE C 1 51 ? 6.32066 3.52687 -15.17615 1.000 117.48502 51 PHE CA N 1
ATOM 2495 C CA . PHE C 1 51 ? 5.86709 2.29168 -14.54906 1.000 115.41204 51 PHE CA CA 1
ATOM 2496 C C . PHE C 1 51 ? 6.46985 2.21794 -13.15302 1.000 101.95312 51 PHE CA C 1
ATOM 2497 O O . PHE C 1 51 ? 7.53743 2.78195 -12.89791 1.000 103.16064 51 PHE CA O 1
ATOM 2505 N N . ALA C 1 52 ? 5.77716 1.51894 -12.25722 1.000 89.72218 52 ALA CA N 1
ATOM 2506 C CA . ALA C 1 52 ? 6.07272 1.57550 -10.82989 1.000 72.83491 52 ALA CA CA 1
ATOM 2507 C C . ALA C 1 52 ? 7.05684 0.47979 -10.43124 1.000 71.60638 52 ALA CA C 1
ATOM 2508 O O . ALA C 1 52 ? 6.76881 -0.71124 -10.59414 1.000 74.01993 52 ALA CA O 1
ATOM 2510 N N . ILE C 1 53 ? 8.21201 0.88668 -9.90254 1.000 77.87582 53 ILE CA N 1
ATOM 2511 C CA . ILE C 1 53 ? 9.15575 -0.01228 -9.24730 1.000 85.18667 53 ILE CA CA 1
ATOM 2512 C C . ILE C 1 53 ? 9.45173 0.51088 -7.85021 1.000 75.66278 53 ILE CA C 1
ATOM 2513 O O . ILE C 1 53 ? 9.66579 1.71252 -7.65650 1.000 68.17451 53 ILE CA O 1
ATOM 2518 N N . MET C 1 54 ? 9.45614 -0.39519 -6.88056 1.000 84.55405 54 MET CA N 1
ATOM 2519 C CA . MET C 1 54 ? 9.87603 -0.08255 -5.52404 1.000 98.44855 54 MET CA CA 1
ATOM 2520 C C . MET C 1 54 ? 11.34421 0.33015 -5.52746 1.000 95.08476 54 MET CA C 1
ATOM 2521 O O . MET C 1 54 ? 12.19811 -0.46069 -5.95726 1.000 101.02671 54 MET CA O 1
ATOM 2526 N N . PRO C 1 55 ? 11.68166 1.54028 -5.08292 1.000 90.61028 55 PRO CA N 1
ATOM 2527 C CA . PRO C 1 55 ? 13.08987 1.95482 -5.07852 1.000 87.66102 55 PRO CA CA 1
ATOM 2528 C C . PRO C 1 55 ? 13.93418 1.04933 -4.19414 1.000 86.93712 55 PRO CA C 1
ATOM 2529 O O . PRO C 1 55 ? 13.49298 0.59307 -3.13724 1.000 106.43718 55 PRO CA O 1
ATOM 2533 N N . GLY C 1 56 ? 15.16255 0.78677 -4.64600 1.000 71.49631 56 GLY CA N 1
ATOM 2534 C CA . GLY C 1 56 ? 16.05309 -0.07512 -3.88822 1.000 73.61326 56 GLY CA CA 1
ATOM 2535 C C . GLY C 1 56 ? 16.42195 0.48955 -2.53161 1.000 78.46160 56 GLY CA C 1
ATOM 2536 O O . GLY C 1 56 ? 16.62404 -0.26428 -1.57563 1.000 92.10557 56 GLY CA O 1
ATOM 2537 N N . VAL C 1 57 ? 16.51391 1.81713 -2.42440 1.000 83.80649 57 VAL CA N 1
ATOM 2538 C CA . VAL C 1 57 ? 16.84592 2.42842 -1.14226 1.000 81.29493 57 VAL CA CA 1
ATOM 2539 C C . VAL C 1 57 ? 15.70842 2.24834 -0.14573 1.000 80.00886 57 VAL CA C 1
ATOM 2540 O O . VAL C 1 57 ? 15.94743 2.11530 1.06043 1.000 79.26582 57 VAL CA O 1
ATOM 2544 N N . LEU C 1 58 ? 14.46114 2.23232 -0.61917 1.000 76.97661 58 LEU CA N 1
ATOM 2545 C CA . LEU C 1 58 ? 13.34032 2.01117 0.28488 1.000 76.64411 58 LEU CA CA 1
ATOM 2546 C C . LEU C 1 58 ? 13.23110 0.55086 0.69911 1.000 83.09201 58 LEU CA C 1
ATOM 2547 O O . LEU C 1 58 ? 12.70317 0.25468 1.77673 1.000 83.40226 58 LEU CA O 1
ATOM 2552 N N . ILE C 1 59 ? 13.71689 -0.36925 -0.13789 1.000 78.23953 59 ILE CA N 1
ATOM 2553 C CA . ILE C 1 59 ? 13.81793 -1.76424 0.27660 1.000 75.52625 59 ILE CA CA 1
ATOM 2554 C C . ILE C 1 59 ? 14.81147 -1.89827 1.42270 1.000 87.95349 59 ILE CA C 1
ATOM 2555 O O . ILE C 1 59 ? 14.66567 -2.77209 2.28691 1.000 94.66546 59 ILE CA O 1
ATOM 2560 N N . ILE C 1 60 ? 15.82136 -1.02514 1.46442 1.000 94.16968 60 ILE CA N 1
ATOM 2561 C CA . ILE C 1 60 ? 16.76891 -1.03183 2.57438 1.000 92.40944 60 ILE CA CA 1
ATOM 2562 C C . ILE C 1 60 ? 16.07991 -0.61036 3.86867 1.000 84.56189 60 ILE CA C 1
ATOM 2563 O O . ILE C 1 60 ? 16.39712 -1.12138 4.94974 1.000 94.49263 60 ILE CA O 1
ATOM 2568 N N . GLU C 1 61 ? 15.12689 0.32351 3.7830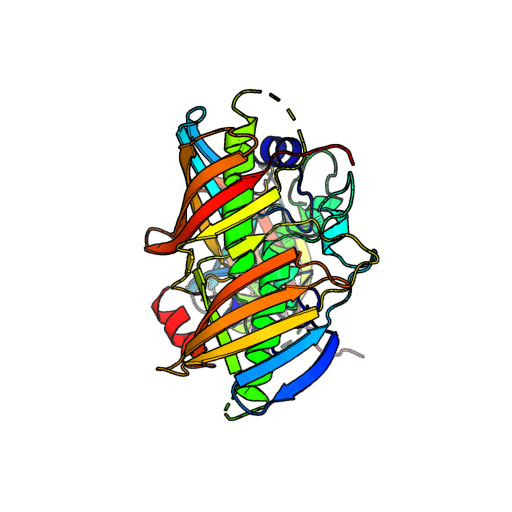0 1.000 73.61491 61 GLU CA N 1
ATOM 2569 C CA . GLU C 1 61 ? 14.34757 0.69961 4.96148 1.000 79.81941 61 GLU CA CA 1
ATOM 2570 C C . GLU C 1 61 ? 13.55853 -0.47855 5.51258 1.000 79.81104 61 GLU CA C 1
ATOM 2571 O O . GLU C 1 61 ? 13.53482 -0.70554 6.72756 1.000 76.26083 61 GLU CA O 1
ATOM 2577 N N . ALA C 1 62 ? 12.88799 -1.23020 4.63583 1.000 80.14725 62 ALA CA N 1
ATOM 2578 C CA . ALA C 1 62 ? 12.17504 -2.42107 5.08668 1.000 78.97790 62 ALA CA CA 1
ATOM 2579 C C . ALA C 1 62 ? 13.10967 -3.36300 5.83331 1.000 86.09516 62 ALA CA C 1
ATOM 2580 O O . ALA C 1 62 ? 12.70285 -4.02310 6.79664 1.000 98.03804 62 ALA CA O 1
ATOM 2582 N N . MET C 1 63 ? 14.37294 -3.42444 5.40913 1.000 81.19891 63 MET CA N 1
ATOM 2583 C CA . MET C 1 63 ? 15.37183 -4.19587 6.13899 1.000 88.56143 63 MET CA CA 1
ATOM 2584 C C . MET C 1 63 ? 15.69679 -3.53545 7.47316 1.000 87.47405 63 MET CA C 1
ATOM 2585 O O . MET C 1 63 ? 15.72706 -4.19772 8.51736 1.000 93.33137 63 MET CA O 1
ATOM 2590 N N . ALA C 1 64 ? 15.94771 -2.22270 7.45225 1.000 81.41701 64 ALA CA N 1
ATOM 2591 C CA . ALA C 1 64 ? 16.33556 -1.51369 8.66754 1.000 81.40623 64 ALA CA CA 1
ATOM 2592 C C . ALA C 1 64 ? 15.18932 -1.45358 9.66678 1.000 93.44987 64 ALA CA C 1
ATOM 2593 O O . ALA C 1 64 ? 15.41253 -1.51231 10.88167 1.000 88.38136 64 ALA CA O 1
ATOM 2595 N N . GLN C 1 65 ? 13.95545 -1.33168 9.17781 1.000 100.98012 65 GLN CA N 1
ATOM 2596 C CA . GLN C 1 65 ? 12.81978 -1.27763 10.08840 1.000 101.10378 65 GLN CA CA 1
ATOM 2597 C C . GLN C 1 65 ? 12.50860 -2.65156 10.66821 1.000 99.69799 65 GLN CA C 1
ATOM 2598 O O . GLN C 1 65 ? 12.05530 -2.75035 11.81427 1.000 87.00739 65 GLN CA O 1
ATOM 2604 N N . ALA C 1 66 ? 12.73629 -3.71960 9.89694 1.000 99.93959 66 ALA CA N 1
ATOM 2605 C CA . ALA C 1 66 ? 12.61127 -5.06377 10.45265 1.000 87.37907 66 ALA CA CA 1
ATOM 2606 C C . ALA C 1 66 ? 13.67191 -5.30548 11.51256 1.000 94.15066 66 ALA CA C 1
ATOM 2607 O O . ALA C 1 66 ? 13.42786 -6.00528 12.50259 1.000 110.49453 66 ALA CA O 1
ATOM 2609 N N . SER C 1 67 ? 14.85453 -4.72511 11.31840 1.000 89.17218 67 SER CA N 1
ATOM 2610 C CA . SER C 1 67 ? 15.90187 -4.79610 12.32622 1.000 95.17926 67 SER CA CA 1
ATOM 2611 C C . SER C 1 67 ? 15.46947 -4.09176 13.60746 1.000 102.24115 67 SER CA C 1
ATOM 2612 O O . SER C 1 67 ? 15.44645 -4.69406 14.68688 1.000 123.45551 67 SER CA O 1
ATOM 2615 N N . ILE C 1 68 ? 15.09726 -2.81226 13.49887 1.000 88.19832 68 ILE CA N 1
ATOM 2616 C CA . ILE C 1 68 ? 14.82364 -1.99938 14.67964 1.000 94.17443 68 ILE CA CA 1
ATOM 2617 C C . ILE C 1 68 ? 13.62453 -2.51162 15.46821 1.000 101.91438 68 ILE CA C 1
ATOM 2618 O O . ILE C 1 68 ? 13.52973 -2.25947 16.67467 1.000 114.93239 68 ILE CA O 1
ATOM 2623 N N . ILE C 1 69 ? 12.70212 -3.23433 14.82640 1.000 97.85606 69 ILE CA N 1
ATOM 2624 C CA . ILE C 1 69 ? 11.62088 -3.85613 15.58724 1.000 93.26675 69 ILE CA CA 1
ATOM 2625 C C . ILE C 1 69 ? 12.17891 -4.89978 16.54459 1.000 107.26068 69 ILE CA C 1
ATOM 2626 O O . ILE C 1 69 ? 11.74440 -4.99506 17.69725 1.000 109.41058 69 ILE CA O 1
ATOM 2631 N N . LEU C 1 70 ? 13.16337 -5.68167 16.09579 1.000 105.71433 70 LEU CA N 1
ATOM 2632 C CA . LEU C 1 70 ? 13.79719 -6.65634 16.97929 1.000 102.59217 70 LEU CA CA 1
ATOM 2633 C C . LEU C 1 70 ? 14.43323 -5.97228 18.17948 1.000 114.02284 70 LEU CA C 1
ATOM 2634 O O . LEU C 1 70 ? 14.14310 -6.31056 19.33284 1.000 120.59769 70 LEU CA O 1
ATOM 2639 N N . PHE C 1 71 ? 15.30845 -4.99844 17.92156 1.000 121.05562 71 PHE CA N 1
ATOM 2640 C CA . PHE C 1 71 ? 16.21085 -4.51757 18.95745 1.000 127.36549 71 PHE CA CA 1
ATOM 2641 C C . PHE C 1 71 ? 15.48969 -3.81042 20.09528 1.000 118.28268 71 PHE CA C 1
ATOM 2642 O O . PHE C 1 71 ? 16.12933 -3.50074 21.10591 1.000 117.55448 71 PHE CA O 1
ATOM 2650 N N . ARG C 1 72 ? 14.19317 -3.52970 19.95605 1.000 110.22361 72 ARG CA N 1
ATOM 2651 C CA . ARG C 1 72 ? 13.42825 -2.94855 21.04623 1.000 122.18978 72 ARG CA CA 1
ATOM 2652 C C . ARG C 1 72 ? 12.13307 -3.69775 21.33355 1.000 131.32554 72 ARG CA C 1
ATOM 2653 O O . ARG C 1 72 ? 11.44719 -3.35980 22.30462 1.000 136.49661 72 ARG CA O 1
ATOM 2661 N N . LYS C 1 73 ? 11.77621 -4.69970 20.52384 1.000 123.82823 73 LYS CA N 1
ATOM 2662 C CA . LYS C 1 73 ? 10.85940 -5.72633 21.00409 1.000 107.85430 73 LYS CA CA 1
ATOM 2663 C C . LYS C 1 73 ? 11.56119 -6.64207 21.99608 1.000 124.82371 73 LYS CA C 1
ATOM 2664 O O . LYS C 1 73 ? 10.89970 -7.28400 22.81910 1.000 141.01183 73 LYS CA O 1
ATOM 2670 N N . SER C 1 74 ? 12.88815 -6.70776 21.92428 1.000 122.75665 74 SER CA N 1
ATOM 2671 C CA . SER C 1 74 ? 13.73975 -7.27139 22.95666 1.000 130.39314 74 SER CA CA 1
ATOM 2672 C C . SER C 1 74 ? 14.61978 -6.16613 23.52237 1.000 136.22014 74 SER CA C 1
ATOM 2673 O O . SER C 1 74 ? 14.84894 -5.14287 22.87360 1.000 143.12223 74 SER CA O 1
ATOM 2676 N N . LEU C 1 75 ? 15.10991 -6.38154 24.74039 1.000 137.34863 75 LEU CA N 1
ATOM 2677 C CA . LEU C 1 75 ? 16.02832 -5.44187 25.38235 1.000 136.18006 75 LEU CA CA 1
ATOM 2678 C C . LEU C 1 75 ? 15.42592 -4.03791 25.45357 1.000 132.73356 75 LEU CA C 1
ATOM 2679 O O . LEU C 1 75 ? 15.65320 -3.29988 26.41175 1.000 132.29852 75 LEU CA O 1
ATOM 2684 N N . ALA C 1 83 ? 15.98318 4.24881 21.08844 1.000 105.25614 83 ALA CA N 1
ATOM 2685 C CA . ALA C 1 83 ? 14.94000 3.71088 20.22625 1.000 117.64207 83 ALA CA CA 1
ATOM 2686 C C . ALA C 1 83 ? 14.84431 4.47202 18.90638 1.000 121.89312 83 ALA CA C 1
ATOM 2687 O O . ALA C 1 83 ? 13.86413 4.33081 18.17941 1.000 124.70232 83 ALA CA O 1
ATOM 2689 N N . VAL C 1 84 ? 15.84950 5.28920 18.60124 1.000 119.81995 84 VAL CA N 1
ATOM 2690 C CA . VAL C 1 84 ? 16.08811 5.75074 17.23736 1.000 113.97351 84 VAL CA CA 1
ATOM 2691 C C . VAL C 1 84 ? 17.46405 5.22437 16.84192 1.000 112.10780 84 VAL CA C 1
ATOM 2692 O O . VAL C 1 84 ? 18.48216 5.57655 17.45405 1.000 103.17340 84 VAL CA O 1
ATOM 2696 N N . PHE C 1 85 ? 17.48779 4.32276 15.86568 1.000 116.25043 85 PHE CA N 1
ATOM 2697 C CA . PHE C 1 85 ? 18.69553 3.58834 15.50131 1.000 124.33358 85 PHE CA CA 1
ATOM 2698 C C . PHE C 1 85 ? 19.06167 4.02459 14.08934 1.000 115.72320 85 PHE CA C 1
ATOM 2699 O O . PHE C 1 85 ? 18.54129 3.48267 13.11037 1.000 122.98622 85 PHE CA O 1
ATOM 2707 N N . LEU C 1 86 ? 19.98044 4.97621 13.98426 1.000 101.36053 86 LEU CA N 1
ATOM 2708 C CA . LEU C 1 86 ? 20.24839 5.60715 12.70166 1.000 82.35195 86 LEU CA CA 1
ATOM 2709 C C . LEU C 1 86 ? 21.15671 4.73166 11.84930 1.000 89.06516 86 LEU CA C 1
ATOM 2710 O O . LEU C 1 86 ? 22.05746 4.05951 12.35847 1.000 83.96592 86 LEU CA O 1
ATOM 2715 N N . LEU C 1 87 ? 20.90796 4.74442 10.54278 1.000 86.34105 87 LEU CA N 1
ATOM 2716 C CA . LEU C 1 87 ? 21.60427 3.85558 9.62141 1.000 80.53445 87 LEU CA CA 1
ATOM 2717 C C . LEU C 1 87 ? 23.04177 4.33378 9.44404 1.000 78.57682 87 LEU CA C 1
ATOM 2718 O O . LEU C 1 87 ? 23.27779 5.48346 9.05740 1.000 76.62169 87 LEU CA O 1
ATOM 2723 N N . ALA C 1 88 ? 24.00272 3.45800 9.73527 1.000 81.46762 88 ALA CA N 1
ATOM 2724 C CA . ALA C 1 88 ? 25.40436 3.84785 9.80470 1.000 87.39445 88 ALA CA CA 1
ATOM 2725 C C . ALA C 1 88 ? 26.29997 3.16534 8.78281 1.000 90.12373 88 ALA CA C 1
ATOM 2726 O O . ALA C 1 88 ? 27.30446 3.75730 8.38252 1.000 83.84714 88 ALA CA O 1
ATOM 2728 N N . SER C 1 89 ? 25.98024 1.94608 8.35409 1.000 95.13595 89 SER CA N 1
ATOM 2729 C CA . SER C 1 89 ? 26.81724 1.25226 7.38395 1.000 100.22391 89 SER CA CA 1
ATOM 2730 C C . SER C 1 89 ? 25.96652 0.27988 6.58311 1.000 104.73670 89 SER CA C 1
ATOM 2731 O O . SER C 1 89 ? 25.22352 -0.51869 7.16050 1.000 113.79657 89 SER CA O 1
ATOM 2734 N N . VAL C 1 90 ? 26.08200 0.35048 5.25876 1.000 93.98068 90 VAL CA N 1
ATOM 2735 C CA . VAL C 1 90 ? 25.36957 -0.53651 4.34310 1.000 88.97068 90 VAL CA CA 1
ATOM 2736 C C . VAL C 1 90 ? 26.42250 -1.16393 3.43966 1.000 87.73280 90 VAL CA C 1
ATOM 2737 O O . VAL C 1 90 ? 26.86430 -0.54491 2.46542 1.000 92.61418 90 VAL CA O 1
ATOM 2741 N N . ASN C 1 91 ? 26.83342 -2.38488 3.75765 1.000 90.90010 91 ASN CA N 1
ATOM 2742 C CA . ASN C 1 91 ? 27.81633 -3.10077 2.96334 1.000 97.64954 91 ASN CA CA 1
ATOM 2743 C C . ASN C 1 91 ? 27.16736 -4.32049 2.32421 1.000 94.68657 91 ASN CA C 1
ATOM 2744 O O . ASN C 1 91 ? 26.21453 -4.89065 2.86352 1.000 96.45410 91 ASN CA O 1
ATOM 2749 N N . ASN C 1 92 ? 27.68791 -4.70295 1.15893 1.000 95.79374 92 ASN CA N 1
ATOM 2750 C CA . ASN C 1 92 ? 27.32665 -5.95935 0.50181 1.000 97.88185 92 ASN CA CA 1
ATOM 2751 C C . ASN C 1 92 ? 25.83953 -6.00228 0.15612 1.000 97.37386 92 ASN CA C 1
ATOM 2752 O O . ASN C 1 92 ? 25.18741 -7.04247 0.26533 1.000 97.46771 92 ASN CA O 1
ATOM 2757 N N . ALA C 1 93 ? 25.29652 -4.86283 -0.26211 1.000 92.60721 93 ALA CA N 1
ATOM 2758 C CA . ALA C 1 93 ? 23.88427 -4.75792 -0.60536 1.000 90.60500 93 ALA CA CA 1
ATOM 2759 C C . ALA C 1 93 ? 23.71421 -4.97145 -2.10401 1.000 96.15134 93 ALA CA C 1
ATOM 2760 O O . ALA C 1 93 ? 24.26610 -4.21451 -2.90780 1.000 101.04874 93 ALA CA O 1
ATOM 2762 N N . ARG C 1 94 ? 22.95828 -6.00116 -2.47625 1.000 98.78427 94 ARG CA N 1
ATOM 2763 C CA . ARG C 1 94 ? 22.67279 -6.30921 -3.87025 1.000 92.69473 94 ARG CA CA 1
ATOM 2764 C C . ARG C 1 94 ? 21.16941 -6.31800 -4.09812 1.000 91.17621 94 ARG CA C 1
ATOM 2765 O O . ARG C 1 94 ? 20.40997 -6.83638 -3.27421 1.000 99.27759 94 ARG CA O 1
ATOM 2773 N N . PHE C 1 95 ? 20.74689 -5.74090 -5.21963 1.000 89.69767 95 PHE CA N 1
ATOM 2774 C CA . PHE C 1 95 ? 19.33871 -5.67732 -5.60216 1.000 88.35300 95 PHE CA CA 1
ATOM 2775 C C . PHE C 1 95 ? 19.20301 -6.45468 -6.90696 1.000 90.49254 95 PHE CA C 1
ATOM 2776 O O . PHE C 1 95 ? 19.41499 -5.90400 -7.99180 1.000 96.00428 95 PHE CA O 1
ATOM 2784 N N . THR C 1 96 ? 18.84944 -7.73527 -6.79957 1.000 93.13614 96 THR CA N 1
ATOM 2785 C CA . THR C 1 96 ? 18.89927 -8.61987 -7.95799 1.000 102.98125 96 THR CA CA 1
ATOM 2786 C C . THR C 1 96 ? 17.73039 -8.39153 -8.90813 1.000 105.90101 96 THR CA C 1
ATOM 2787 O O . THR C 1 96 ? 17.89940 -8.46397 -10.13051 1.000 105.15749 96 THR CA O 1
ATOM 2791 N N . LYS C 1 97 ? 16.54561 -8.11614 -8.37270 1.000 101.05468 97 LYS CA N 1
ATOM 2792 C CA . LYS C 1 97 ? 15.31440 -8.17064 -9.13920 1.000 97.61880 97 LYS CA CA 1
ATOM 2793 C C . LYS C 1 97 ? 14.44145 -6.95635 -8.81020 1.000 101.08836 97 LYS CA C 1
ATOM 2794 O O . LYS C 1 97 ? 14.53721 -6.41609 -7.70373 1.000 100.54109 97 LYS CA O 1
ATOM 2800 N N . PRO C 1 98 ? 13.60848 -6.52887 -9.74519 1.000 97.61269 98 PRO CA N 1
ATOM 2801 C CA . PRO C 1 98 ? 12.69709 -5.41162 -9.45949 1.000 89.87179 98 PRO CA CA 1
ATOM 2802 C C . PRO C 1 98 ? 11.50422 -5.85002 -8.62465 1.000 86.35771 98 PRO CA C 1
ATOM 2803 O O . PRO C 1 98 ? 11.04423 -6.99198 -8.69535 1.000 98.19988 98 PRO CA O 1
ATOM 2807 N N . VAL C 1 99 ? 11.00437 -4.91269 -7.82312 1.000 82.16190 99 VAL CA N 1
ATOM 2808 C CA . VAL C 1 99 ? 9.83245 -5.12418 -6.98026 1.000 82.06524 99 VAL CA CA 1
ATOM 2809 C C . VAL C 1 99 ? 8.70380 -4.25192 -7.51337 1.000 85.45194 99 VAL CA C 1
ATOM 2810 O O . VAL C 1 99 ? 8.89051 -3.04934 -7.73632 1.000 81.90039 99 VAL CA O 1
ATOM 2814 N N . VAL C 1 100 ? 7.53615 -4.85715 -7.70947 1.000 91.80742 100 VAL CA N 1
ATOM 2815 C CA . VAL C 1 100 ? 6.42715 -4.24687 -8.44122 1.000 92.81634 100 VAL CA CA 1
ATOM 2816 C C . VAL C 1 100 ? 5.17756 -4.32622 -7.56837 1.000 91.07195 100 VAL CA C 1
ATOM 2817 O O . VAL C 1 100 ? 5.05864 -5.26250 -6.76457 1.000 104.55240 100 VAL CA O 1
ATOM 2821 N N . PRO C 1 101 ? 4.25074 -3.36566 -7.64998 1.000 77.62174 101 PRO CA N 1
ATOM 2822 C CA . PRO C 1 101 ? 2.96345 -3.52231 -6.96016 1.000 81.61626 101 PRO CA CA 1
ATOM 2823 C C . PRO C 1 101 ? 2.32058 -4.87021 -7.25689 1.000 84.21885 101 PRO CA C 1
ATOM 2824 O O . PRO C 1 101 ? 2.37969 -5.37934 -8.37934 1.000 85.71384 101 PRO CA O 1
ATOM 2828 N N . GLY C 1 102 ? 1.69930 -5.44832 -6.22766 1.000 80.93365 102 GLY CA N 1
ATOM 2829 C CA . GLY C 1 102 ? 1.22176 -6.80614 -6.25500 1.000 86.88939 102 GLY CA CA 1
ATOM 2830 C C . GLY C 1 102 ? 2.14528 -7.77685 -5.54627 1.000 86.11986 102 GLY CA C 1
ATOM 2831 O O . GLY C 1 102 ? 1.67804 -8.78591 -5.00579 1.000 99.09064 102 GLY CA O 1
ATOM 2832 N N . ASP C 1 103 ? 3.44486 -7.48831 -5.53576 1.000 91.73711 103 ASP CA N 1
ATOM 2833 C CA . ASP C 1 103 ? 4.41081 -8.32149 -4.84131 1.000 97.63905 103 ASP CA CA 1
ATOM 2834 C C . ASP C 1 103 ? 4.31718 -8.10534 -3.33328 1.000 101.32298 103 ASP CA C 1
ATOM 2835 O O . ASP C 1 103 ? 3.59961 -7.23052 -2.83922 1.000 98.21395 103 ASP CA O 1
ATOM 2840 N N . GLN C 1 104 ? 5.06481 -8.92526 -2.59728 1.000 107.21891 104 GLN CA N 1
ATOM 2841 C CA . GLN C 1 104 ? 5.07329 -8.88825 -1.14008 1.000 102.75103 104 GLN CA CA 1
ATOM 2842 C C . GLN C 1 104 ? 6.48614 -9.19963 -0.68087 1.000 94.47950 104 GLN CA C 1
ATOM 2843 O O . GLN C 1 104 ? 7.00673 -10.27877 -0.97856 1.000 92.12235 104 GLN CA O 1
ATOM 2849 N N . LEU C 1 105 ? 7.10832 -8.27026 0.03499 1.000 93.94984 105 LEU CA N 1
ATOM 2850 C CA . LEU C 1 105 ? 8.42907 -8.55936 0.56264 1.000 99.07033 105 LEU CA CA 1
ATOM 2851 C C . LEU C 1 105 ? 8.31668 -9.49781 1.76107 1.000 94.06343 105 LEU CA C 1
ATOM 2852 O O . LEU C 1 105 ? 7.29325 -9.55545 2.44711 1.000 89.72053 105 LEU CA O 1
ATOM 2857 N N . THR C 1 106 ? 9.38576 -10.25556 1.99939 1.000 94.55064 106 THR CA N 1
ATOM 2858 C CA . THR C 1 106 ? 9.47005 -11.14639 3.15962 1.000 94.50369 106 THR CA CA 1
ATOM 2859 C C . THR C 1 106 ? 10.85970 -10.92761 3.75659 1.000 94.84282 106 THR CA C 1
ATOM 2860 O O . THR C 1 106 ? 11.81175 -11.63736 3.42123 1.000 96.96819 106 THR CA O 1
ATOM 2864 N N . ILE C 1 107 ? 10.96543 -9.94390 4.64543 1.000 96.20919 107 ILE CA N 1
ATOM 2865 C CA . ILE C 1 107 ? 12.25624 -9.46239 5.12598 1.000 92.97269 107 ILE CA CA 1
ATOM 2866 C C . ILE C 1 107 ? 12.70017 -10.31405 6.30720 1.000 95.67494 107 ILE CA C 1
ATOM 2867 O O . ILE C 1 107 ? 11.99856 -10.40095 7.32006 1.000 97.91582 107 ILE CA O 1
ATOM 2872 N N . GLU C 1 108 ? 13.87325 -10.92627 6.18034 1.000 97.84005 108 GLU CA N 1
ATOM 2873 C CA . GLU C 1 108 ? 14.52457 -11.65647 7.25896 1.000 107.23090 108 GLU CA CA 1
ATOM 2874 C C . GLU C 1 108 ? 15.77290 -10.90109 7.68677 1.000 105.08863 108 GLU CA C 1
ATOM 2875 O O . GLU C 1 108 ? 16.58095 -10.50835 6.83992 1.000 111.51330 108 GLU CA O 1
ATOM 2881 N N . VAL C 1 109 ? 15.93537 -10.70776 8.99307 1.000 103.41643 109 VAL CA N 1
ATOM 2882 C CA . VAL C 1 109 ? 17.11081 -10.04690 9.54619 1.000 104.32652 109 VAL CA CA 1
ATOM 2883 C C . VAL C 1 109 ? 17.71062 -10.93951 10.62199 1.000 120.75475 109 VAL CA C 1
ATOM 2884 O O . VAL C 1 109 ? 17.01572 -11.33420 11.56514 1.000 133.69113 109 VAL CA O 1
ATOM 2888 N N . ILE C 1 110 ? 18.99628 -11.25308 10.48252 1.000 120.88858 110 ILE CA N 1
ATOM 2889 C CA . ILE C 1 110 ? 19.74216 -12.00717 11.48342 1.000 117.87178 110 ILE CA CA 1
ATOM 2890 C C . ILE C 1 110 ? 20.67658 -11.03694 12.19130 1.000 113.85829 110 ILE CA C 1
ATOM 2891 O O . ILE C 1 110 ? 21.49862 -10.37425 11.54577 1.000 113.75452 110 ILE CA O 1
ATOM 2896 N N . VAL C 1 111 ? 20.55095 -10.94751 13.51053 1.000 118.79484 111 VAL CA N 1
ATOM 2897 C CA . VAL C 1 111 ? 21.45809 -10.12444 14.29989 1.000 120.48175 111 VAL CA CA 1
ATOM 2898 C C . VAL C 1 111 ? 22.78913 -10.84777 14.43134 1.000 134.31451 111 VAL CA C 1
ATOM 2899 O O . VAL C 1 111 ? 22.83447 -12.06569 14.64402 1.000 142.44192 111 VAL CA O 1
ATOM 2903 N N . GLU C 1 112 ? 23.88528 -10.10184 14.29715 1.000 126.28851 112 GLU CA N 1
ATOM 2904 C CA . GLU C 1 112 ? 25.21131 -10.67775 14.44233 1.000 117.19847 112 GLU CA CA 1
ATOM 2905 C C . GLU C 1 112 ? 26.00867 -10.12026 15.61092 1.000 118.68961 112 GLU CA C 1
ATOM 2906 O O . GLU C 1 112 ? 26.91133 -10.81384 16.09361 1.000 130.44116 112 GLU CA O 1
ATOM 2912 N N . LYS C 1 113 ? 25.69945 -8.91548 16.09033 1.000 116.22243 113 LYS CA N 1
ATOM 2913 C CA . LYS C 1 113 ? 26.41950 -8.35386 17.22628 1.000 128.68531 113 LYS CA CA 1
ATOM 2914 C C . LYS C 1 113 ? 25.71324 -7.09005 17.70137 1.000 132.19243 113 LYS CA C 1
ATOM 2915 O O . LYS C 1 113 ? 25.12563 -6.35297 16.90496 1.000 138.77243 113 LYS CA O 1
ATOM 2921 N N . ILE C 1 114 ? 25.77770 -6.86279 19.01276 1.000 135.72478 114 ILE CA N 1
ATOM 2922 C CA . ILE C 1 114 ? 25.18852 -5.71064 19.68972 1.000 144.92640 114 ILE CA CA 1
ATOM 2923 C C . ILE C 1 114 ? 26.35401 -4.93016 20.28495 1.000 164.26415 114 ILE CA C 1
ATOM 2924 O O . ILE C 1 114 ? 26.29809 -4.46784 21.43078 1.000 171.38888 114 ILE CA O 1
ATOM 2929 N N . VAL C 1 115 ? 27.44066 -4.83730 19.50490 1.000 170.78962 115 VAL CA N 1
ATOM 2930 C CA . VAL C 1 115 ? 28.77130 -4.50351 20.02534 1.000 172.39299 115 VAL CA CA 1
ATOM 2931 C C . VAL C 1 115 ? 28.72675 -3.30688 20.97423 1.000 178.70911 115 VAL CA C 1
ATOM 2932 O O . VAL C 1 115 ? 29.00927 -3.42766 22.17231 1.000 189.69985 115 VAL CA O 1
ATOM 2936 N N . SER C 1 116 ? 28.36675 -2.13496 20.46024 1.000 169.06935 116 SER CA N 1
ATOM 2937 C CA . SER C 1 116 ? 28.34798 -0.93857 21.29727 1.000 163.89189 116 SER CA CA 1
ATOM 2938 C C . SER C 1 116 ? 27.49732 0.10609 20.59958 1.000 164.10796 116 SER CA C 1
ATOM 2939 O O . SER C 1 116 ? 27.92416 0.66753 19.58667 1.000 165.23955 116 SER CA O 1
ATOM 2942 N N . ARG C 1 117 ? 26.32528 0.38373 21.14630 1.000 155.03951 117 ARG CA N 1
ATOM 2943 C CA . ARG C 1 117 ? 25.59023 1.58430 20.77815 1.000 134.68678 117 ARG CA CA 1
ATOM 2944 C C . ARG C 1 117 ? 25.30359 1.54185 19.28446 1.000 123.19682 117 ARG CA C 1
ATOM 2945 O O . ARG C 1 117 ? 25.30425 2.54819 18.57634 1.000 116.50384 117 ARG CA O 1
ATOM 2953 N N . GLY C 1 118 ? 25.04475 0.32236 18.82663 1.000 120.11286 118 GLY CA N 1
ATOM 2954 C CA . GLY C 1 118 ? 24.88549 0.00384 17.42112 1.000 116.43103 118 GLY CA CA 1
ATOM 2955 C C . GLY C 1 118 ? 24.79006 -1.49962 17.28966 1.000 127.67694 118 GLY CA C 1
ATOM 2956 O O . GLY C 1 118 ? 24.94942 -2.23971 18.26733 1.000 137.22265 118 GLY CA O 1
ATOM 2957 N N . ALA C 1 119 ? 24.53256 -1.95581 16.06547 1.000 119.43089 119 ALA CA N 1
ATOM 2958 C CA . ALA C 1 119 ? 24.38348 -3.39052 15.85707 1.000 111.43670 119 ALA CA CA 1
ATOM 2959 C C . ALA C 1 119 ? 24.58766 -3.74937 14.39266 1.000 101.24172 119 ALA CA C 1
ATOM 2960 O O . ALA C 1 119 ? 24.06206 -3.07660 13.50452 1.000 97.99141 119 ALA CA O 1
ATOM 2962 N N . ILE C 1 120 ? 25.30947 -4.84555 14.15900 1.000 104.09284 120 ILE CA N 1
ATOM 2963 C CA . ILE C 1 120 ? 25.57515 -5.35992 12.81867 1.000 106.16284 120 ILE CA CA 1
ATOM 2964 C C . ILE C 1 120 ? 24.60776 -6.50068 12.53607 1.000 108.93912 120 ILE CA C 1
ATOM 2965 O O . ILE C 1 120 ? 24.47464 -7.42828 13.34526 1.000 119.63944 120 ILE CA O 1
ATOM 2970 N N . VAL C 1 121 ? 23.93438 -6.43819 11.38420 1.000 102.09080 121 VAL CA N 1
ATOM 2971 C CA . VAL C 1 121 ? 22.93819 -7.43018 11.00064 1.000 102.58235 121 VAL CA CA 1
ATOM 2972 C C . VAL C 1 121 ? 23.09801 -7.77695 9.52679 1.000 102.02377 121 VAL CA C 1
ATOM 2973 O O . VAL C 1 121 ? 23.67794 -7.02357 8.74234 1.000 103.18311 121 VAL CA O 1
ATOM 2977 N N . GLN C 1 122 ? 22.56822 -8.94320 9.16284 1.000 103.68750 122 GLN CA N 1
ATOM 2978 C CA . GLN C 1 122 ? 22.53588 -9.42720 7.78790 1.000 103.58287 122 GLN CA CA 1
ATOM 2979 C C . GLN C 1 122 ? 21.07915 -9.64771 7.40861 1.000 102.13933 122 GLN CA C 1
ATOM 2980 O O . GLN C 1 122 ? 20.38190 -10.43555 8.05643 1.000 109.38652 122 GLN CA O 1
ATOM 2986 N N . SER C 1 123 ? 20.61853 -8.95516 6.37094 1.000 99.27937 123 SER CA N 1
ATOM 2987 C CA . SER C 1 123 ? 19.22720 -9.02643 5.94888 1.000 97.74232 123 SER CA CA 1
ATOM 2988 C C . SER C 1 123 ? 19.12682 -9.61420 4.54895 1.000 98.22794 123 SER CA C 1
ATOM 2989 O O . SER C 1 123 ? 19.98575 -9.36806 3.69626 1.000 106.96721 123 SER CA O 1
ATOM 2992 N N . VAL C 1 124 ? 18.07420 -10.39783 4.32486 1.000 98.99208 124 VAL CA N 1
ATOM 2993 C CA . VAL C 1 124 ? 17.75934 -10.96444 3.01794 1.000 100.70666 124 VAL CA CA 1
ATOM 2994 C C . VAL C 1 124 ? 16.26526 -10.78699 2.78486 1.000 105.45460 124 VAL CA C 1
ATOM 2995 O O . VAL C 1 124 ? 15.45132 -11.17577 3.62944 1.000 98.36292 124 VAL CA O 1
ATOM 2999 N N . VAL C 1 125 ? 15.90338 -10.20046 1.64591 1.000 105.48024 125 VAL CA N 1
ATOM 3000 C CA . VAL C 1 125 ? 14.51261 -9.92741 1.30158 1.000 97.17397 125 VAL CA CA 1
ATOM 3001 C C . VAL C 1 125 ? 14.08298 -10.88399 0.20006 1.000 97.23708 125 VAL CA C 1
ATOM 3002 O O . VAL C 1 125 ? 14.82329 -11.11564 -0.76312 1.000 99.18764 125 VAL CA O 1
ATOM 3006 N N . LYS C 1 126 ? 12.88087 -11.43597 0.34436 1.000 111.47803 126 LYS CA N 1
ATOM 3007 C CA . LYS C 1 126 ? 12.39306 -12.49396 -0.52621 1.000 109.16251 126 LYS CA CA 1
ATOM 3008 C C . LYS C 1 126 ? 10.98290 -12.17325 -0.99199 1.000 105.53033 126 LYS CA C 1
ATOM 3009 O O . LYS C 1 126 ? 10.13713 -11.75226 -0.19740 1.000 105.77604 126 LYS CA O 1
ATOM 3015 N N . VAL C 1 127 ? 10.74022 -12.37529 -2.28131 1.000 102.71537 127 VAL CA N 1
ATOM 3016 C CA . VAL C 1 127 ? 9.39298 -12.43198 -2.84154 1.000 109.19764 127 VAL CA CA 1
ATOM 3017 C C . VAL C 1 127 ? 9.15004 -13.92343 -3.02931 1.000 122.08185 127 VAL CA C 1
ATOM 3018 O O . VAL C 1 127 ? 10.07517 -14.72303 -2.84025 1.000 122.95508 127 VAL CA O 1
ATOM 3022 N N . GLN C 1 128 ? 7.93746 -14.31640 -3.42274 1.000 134.82324 128 GLN CA N 1
ATOM 3023 C CA . GLN C 1 128 ? 7.30489 -15.59261 -3.08888 1.000 140.50486 128 GLN CA CA 1
ATOM 3024 C C . GLN C 1 128 ? 8.25918 -16.76214 -2.83240 1.000 138.28621 128 GLN CA C 1
ATOM 3025 O O . GLN C 1 128 ? 8.14982 -17.41560 -1.78954 1.000 144.82211 128 GLN CA O 1
ATOM 3031 N N . GLU C 1 129 ? 9.19453 -17.03973 -3.73328 1.000 131.61372 129 GLU CA N 1
ATOM 3032 C CA . GLU C 1 129 ? 10.36295 -17.83217 -3.34451 1.000 131.24118 129 GLU CA CA 1
ATOM 3033 C C . GLU C 1 129 ? 11.67621 -17.14506 -3.67875 1.000 132.64599 129 GLU CA C 1
ATOM 3034 O O . GLU C 1 129 ? 12.61126 -17.19290 -2.87047 1.000 129.47852 129 GLU CA O 1
ATOM 3040 N N . LYS C 1 130 ? 11.76648 -16.48856 -4.83185 1.000 143.49286 130 LYS CA N 1
ATOM 3041 C CA . LYS C 1 130 ? 13.03056 -15.92020 -5.27274 1.000 146.02669 130 LYS CA CA 1
ATOM 3042 C C . LYS C 1 130 ? 13.51226 -14.85149 -4.29258 1.000 133.09006 130 LYS CA C 1
ATOM 3043 O O . LYS C 1 130 ? 12.75750 -14.34397 -3.45749 1.000 132.04939 130 LYS CA O 1
ATOM 3049 N N . VAL C 1 131 ? 14.79589 -14.51681 -4.39671 1.000 121.13177 131 VAL CA N 1
ATOM 3050 C CA . VAL C 1 131 ? 15.42446 -13.50393 -3.55490 1.000 108.09946 131 VAL CA CA 1
ATOM 3051 C C . VAL C 1 131 ? 15.65941 -12.26243 -4.40126 1.000 100.90566 131 VAL CA C 1
ATOM 3052 O O . VAL C 1 131 ? 16.27619 -12.33999 -5.47086 1.000 108.52138 131 VAL CA O 1
ATOM 3056 N N . VAL C 1 132 ? 15.17169 -11.11912 -3.92235 1.000 97.52082 132 VAL CA N 1
ATOM 3057 C CA . VAL C 1 132 ? 15.21469 -9.88480 -4.69791 1.000 94.70930 132 VAL CA CA 1
ATOM 3058 C C . VAL C 1 132 ? 16.29072 -8.94130 -4.17697 1.000 98.42674 132 VAL CA C 1
ATOM 3059 O O . VAL C 1 132 ? 16.79438 -8.09550 -4.92462 1.000 101.59213 132 VAL CA O 1
ATOM 3063 N N . ALA C 1 133 ? 16.65326 -9.06980 -2.90214 1.000 93.39460 133 ALA CA N 1
ATOM 3064 C CA . ALA C 1 133 ? 17.64548 -8.16858 -2.33292 1.000 91.99782 133 ALA CA CA 1
ATOM 3065 C C . ALA C 1 133 ? 18.23935 -8.77397 -1.07000 1.000 96.45479 133 ALA CA C 1
ATOM 3066 O O . ALA C 1 133 ? 17.65209 -9.65875 -0.44146 1.000 100.72025 133 ALA CA O 1
ATOM 3068 N N . LYS C 1 134 ? 19.42218 -8.27456 -0.71390 1.000 94.20757 134 LYS CA N 1
ATOM 3069 C CA . LYS C 1 134 ? 20.06866 -8.58099 0.55358 1.000 100.25460 134 LYS CA CA 1
ATOM 3070 C C . LYS C 1 134 ? 20.95724 -7.40300 0.92248 1.000 93.58066 134 LYS CA C 1
ATOM 3071 O O . LYS C 1 134 ? 21.28886 -6.56820 0.07629 1.000 91.85489 134 LYS CA O 1
ATOM 3077 N N . ALA C 1 135 ? 21.34848 -7.34486 2.19356 1.000 97.28206 135 ALA CA N 1
ATOM 3078 C CA . ALA C 1 135 ? 22.23159 -6.28418 2.66658 1.000 96.32517 135 ALA CA CA 1
ATOM 3079 C C . ALA C 1 135 ? 22.78198 -6.66718 4.03346 1.000 105.96564 135 ALA CA C 1
ATOM 3080 O O . ALA C 1 135 ? 22.28130 -7.57911 4.69736 1.000 118.29359 135 ALA CA O 1
ATOM 3082 N N . ALA C 1 136 ? 23.82868 -5.95006 4.44125 1.000 97.15815 136 ALA CA N 1
ATOM 3083 C CA . ALA C 1 136 ? 24.42419 -6.07445 5.76853 1.000 96.79017 136 ALA CA CA 1
ATOM 3084 C C . ALA C 1 136 ? 24.43548 -4.68705 6.39445 1.000 96.12626 136 ALA CA C 1
ATOM 3085 O O . ALA C 1 136 ? 25.13625 -3.79147 5.91183 1.000 99.06165 136 ALA CA O 1
ATOM 3087 N N . LEU C 1 137 ? 23.66554 -4.50777 7.46278 1.000 97.50714 137 LEU CA N 1
ATOM 3088 C CA . LEU C 1 137 ? 23.38542 -3.18934 8.00795 1.000 91.19964 137 LEU CA CA 1
ATOM 3089 C C . LEU C 1 137 ? 24.00578 -3.03039 9.39245 1.000 92.95624 137 LEU CA C 1
ATOM 3090 O O . LEU C 1 137 ? 24.20113 -4.00806 10.12008 1.000 106.82174 137 LEU CA O 1
ATOM 3095 N N . THR C 1 138 ? 24.31275 -1.78185 9.74941 1.000 91.25891 138 THR CA N 1
ATOM 3096 C CA . THR C 1 138 ? 24.87179 -1.44374 11.05423 1.000 97.87329 138 THR CA CA 1
ATOM 3097 C C . THR C 1 138 ? 24.31147 -0.09778 11.48538 1.000 91.74104 138 THR CA C 1
ATOM 3098 O O . THR C 1 138 ? 24.31418 0.85018 10.69523 1.000 87.42257 138 THR CA O 1
ATOM 3102 N N . PHE C 1 139 ? 23.81292 -0.01112 12.71982 1.000 93.04042 139 PHE CA N 1
ATOM 3103 C CA . PHE C 1 139 ? 23.07476 1.18108 13.11962 1.000 89.01706 139 PHE CA CA 1
ATOM 3104 C C . PHE C 1 139 ? 23.81788 1.85712 14.27703 1.000 94.68901 139 PHE CA C 1
ATOM 3105 O O . PHE C 1 139 ? 24.95477 1.50494 14.60428 1.000 92.65666 139 PHE CA O 1
ATOM 3113 N N . GLY C 1 140 ? 23.16569 2.84919 14.88667 1.000 99.87885 140 GLY CA N 1
ATOM 3114 C CA . GLY C 1 140 ? 23.69406 3.52848 16.05918 1.000 100.59388 140 GLY CA CA 1
ATOM 3115 C C . GLY C 1 140 ? 22.62066 3.82433 17.09121 1.000 107.17565 140 GLY CA C 1
ATOM 3116 O O . GLY C 1 140 ? 21.52892 4.26978 16.72661 1.000 106.64130 140 GLY CA O 1
ATOM 3117 N N . ILE C 1 141 ? 22.90870 3.60472 18.37519 1.000 112.85881 141 ILE CA N 1
ATOM 3118 C CA . ILE C 1 141 ? 21.88889 3.60850 19.42221 1.000 113.16025 141 ILE CA CA 1
ATOM 3119 C C . ILE C 1 141 ? 22.02263 4.88638 20.24496 1.000 117.58353 141 ILE CA C 1
ATOM 3120 O O . ILE C 1 141 ? 22.94860 5.01884 21.05490 1.000 133.43716 141 ILE CA O 1
ATOM 3125 N N . VAL C 1 142 ? 21.08478 5.81521 20.04856 1.000 106.35234 142 VAL CA N 1
ATOM 3126 C CA . VAL C 1 142 ? 20.84061 6.95900 20.92685 1.000 106.45008 142 VAL CA CA 1
ATOM 3127 C C . VAL C 1 142 ? 19.35462 7.28379 20.83318 1.000 96.42064 142 VAL CA C 1
ATOM 3128 O O . VAL C 1 142 ? 18.64269 6.75041 19.98448 1.000 86.42292 142 VAL CA O 1
ATOM 3132 N N . GLU C 1 143 ? 18.85870 8.11207 21.75525 1.000 95.41591 143 GLU CA N 1
ATOM 3133 C CA . GLU C 1 143 ? 17.59050 8.80542 21.53689 1.000 92.42792 143 GLU CA CA 1
ATOM 3134 C C . GLU C 1 143 ? 17.73107 10.31967 21.55568 1.000 97.66496 143 GLU CA C 1
ATOM 3135 O O . GLU C 1 143 ? 17.40223 10.98054 20.56500 1.000 102.49934 143 GLU CA O 1
ATOM 3141 N N . LYS C 1 144 ? 18.21414 10.89021 22.65606 1.000 112.95930 144 LYS CA N 1
ATOM 3142 C CA . LYS C 1 144 ? 18.03602 12.31160 22.91098 1.000 115.69877 144 LYS CA CA 1
ATOM 3143 C C . LYS C 1 144 ? 19.30901 13.03210 23.31293 1.000 102.11082 144 LYS CA C 1
ATOM 3144 O O . LYS C 1 144 ? 19.34540 14.26428 23.22506 1.000 85.22648 144 LYS CA O 1
ATOM 3150 N N . SER C 1 145 ? 20.35419 12.31894 23.73571 1.000 101.07621 145 SER CA N 1
ATOM 3151 C CA . SER C 1 145 ? 21.69832 12.86250 23.59109 1.000 98.10066 145 SER CA CA 1
ATOM 3152 C C . SER C 1 145 ? 21.96989 13.22370 22.13745 1.000 93.92018 145 SER CA C 1
ATOM 3153 O O . SER C 1 145 ? 22.80306 14.08530 21.85194 1.000 92.64289 145 SER CA O 1
ATOM 3156 N N . SER C 1 146 ? 21.26191 12.57374 21.21020 1.000 84.48285 146 SER CA N 1
ATOM 3157 C CA . SER C 1 146 ? 21.43455 12.81550 19.77997 1.000 85.84971 146 SER CA CA 1
ATOM 3158 C C . SER C 1 146 ? 21.09511 14.24754 19.38370 1.000 78.81369 146 SER CA C 1
ATOM 3159 O O . SER C 1 146 ? 21.59619 14.74002 18.36632 1.000 83.54025 146 SER CA O 1
ATOM 3162 N N . LEU C 1 147 ? 20.23439 14.92442 20.14660 1.000 78.79471 147 LEU CA N 1
ATOM 3163 C CA . LEU C 1 147 ? 19.85845 16.29056 19.79102 1.000 76.44222 147 LEU CA CA 1
ATOM 3164 C C . LEU C 1 147 ? 21.02401 17.25029 19.99059 1.000 92.73739 147 LEU CA C 1
ATOM 3165 O O . LEU C 1 147 ? 21.41003 17.97958 19.06969 1.000 89.81990 147 LEU CA O 1
ATOM 3170 N N . VAL C 1 148 ? 21.59495 17.26912 21.19735 1.000 101.63760 148 VAL CA N 1
ATOM 3171 C CA . VAL C 1 148 ? 22.72663 18.15088 21.46421 1.000 97.86766 148 VAL CA CA 1
ATOM 3172 C C . VAL C 1 148 ? 23.92415 17.77663 20.60202 1.000 99.70491 148 VAL CA C 1
ATOM 3173 O O . VAL C 1 148 ? 24.72754 18.64386 20.23740 1.000 118.29742 148 VAL CA O 1
ATOM 3177 N N . LEU C 1 149 ? 24.07064 16.49390 20.25935 1.000 84.37393 149 LEU CA N 1
ATOM 3178 C CA . LEU C 1 149 ? 25.07596 16.11763 19.27126 1.000 81.54844 149 LEU CA CA 1
ATOM 3179 C C . LEU C 1 149 ? 24.81351 16.83688 17.95579 1.000 80.16499 149 LEU CA C 1
ATOM 3180 O O . LEU C 1 149 ? 25.67991 17.55114 17.43893 1.000 85.67943 149 LEU CA O 1
ATOM 3185 N N . GLU C 1 150 ? 23.59917 16.68072 17.42001 1.000 78.35471 150 GLU CA N 1
ATOM 3186 C CA . GLU C 1 150 ? 23.17337 17.44446 16.25154 1.000 72.28358 150 GLU CA CA 1
ATOM 3187 C C . GLU C 1 150 ? 23.25848 18.94726 16.49553 1.000 71.61758 150 GLU CA C 1
ATOM 3188 O O . GLU C 1 150 ? 23.50142 19.71488 15.55654 1.000 80.37887 150 GLU CA O 1
ATOM 3194 N N . HIS C 1 151 ? 23.07238 19.38656 17.74330 1.000 78.04618 151 HIS CA N 1
ATOM 3195 C CA . HIS C 1 151 ? 23.31073 20.78883 18.07248 1.000 77.76836 151 HIS CA CA 1
ATOM 3196 C C . HIS C 1 151 ? 24.79051 21.13936 17.97965 1.000 83.10468 151 HIS CA C 1
ATOM 3197 O O . HIS C 1 151 ? 25.14739 22.21642 17.48824 1.000 82.61118 151 HIS CA O 1
ATOM 3204 N N . HIS C 1 152 ? 25.66797 20.24764 18.44846 1.000 77.32557 152 HIS CA N 1
ATOM 3205 C CA . HIS C 1 152 ? 27.09483 20.55267 18.43106 1.000 78.98914 152 HIS CA CA 1
ATOM 3206 C C . HIS C 1 152 ? 27.65879 20.55497 17.01633 1.000 81.51426 152 HIS CA C 1
ATOM 3207 O O . HIS C 1 152 ? 28.66031 21.23152 16.75634 1.000 85.30342 152 HIS CA O 1
ATOM 3214 N N . HIS C 1 153 ? 27.04145 19.81530 16.09059 1.000 86.68460 153 HIS CA N 1
ATOM 3215 C CA . HIS C 1 153 ? 27.53267 19.82049 14.71815 1.000 85.86290 153 HIS CA CA 1
ATOM 3216 C C . HIS C 1 153 ? 27.26388 21.14153 14.01117 1.000 75.00709 153 HIS CA C 1
ATOM 3217 O O . HIS C 1 153 ? 27.85206 21.38923 12.95289 1.000 69.60339 153 HIS CA O 1
ATOM 3224 N N . HIS C 1 154 ? 26.39908 21.98560 14.56515 1.000 70.34156 154 HIS CA N 1
ATOM 3225 C CA . HIS C 1 154 ? 25.96448 23.20305 13.89355 1.000 69.73106 154 HIS CA CA 1
ATOM 3226 C C . HIS C 1 154 ? 26.32612 24.44589 14.69919 1.000 72.36104 154 HIS CA C 1
ATOM 3227 O O . HIS C 1 154 ? 26.18540 24.46695 15.92228 1.000 86.23246 154 HIS CA O 1
#

B-factor: mean 89.86, std 24.87, range [44.41, 189.7]